Protein AF-A0A5N4CGJ8-F1 (afdb_monomer_lite)

Organism: Camelus dromedarius (NCBI:txid9838)

Structure (mmCIF, N/CA/C/O backbone):
data_AF-A0A5N4CGJ8-F1
#
_entry.id   AF-A0A5N4CGJ8-F1
#
loop_
_atom_site.group_PDB
_atom_site.id
_atom_site.type_symbol
_atom_site.label_atom_id
_atom_site.label_alt_id
_atom_site.label_comp_id
_atom_site.label_asym_id
_atom_site.label_entity_id
_atom_site.label_seq_id
_atom_site.pdbx_PDB_ins_code
_atom_site.Cartn_x
_atom_site.Cartn_y
_atom_site.Cartn_z
_atom_site.occupancy
_atom_site.B_iso_or_equiv
_atom_site.auth_seq_id
_atom_site.auth_comp_id
_atom_site.auth_asym_id
_atom_site.auth_atom_id
_atom_site.pdbx_PDB_model_num
ATOM 1 N N . GLY A 1 1 ? -23.697 -18.398 22.869 1.00 79.50 1 GLY A N 1
ATOM 2 C CA . GLY A 1 1 ? -23.195 -17.061 22.545 1.00 79.50 1 GLY A CA 1
ATOM 3 C C . GLY A 1 1 ? -23.123 -16.194 23.772 1.00 79.50 1 GLY A C 1
ATOM 4 O O . GLY A 1 1 ? -23.309 -16.716 24.866 1.00 79.50 1 GLY A O 1
ATOM 5 N N . SER A 1 2 ? -22.899 -14.899 23.574 1.00 91.94 2 SER A N 1
ATOM 6 C CA . SER A 1 2 ? -23.001 -13.872 24.618 1.00 91.94 2 SER A CA 1
ATOM 7 C C . SER A 1 2 ? -24.195 -12.969 24.323 1.00 91.94 2 SER A C 1
ATOM 9 O O . SER A 1 2 ? -24.300 -12.438 23.218 1.00 91.94 2 SER A O 1
ATOM 11 N N . THR A 1 3 ? -25.088 -12.790 25.295 1.00 95.88 3 THR A N 1
ATOM 12 C CA . THR A 1 3 ? -26.294 -11.969 25.129 1.00 95.88 3 THR A CA 1
ATOM 13 C C . THR A 1 3 ? -26.118 -10.629 25.839 1.00 95.88 3 THR A C 1
ATOM 15 O O . THR A 1 3 ? -25.930 -10.597 27.053 1.00 95.88 3 THR A O 1
ATOM 18 N N . PHE A 1 4 ? -26.199 -9.528 25.093 1.00 95.56 4 PHE A N 1
ATOM 19 C CA . PHE A 1 4 ? -26.248 -8.173 25.643 1.00 95.56 4 PHE A CA 1
ATOM 20 C C . PHE A 1 4 ? -27.707 -7.710 25.722 1.00 95.56 4 PHE A C 1
ATOM 22 O O . PHE A 1 4 ? -28.476 -7.887 24.774 1.00 95.56 4 PHE A O 1
ATOM 29 N N . VAL A 1 5 ? -28.092 -7.144 26.868 1.00 95.31 5 VAL A N 1
ATOM 30 C CA . VAL A 1 5 ? -29.480 -6.788 27.194 1.00 95.31 5 VAL A CA 1
ATOM 31 C C . VAL A 1 5 ? -29.531 -5.358 27.723 1.00 95.31 5 VAL A C 1
ATOM 33 O O . VAL A 1 5 ? -28.741 -5.013 28.597 1.00 95.31 5 VAL A O 1
ATOM 36 N N . GLY A 1 6 ? -30.464 -4.540 27.230 1.00 93.62 6 GLY A N 1
ATOM 37 C CA . GLY A 1 6 ? -30.752 -3.220 27.805 1.00 93.62 6 GLY A CA 1
ATOM 38 C C . GLY A 1 6 ? -29.734 -2.120 27.480 1.00 93.62 6 GLY A C 1
ATOM 39 O O . GLY A 1 6 ? -29.712 -1.098 28.163 1.00 93.62 6 GLY A O 1
ATOM 40 N N . PHE A 1 7 ? -28.885 -2.298 26.462 1.00 93.88 7 PHE A N 1
ATOM 41 C CA . PHE A 1 7 ? -27.906 -1.287 26.053 1.00 93.88 7 PHE A CA 1
ATOM 42 C C . PHE A 1 7 ? -28.579 -0.203 25.204 1.00 93.88 7 PHE A C 1
ATOM 44 O O . PHE A 1 7 ? -28.758 -0.345 23.994 1.00 93.88 7 PHE A O 1
ATOM 51 N N . LYS A 1 8 ? -28.996 0.875 25.870 1.00 91.88 8 LYS A N 1
ATOM 52 C CA . LYS A 1 8 ? -29.721 2.014 25.292 1.00 91.88 8 LYS A CA 1
ATOM 53 C C . LYS A 1 8 ? -29.416 3.303 26.062 1.00 91.88 8 LYS A C 1
ATOM 55 O O . LYS A 1 8 ? -28.581 3.322 26.969 1.00 91.88 8 LYS A O 1
ATOM 60 N N . ASN A 1 9 ? -30.088 4.391 25.695 1.00 88.69 9 ASN A N 1
ATOM 61 C CA . ASN A 1 9 ? -30.149 5.600 26.512 1.00 88.69 9 ASN A CA 1
ATOM 62 C C . ASN A 1 9 ? -30.857 5.286 27.847 1.00 88.69 9 ASN A C 1
ATOM 64 O O . ASN A 1 9 ? -31.921 4.662 27.834 1.00 88.69 9 ASN A O 1
ATOM 68 N N . VAL A 1 10 ? -30.252 5.672 28.974 1.00 83.12 10 VAL A N 1
ATOM 69 C CA . VAL A 1 10 ? -30.749 5.369 30.333 1.00 83.12 10 VAL A CA 1
ATOM 70 C C . VAL A 1 10 ? -31.247 6.634 31.030 1.00 83.12 10 VAL A C 1
ATOM 72 O O . VAL A 1 10 ? -32.330 6.632 31.613 1.00 83.12 10 VAL A O 1
ATOM 75 N N . CYS A 1 11 ? -30.483 7.723 30.915 1.00 78.19 11 CYS A N 1
ATOM 76 C CA . CYS A 1 11 ? -30.804 9.043 31.455 1.00 78.19 11 CYS A CA 1
ATOM 77 C C . CYS A 1 11 ? -30.543 10.118 30.387 1.00 78.19 11 CYS A C 1
ATOM 79 O O . CYS A 1 11 ? -29.857 9.878 29.393 1.00 78.19 11 CYS A O 1
ATOM 81 N N . SER A 1 12 ? -31.030 11.342 30.609 1.00 78.06 12 SER A N 1
ATOM 82 C CA . SER A 1 12 ? -30.823 12.476 29.694 1.00 78.06 12 SER A CA 1
ATOM 83 C C . SER A 1 12 ? -29.335 12.836 29.529 1.00 78.06 12 SER A C 1
ATOM 85 O O . SER A 1 12 ? -28.798 13.638 30.288 1.00 78.06 12 SER A O 1
ATOM 87 N N . GLY A 1 13 ? -28.693 12.264 28.507 1.00 74.56 13 GLY A N 1
ATOM 88 C CA . GLY A 1 13 ? -27.261 12.400 28.209 1.00 74.56 13 GLY A CA 1
ATOM 89 C C . GLY A 1 13 ? -26.428 11.143 28.497 1.00 74.56 13 GLY A C 1
ATOM 90 O O . GLY A 1 13 ? -25.298 11.053 28.029 1.00 74.56 13 GLY A O 1
ATOM 91 N N . GLU A 1 14 ? -26.981 10.142 29.188 1.00 82.25 14 GLU A N 1
ATOM 92 C CA . GLU A 1 14 ? -26.281 8.903 29.546 1.00 82.25 14 GLU A CA 1
ATOM 93 C C . GLU A 1 14 ? -26.763 7.739 28.677 1.00 82.25 14 GLU A C 1
ATOM 95 O O . GLU A 1 14 ? -27.948 7.397 28.650 1.00 82.25 14 GLU A O 1
ATOM 100 N N . THR A 1 15 ? -25.834 7.106 27.963 1.00 87.38 15 THR A N 1
ATOM 101 C CA . THR A 1 15 ? -26.110 5.959 27.090 1.00 87.38 15 THR A CA 1
ATOM 102 C C . THR A 1 15 ? -25.188 4.809 27.464 1.00 87.38 15 THR A C 1
ATOM 104 O O . THR A 1 15 ? -23.969 4.962 27.445 1.00 87.38 15 THR A O 1
ATOM 107 N N . SER A 1 16 ? -25.757 3.651 27.804 1.00 91.62 16 SER A N 1
ATOM 108 C CA . SER A 1 16 ? -24.977 2.435 28.039 1.00 91.62 16 SER A CA 1
ATOM 109 C C . SER A 1 16 ? -24.528 1.861 26.699 1.00 91.62 16 SER A C 1
ATOM 111 O O . SER A 1 16 ? -25.359 1.622 25.820 1.00 91.62 16 SER A O 1
ATOM 113 N N . VAL A 1 17 ? -23.219 1.640 26.546 1.00 94.44 17 VAL A N 1
ATOM 114 C CA . VAL A 1 17 ? -22.590 1.183 25.297 1.00 94.44 17 VAL A CA 1
ATOM 115 C C . VAL A 1 17 ? -21.927 -0.180 25.495 1.00 94.44 17 VAL A C 1
ATOM 117 O O . VAL A 1 17 ? -21.267 -0.391 26.510 1.00 94.44 17 VAL A O 1
ATOM 120 N N . ILE A 1 18 ? -22.090 -1.099 24.536 1.00 95.75 18 ILE A N 1
ATOM 121 C CA . ILE A 1 18 ? -21.551 -2.470 24.622 1.00 95.75 18 ILE A CA 1
ATOM 122 C C . ILE A 1 18 ? -20.021 -2.479 24.505 1.00 95.75 18 ILE A C 1
ATOM 124 O O . ILE A 1 18 ? -19.341 -3.006 25.385 1.00 95.75 18 ILE A O 1
ATOM 128 N N . PHE A 1 19 ? -19.467 -1.885 23.443 1.00 96.56 19 PHE A N 1
ATOM 129 C CA . PHE A 1 19 ? -18.019 -1.753 23.257 1.00 96.56 19 PHE A CA 1
ATOM 130 C C . PHE A 1 19 ? -17.604 -0.284 23.249 1.00 96.56 19 PHE A C 1
ATOM 132 O O . PHE A 1 19 ? -17.763 0.422 22.254 1.00 96.56 19 PHE A O 1
ATOM 139 N N . ILE A 1 20 ? -17.046 0.171 24.366 1.00 95.06 20 ILE A N 1
ATOM 140 C CA . ILE A 1 20 ? -16.523 1.526 24.532 1.00 95.06 20 ILE A CA 1
ATOM 141 C C . ILE A 1 20 ? -15.001 1.493 24.697 1.00 95.06 20 ILE A C 1
ATOM 143 O O . ILE A 1 20 ? -14.467 0.677 25.450 1.00 95.06 20 ILE A O 1
ATOM 147 N N . THR A 1 21 ? -14.286 2.365 23.985 1.00 95.19 21 THR A N 1
ATOM 148 C CA . THR A 1 21 ? -12.825 2.456 24.121 1.00 95.19 21 THR A CA 1
ATOM 149 C C . THR A 1 21 ? -12.443 3.066 25.465 1.00 95.19 21 THR A C 1
ATOM 151 O O . THR A 1 21 ? -13.111 3.980 25.941 1.00 95.19 21 THR A O 1
ATOM 154 N N . ASN A 1 22 ? -11.357 2.607 26.092 1.00 92.56 22 ASN A N 1
ATOM 155 C CA . ASN A 1 22 ? -10.917 3.193 27.364 1.00 92.56 22 ASN A CA 1
ATOM 156 C C . ASN A 1 22 ? -10.404 4.635 27.124 1.00 92.56 22 ASN A C 1
ATOM 158 O O . ASN A 1 22 ? -9.438 4.789 26.366 1.00 92.56 22 ASN A O 1
ATOM 162 N N . PRO A 1 23 ? -10.992 5.679 27.747 1.00 90.50 23 PRO A N 1
ATOM 163 C CA . PRO A 1 23 ? -10.564 7.062 27.542 1.00 90.50 23 PRO A CA 1
ATOM 164 C C . PRO A 1 23 ? -9.152 7.337 28.071 1.00 90.50 23 PRO A C 1
ATOM 166 O O . PRO A 1 23 ? -8.466 8.176 27.502 1.00 90.50 23 PRO A O 1
ATOM 169 N N . LEU A 1 24 ? -8.684 6.608 29.091 1.00 90.25 24 LEU A N 1
ATOM 170 C CA . LEU A 1 24 ? -7.357 6.789 29.699 1.00 90.25 24 LEU A CA 1
ATOM 171 C C . LEU A 1 24 ? -6.226 6.058 28.951 1.00 90.25 24 LEU A C 1
ATOM 173 O O . LEU A 1 24 ? -5.057 6.231 29.287 1.00 90.25 24 LEU A O 1
ATOM 177 N N . ASN A 1 25 ? -6.553 5.214 27.967 1.00 90.19 25 ASN A N 1
ATOM 178 C CA . ASN A 1 25 ? -5.566 4.473 27.182 1.00 90.19 25 ASN A CA 1
ATOM 179 C C . ASN A 1 25 ? -5.293 5.194 25.853 1.00 90.19 25 ASN A C 1
ATOM 181 O O . ASN A 1 25 ? -6.215 5.418 25.064 1.00 90.19 25 ASN A O 1
ATOM 185 N N . GLU A 1 26 ? -4.028 5.541 25.619 1.00 91.12 26 GLU A N 1
ATOM 186 C CA . GLU A 1 26 ? -3.565 6.334 24.472 1.00 91.12 26 GLU A CA 1
ATOM 187 C C . GLU A 1 26 ? -2.704 5.554 23.469 1.00 91.12 26 GLU A C 1
ATOM 189 O O . GLU A 1 26 ? -2.626 5.940 22.304 1.00 91.12 26 GLU A O 1
ATOM 194 N N . ASP A 1 27 ? -2.112 4.429 23.874 1.00 88.88 27 ASP A N 1
ATOM 195 C CA . ASP A 1 27 ? -1.117 3.714 23.067 1.00 88.88 27 ASP A CA 1
ATOM 196 C C . ASP A 1 27 ? -1.744 2.711 22.094 1.00 88.88 27 ASP A C 1
ATOM 198 O O . ASP A 1 27 ? -1.551 2.798 20.881 1.00 88.88 27 ASP A O 1
ATOM 202 N N . LEU A 1 28 ? -2.508 1.752 22.625 1.00 89.75 28 LEU A N 1
ATOM 203 C CA . LEU A 1 28 ? -3.076 0.643 21.862 1.00 89.75 28 LEU A CA 1
ATOM 204 C C . LEU A 1 28 ? -4.341 0.095 22.520 1.00 89.75 28 LEU A C 1
ATOM 206 O O . LEU A 1 28 ? -4.378 -0.114 23.731 1.00 89.75 28 LEU A O 1
ATOM 210 N N . GLN A 1 29 ? -5.338 -0.254 21.708 1.00 89.94 29 GLN A N 1
ATOM 211 C CA . GLN A 1 29 ? -6.438 -1.130 22.117 1.00 89.94 29 GLN A CA 1
ATOM 212 C C . GLN A 1 29 ? -6.450 -2.331 21.165 1.00 89.94 29 GLN A C 1
ATOM 214 O O . GLN A 1 29 ? -6.569 -2.157 19.954 1.00 89.94 29 GLN A O 1
ATOM 219 N N . HIS A 1 30 ? -6.233 -3.536 21.703 1.00 90.06 30 HIS A N 1
ATOM 220 C CA . HIS A 1 30 ? -6.156 -4.766 20.907 1.00 90.06 30 HIS A CA 1
ATOM 221 C C . HIS A 1 30 ? -7.478 -5.049 20.169 1.00 90.06 30 HIS A C 1
ATOM 223 O O . HIS A 1 30 ? -8.543 -4.681 20.670 1.00 90.06 30 HIS A O 1
ATOM 229 N N . PRO A 1 31 ? -7.432 -5.711 18.997 1.00 93.44 31 PRO A N 1
ATOM 230 C CA . PRO A 1 31 ? -8.614 -5.904 18.168 1.00 93.44 31 PRO A CA 1
ATOM 231 C C . PRO A 1 31 ? -9.640 -6.821 18.847 1.00 93.44 31 PRO A C 1
ATOM 233 O O . PRO A 1 31 ? -9.319 -7.937 19.264 1.00 93.44 31 PRO A O 1
ATOM 236 N N . ILE A 1 32 ? -10.888 -6.357 18.929 1.00 93.94 32 ILE A N 1
ATOM 237 C CA . ILE A 1 32 ? -12.007 -7.091 19.533 1.00 93.94 32 ILE A CA 1
ATOM 238 C C . ILE A 1 32 ? -12.679 -7.934 18.449 1.00 93.94 32 ILE A C 1
ATOM 240 O O . ILE A 1 32 ? -13.207 -7.390 17.483 1.00 93.94 32 ILE A O 1
ATOM 244 N N . HIS A 1 33 ? -12.668 -9.260 18.589 1.00 92.88 33 HIS A N 1
ATOM 245 C CA . HIS A 1 33 ? -13.333 -10.174 17.653 1.00 92.88 33 HIS A CA 1
ATOM 246 C C . HIS A 1 33 ? -14.594 -10.746 18.315 1.00 92.88 33 HIS A C 1
ATOM 248 O O . HIS A 1 33 ? -14.498 -11.408 19.350 1.00 92.88 33 HIS A O 1
ATOM 254 N N . VAL A 1 34 ? -15.767 -10.515 17.722 1.00 94.38 34 VAL A N 1
ATOM 255 C CA . VAL A 1 34 ? -17.058 -11.027 18.209 1.00 94.38 34 VAL A CA 1
ATOM 256 C C . VAL A 1 34 ? -17.621 -12.108 17.287 1.00 94.38 34 VAL A C 1
ATOM 258 O O . VAL A 1 34 ? -17.345 -12.132 16.089 1.00 94.38 34 VAL A O 1
ATOM 261 N N . LYS A 1 35 ? -18.379 -13.035 17.880 1.00 94.81 35 LYS A N 1
ATOM 262 C CA . LYS A 1 35 ? -19.138 -14.099 17.210 1.00 94.81 35 LYS A CA 1
ATOM 263 C C . LYS A 1 35 ? -20.225 -14.621 18.146 1.00 94.81 35 LYS A C 1
ATOM 265 O O . LYS A 1 35 ? -20.031 -14.587 19.364 1.00 94.81 35 LYS A O 1
ATOM 270 N N . ASN A 1 36 ? -21.311 -15.163 17.602 1.00 96.25 36 ASN A N 1
ATOM 271 C CA . ASN A 1 36 ? -22.445 -15.715 18.347 1.00 96.25 36 ASN A CA 1
ATOM 272 C C . ASN A 1 36 ? -22.921 -14.735 19.442 1.00 96.25 36 ASN A C 1
ATOM 274 O O . ASN A 1 36 ? -22.989 -15.070 20.624 1.00 96.25 36 ASN A O 1
ATOM 278 N N . ILE A 1 37 ? -23.165 -13.487 19.052 1.00 96.94 37 ILE A N 1
ATOM 279 C CA . ILE A 1 37 ? -23.742 -12.448 19.901 1.00 96.94 37 ILE A CA 1
ATOM 280 C C . ILE A 1 37 ? -25.266 -12.458 19.751 1.00 96.94 37 ILE A C 1
ATOM 282 O O . ILE A 1 37 ? -25.806 -12.745 18.687 1.00 96.94 37 ILE A O 1
ATOM 286 N N . GLN A 1 38 ? -25.978 -12.141 20.825 1.00 96.44 38 GLN A N 1
ATOM 287 C CA . GLN A 1 38 ? -27.408 -11.864 20.782 1.00 96.44 38 GLN A CA 1
ATOM 288 C C . GLN A 1 38 ? -27.655 -10.489 21.397 1.00 96.44 38 GLN A C 1
ATOM 290 O O . GLN A 1 38 ? -27.130 -10.186 22.467 1.00 96.44 38 GLN A O 1
ATOM 295 N N . LEU A 1 39 ? -28.461 -9.664 20.733 1.00 96.12 39 LEU A N 1
ATOM 296 C CA . LEU A 1 39 ? -28.835 -8.338 21.215 1.00 96.12 39 LEU A CA 1
ATOM 297 C C . LEU A 1 39 ? -30.318 -8.319 21.575 1.00 96.12 39 LEU A C 1
ATOM 299 O O . LEU A 1 39 ? -31.161 -8.725 20.777 1.00 96.12 39 LEU A O 1
ATOM 303 N N . VAL A 1 40 ? -30.628 -7.848 22.780 1.00 95.69 40 VAL A N 1
ATOM 304 C CA . VAL A 1 40 ? -31.992 -7.720 23.306 1.00 95.69 40 VAL A CA 1
ATOM 305 C C . VAL A 1 40 ? -32.151 -6.314 23.875 1.00 95.69 40 VAL A C 1
ATOM 307 O O . VAL A 1 40 ? -31.256 -5.827 24.565 1.00 95.69 40 VAL A O 1
ATOM 310 N N . ASP A 1 41 ? -33.269 -5.644 23.582 1.00 93.56 41 ASP A N 1
ATOM 311 C CA . ASP A 1 41 ? -33.583 -4.304 24.115 1.00 93.56 41 ASP A CA 1
ATOM 312 C C . ASP A 1 41 ? -32.400 -3.310 23.994 1.00 93.56 41 ASP A C 1
ATOM 314 O O . ASP A 1 41 ? -32.007 -2.634 24.943 1.00 93.56 41 ASP A O 1
ATOM 318 N N . THR A 1 42 ? -31.760 -3.319 22.821 1.00 94.06 42 THR A N 1
ATOM 319 C CA . THR A 1 42 ? -30.493 -2.633 22.532 1.00 94.06 42 THR A CA 1
ATOM 320 C C . THR A 1 42 ? -30.644 -1.765 21.284 1.00 94.06 42 THR A C 1
ATOM 322 O O . THR A 1 42 ? -31.196 -2.231 20.287 1.00 94.06 42 THR A O 1
ATOM 325 N N . THR A 1 43 ? -30.154 -0.522 21.305 1.00 93.50 43 THR A N 1
ATOM 326 C CA . THR A 1 43 ? -30.196 0.375 20.132 1.00 93.50 43 THR A CA 1
ATOM 327 C C . THR A 1 43 ? -28.904 0.294 19.314 1.00 93.50 43 THR A C 1
ATOM 329 O O . THR A 1 43 ? -27.839 -0.015 19.847 1.00 93.50 43 THR A O 1
ATOM 332 N N . GLU A 1 44 ? -28.959 0.606 18.011 1.00 92.12 44 GLU A N 1
ATOM 333 C CA . GLU A 1 44 ? -27.745 0.652 17.173 1.00 92.12 44 GLU A CA 1
ATOM 334 C C . GLU A 1 44 ? -26.710 1.637 17.738 1.00 92.12 44 GLU A C 1
ATOM 336 O O . GLU A 1 44 ? -25.541 1.286 17.856 1.00 92.12 44 GLU A O 1
ATOM 341 N N . GLN A 1 45 ? -27.138 2.831 18.163 1.00 92.44 45 GLN A N 1
ATOM 342 C CA . GLN A 1 45 ? -26.279 3.871 18.756 1.00 92.44 45 GLN A CA 1
ATOM 343 C C . GLN A 1 45 ? -25.490 3.365 19.979 1.00 92.44 45 GLN A C 1
ATOM 345 O O . GLN A 1 45 ? -24.352 3.769 20.186 1.00 92.44 45 GLN A O 1
ATOM 350 N N . SER A 1 46 ? -26.056 2.423 20.736 1.00 94.00 46 SER A N 1
ATOM 351 C CA . SER A 1 46 ? -25.461 1.819 21.933 1.00 94.00 46 SER A CA 1
ATOM 352 C C . SER A 1 46 ? -24.525 0.633 21.673 1.00 94.00 46 SER A C 1
ATOM 354 O O . SER A 1 46 ? -24.029 0.019 22.620 1.00 94.00 46 SER A O 1
ATOM 356 N N . LYS A 1 47 ? -24.246 0.264 20.419 1.00 95.69 47 LYS A N 1
ATOM 357 C CA . LYS A 1 47 ? -23.332 -0.854 20.136 1.00 95.69 47 LYS A CA 1
ATOM 358 C C . LYS A 1 47 ? -21.870 -0.504 20.403 1.00 95.69 47 LYS A C 1
ATOM 360 O O . LYS A 1 47 ? -21.169 -1.285 21.045 1.00 95.69 47 LYS A O 1
ATOM 365 N N . ILE A 1 48 ? -21.395 0.629 19.889 1.00 96.94 48 ILE A N 1
ATOM 366 C CA . ILE A 1 48 ? -19.970 0.987 19.895 1.00 96.94 48 ILE A CA 1
ATOM 367 C C . ILE A 1 48 ? -19.803 2.477 20.191 1.00 96.94 48 ILE A C 1
ATOM 369 O O . ILE A 1 48 ? -20.554 3.294 19.672 1.00 96.94 48 ILE A O 1
ATOM 373 N N . PHE A 1 49 ? -18.780 2.838 20.966 1.00 96.31 49 PHE A N 1
ATOM 374 C CA . PHE A 1 49 ? -18.318 4.219 21.094 1.00 96.31 49 PHE A CA 1
ATOM 375 C C . PHE A 1 49 ? -16.791 4.274 21.101 1.00 96.31 49 PHE A C 1
ATOM 377 O O . PHE A 1 49 ? -16.138 3.822 22.046 1.00 96.31 49 PHE A O 1
ATOM 384 N N . ILE A 1 50 ? -16.212 4.852 20.048 1.00 97.12 50 ILE A N 1
ATOM 385 C CA . ILE A 1 50 ? -14.783 5.154 20.003 1.00 97.12 50 ILE A CA 1
ATOM 386 C C . ILE A 1 50 ? -14.591 6.621 20.397 1.00 97.12 50 ILE A C 1
ATOM 388 O O . ILE A 1 50 ? -15.006 7.524 19.678 1.00 97.12 50 ILE A O 1
ATOM 392 N N . HIS A 1 51 ? -13.959 6.871 21.545 1.00 96.62 51 HIS A N 1
ATOM 393 C CA . HIS A 1 51 ? -13.542 8.214 21.965 1.00 96.62 51 HIS A CA 1
ATOM 394 C C . HIS A 1 51 ? -12.670 8.907 20.905 1.00 96.62 51 HIS A C 1
ATOM 396 O O . HIS A 1 51 ? -11.942 8.250 20.160 1.00 96.62 51 HIS A O 1
ATOM 402 N N . ARG A 1 52 ? -12.663 10.246 20.889 1.00 95.88 52 ARG A N 1
ATOM 403 C CA . ARG A 1 52 ? -11.641 11.000 20.146 1.00 95.88 52 ARG A CA 1
ATOM 404 C C . ARG A 1 52 ? -10.283 10.923 20.866 1.00 95.88 52 ARG A C 1
ATOM 406 O O . ARG A 1 52 ? -10.260 10.689 22.076 1.00 95.88 52 ARG A O 1
ATOM 413 N N . PRO A 1 53 ? -9.155 11.086 20.151 1.00 94.44 53 PRO A N 1
ATOM 414 C CA . PRO A 1 53 ? -7.838 11.170 20.781 1.00 94.44 53 PRO A CA 1
ATOM 415 C C . PRO A 1 53 ? -7.742 12.410 21.676 1.00 94.44 53 PRO A C 1
ATOM 417 O O . PRO A 1 53 ? -8.273 13.460 21.310 1.00 94.44 53 PRO A O 1
ATOM 420 N N . ASP A 1 54 ? -7.054 12.309 22.815 1.00 94.12 54 ASP A N 1
ATOM 421 C CA . ASP A 1 54 ? -6.858 13.464 23.692 1.00 94.12 54 ASP A CA 1
ATOM 422 C C . ASP A 1 54 ? -5.762 14.397 23.145 1.00 94.12 54 ASP A C 1
ATOM 424 O O . ASP A 1 54 ? -4.631 13.988 22.873 1.00 94.12 54 ASP A O 1
ATOM 428 N N . VAL A 1 55 ? -6.102 15.678 23.006 1.00 94.44 55 VAL A N 1
ATOM 429 C CA . VAL A 1 55 ? -5.185 16.737 22.572 1.00 94.44 55 VAL A CA 1
ATOM 430 C C . VAL A 1 55 ? -4.209 17.126 23.688 1.00 94.44 55 VAL A C 1
ATOM 432 O O . VAL A 1 55 ? -3.094 17.552 23.389 1.00 94.44 55 VAL A O 1
ATOM 435 N N . SER A 1 56 ? -4.557 16.923 24.969 1.00 93.12 56 SER A N 1
ATOM 436 C CA . SER A 1 56 ? -3.653 17.201 26.102 1.00 93.12 56 SER A CA 1
ATOM 437 C C . SER A 1 56 ? -2.340 16.410 25.997 1.00 93.12 56 SER A C 1
ATOM 439 O O . SER A 1 56 ? -1.267 16.891 26.371 1.00 93.12 56 SER A O 1
ATOM 441 N N . LYS A 1 57 ? -2.420 15.227 25.377 1.00 92.06 57 LYS A N 1
ATOM 442 C CA . LYS A 1 57 ? -1.322 14.299 25.107 1.00 92.06 57 LYS A CA 1
ATOM 443 C C . LYS A 1 57 ? -0.427 14.696 23.929 1.00 92.06 57 LYS A C 1
ATOM 445 O O . LYS A 1 57 ? 0.609 14.067 23.705 1.00 92.06 57 LYS A O 1
ATOM 450 N N . VAL A 1 58 ? -0.746 15.768 23.203 1.00 92.69 58 VAL A N 1
ATOM 451 C CA . VAL A 1 58 ? 0.127 16.331 22.160 1.00 92.69 58 VAL A CA 1
ATOM 452 C C . VAL A 1 58 ? 1.153 17.275 22.788 1.00 92.69 58 VAL A C 1
ATOM 454 O O . VAL A 1 58 ? 1.132 18.492 22.613 1.00 92.69 58 VAL A O 1
ATOM 457 N N . ASN A 1 59 ? 2.053 16.691 23.577 1.00 88.19 59 ASN A N 1
ATOM 458 C CA . ASN A 1 59 ? 3.118 17.401 24.276 1.00 88.19 59 ASN A CA 1
ATOM 459 C C . ASN A 1 59 ? 4.428 16.575 24.276 1.00 88.19 59 ASN A C 1
ATOM 461 O O . ASN A 1 59 ? 4.372 15.352 24.133 1.00 88.19 59 ASN A O 1
ATOM 465 N N . PRO A 1 60 ? 5.616 17.192 24.463 1.00 83.75 60 PRO A N 1
ATOM 466 C CA . PRO A 1 60 ? 6.914 16.504 24.377 1.00 83.75 60 PRO A CA 1
ATOM 467 C C . PRO A 1 60 ? 7.107 15.298 25.310 1.00 83.75 60 PRO A C 1
ATOM 469 O O . PRO A 1 60 ? 7.944 14.437 25.012 1.00 83.75 60 PRO A O 1
ATOM 472 N N . SER A 1 61 ? 6.365 15.241 26.419 1.00 81.31 61 SER A N 1
ATOM 473 C CA . SER A 1 61 ? 6.382 14.124 27.362 1.00 81.31 61 SER A CA 1
ATOM 474 C C . SER A 1 61 ? 5.581 12.940 26.829 1.00 81.31 61 SER A C 1
ATOM 476 O O . SER A 1 61 ? 6.122 11.849 26.759 1.00 81.31 61 SER A O 1
ATOM 478 N N . ASP A 1 62 ? 4.357 13.156 26.351 1.00 86.94 62 ASP A N 1
ATOM 479 C CA . ASP A 1 62 ? 3.465 12.084 25.898 1.00 86.94 62 ASP A CA 1
ATOM 480 C C . ASP A 1 62 ? 3.683 11.715 24.408 1.00 86.94 62 ASP A C 1
ATOM 482 O O . ASP A 1 62 ? 4.603 10.954 24.090 1.00 86.94 62 ASP A O 1
ATOM 486 N N . CYS A 1 63 ? 2.884 12.254 23.475 1.00 88.38 63 CYS A N 1
ATOM 487 C CA . CYS A 1 63 ? 2.885 11.910 22.037 1.00 88.38 63 CYS A CA 1
ATOM 488 C C . CYS A 1 63 ? 3.552 12.973 21.126 1.00 88.38 63 CYS A C 1
ATOM 490 O O . CYS A 1 63 ? 3.499 12.912 19.895 1.00 88.38 63 CYS A O 1
ATOM 492 N N . VAL A 1 64 ? 4.283 13.909 21.739 1.00 88.81 64 VAL A N 1
ATOM 493 C CA . VAL A 1 64 ? 5.120 14.968 21.146 1.00 88.81 64 VAL A CA 1
ATOM 494 C C . VAL A 1 64 ? 4.360 16.080 20.425 1.00 88.81 64 VAL A C 1
ATOM 496 O O . VAL A 1 64 ? 4.316 17.201 20.921 1.00 88.81 64 VAL A O 1
ATOM 499 N N . ASP A 1 65 ? 3.869 15.805 19.220 1.00 88.88 65 ASP A N 1
ATOM 500 C CA . ASP A 1 65 ? 3.419 16.812 18.243 1.00 88.88 65 ASP A CA 1
ATOM 501 C C . ASP A 1 65 ? 2.389 16.262 17.230 1.00 88.88 65 ASP A C 1
ATOM 503 O O . ASP A 1 65 ? 2.118 16.876 16.194 1.00 88.88 65 ASP A O 1
ATOM 507 N N . MET A 1 66 ? 1.830 15.093 17.539 1.00 93.69 66 MET A N 1
ATOM 508 C CA . MET A 1 66 ? 0.677 14.464 16.903 1.00 93.69 66 MET A CA 1
ATOM 509 C C . MET A 1 66 ? -0.067 13.665 17.984 1.00 93.69 66 MET A C 1
ATOM 511 O O . MET A 1 66 ? 0.547 13.247 18.967 1.00 93.69 66 MET A O 1
ATOM 515 N N . VAL A 1 67 ? -1.377 13.467 17.842 1.00 94.56 67 VAL A N 1
ATOM 516 C CA . VAL A 1 67 ? -2.150 12.646 18.793 1.00 94.56 67 VAL A CA 1
ATOM 517 C C . VAL A 1 67 ? -1.687 11.190 18.836 1.00 94.56 67 VAL A C 1
ATOM 519 O O . VAL A 1 67 ? -1.056 10.677 17.908 1.00 94.56 67 VAL A O 1
ATOM 522 N N . CYS A 1 68 ? -2.000 10.538 19.951 1.00 93.00 68 CYS A N 1
ATOM 523 C CA . CYS A 1 68 ? -1.723 9.131 20.198 1.00 93.00 68 CYS A CA 1
ATOM 524 C C . CYS A 1 68 ? -2.695 8.212 19.429 1.00 93.00 68 CYS A C 1
ATOM 526 O O . CYS A 1 68 ? -3.762 8.639 18.973 1.00 93.00 68 CYS A O 1
ATOM 528 N N . ASP A 1 69 ? -2.329 6.939 19.270 1.00 94.31 69 ASP A N 1
ATOM 529 C CA . ASP A 1 69 ? -2.968 6.056 18.291 1.00 94.31 69 ASP A CA 1
ATOM 530 C C . ASP A 1 69 ? -4.070 5.130 18.821 1.00 94.31 69 ASP A C 1
ATOM 532 O O . ASP A 1 69 ? -4.883 4.692 18.011 1.00 94.31 69 ASP A O 1
ATOM 536 N N . ALA A 1 70 ? -4.195 4.872 20.129 1.00 93.44 70 ALA A N 1
ATOM 537 C CA . ALA A 1 70 ? -5.184 3.926 20.678 1.00 93.44 70 ALA A CA 1
ATOM 538 C C . ALA A 1 70 ? -6.594 4.108 20.094 1.00 93.44 70 ALA A C 1
ATOM 540 O O . ALA A 1 70 ? -7.170 3.181 19.520 1.00 93.44 70 ALA A O 1
ATOM 541 N N . LYS A 1 71 ? -7.134 5.330 20.190 1.00 94.81 71 LYS A N 1
ATOM 542 C CA . LYS A 1 71 ? -8.454 5.689 19.650 1.00 94.81 71 LYS A CA 1
ATOM 543 C C . LYS A 1 71 ? -8.499 5.598 18.117 1.00 94.81 71 LYS A C 1
ATOM 545 O O . LYS A 1 71 ? -9.499 5.175 17.549 1.00 94.81 71 LYS A O 1
ATOM 550 N N . ARG A 1 72 ? -7.395 5.938 17.444 1.00 95.56 72 ARG A N 1
ATOM 551 C CA . ARG A 1 72 ? -7.250 5.959 15.974 1.00 95.56 72 ARG A CA 1
ATOM 552 C C . ARG A 1 72 ? -6.995 4.582 15.354 1.00 95.56 72 ARG A C 1
ATOM 554 O O . ARG A 1 72 ? -6.972 4.486 14.126 1.00 95.56 72 ARG A O 1
ATOM 561 N N . LYS A 1 73 ? -6.788 3.545 16.179 1.00 95.94 73 LYS A N 1
ATOM 562 C CA . LYS A 1 73 ? -6.467 2.157 15.789 1.00 95.94 73 LYS A CA 1
ATOM 563 C C . LYS A 1 73 ? -7.290 1.097 16.540 1.00 95.94 73 LYS A C 1
ATOM 565 O O . LYS A 1 73 ? -6.976 -0.086 16.463 1.00 95.94 73 LYS A O 1
ATOM 570 N N . SER A 1 74 ? -8.357 1.497 17.234 1.00 95.44 74 SER A N 1
ATOM 571 C CA . SER A 1 74 ? -9.299 0.577 17.889 1.00 95.44 74 SER A CA 1
ATOM 572 C C . SER A 1 74 ? -10.123 -0.193 16.846 1.00 95.44 74 SER A C 1
ATOM 574 O O . SER A 1 74 ? -11.040 0.369 16.255 1.00 95.44 74 SER A O 1
ATOM 576 N N . LEU A 1 75 ? -9.794 -1.465 16.603 1.00 96.75 75 LEU A N 1
ATOM 577 C CA . LEU A 1 75 ? -10.485 -2.333 15.636 1.00 96.75 75 LEU A CA 1
ATOM 578 C C . LEU A 1 75 ? -11.505 -3.244 16.335 1.00 96.75 75 LEU A C 1
ATOM 580 O O . LEU A 1 75 ? -11.154 -3.954 17.278 1.00 96.75 75 LEU A O 1
ATOM 584 N N . LEU A 1 76 ? -12.731 -3.307 15.812 1.00 96.81 76 LEU A N 1
ATOM 585 C CA . LEU A 1 76 ? -13.685 -4.378 16.115 1.00 96.81 76 LEU A CA 1
ATOM 586 C C . LEU A 1 76 ? -13.999 -5.173 14.841 1.00 96.81 76 LEU A C 1
ATOM 588 O O . LEU A 1 76 ? -14.188 -4.595 13.772 1.00 96.81 76 LEU A O 1
ATOM 592 N N . ARG A 1 77 ? -14.083 -6.499 14.955 1.00 95.19 77 ARG A N 1
ATOM 593 C CA . ARG A 1 77 ? -14.508 -7.421 13.894 1.00 95.19 77 ARG A CA 1
ATOM 594 C C . ARG A 1 77 ? -15.694 -8.249 14.360 1.00 95.19 77 ARG A C 1
ATOM 596 O O . ARG A 1 77 ? -15.634 -8.849 15.431 1.00 95.19 77 ARG A O 1
ATOM 603 N N . ASP A 1 78 ? -16.724 -8.329 13.533 1.00 95.12 78 ASP A N 1
ATOM 604 C CA . ASP A 1 78 ? -17.819 -9.282 13.682 1.00 95.12 78 ASP A CA 1
ATOM 605 C C . ASP A 1 78 ? -17.604 -10.421 12.689 1.00 95.12 78 ASP A C 1
ATOM 607 O O . ASP A 1 78 ? -17.630 -10.213 11.478 1.00 95.12 78 ASP A O 1
ATOM 611 N N . MET A 1 79 ? -17.315 -11.610 13.211 1.00 91.44 79 MET A N 1
ATOM 612 C CA . MET A 1 79 ? -16.852 -12.739 12.410 1.00 91.44 79 MET A CA 1
ATOM 613 C C . MET A 1 79 ? -18.003 -13.506 11.747 1.00 91.44 79 MET A C 1
ATOM 615 O O . MET A 1 79 ? -17.783 -14.130 10.711 1.00 91.44 79 MET A O 1
ATOM 619 N N . ASP A 1 80 ? -19.216 -13.454 12.306 1.00 93.56 80 ASP A N 1
ATOM 620 C CA . ASP A 1 80 ? -20.397 -14.175 11.801 1.00 93.56 80 ASP A CA 1
ATOM 621 C C . ASP A 1 80 ? -21.624 -13.281 11.537 1.00 93.56 80 ASP A C 1
ATOM 623 O O . ASP A 1 80 ? -22.632 -13.755 11.017 1.00 93.56 80 ASP A O 1
ATOM 627 N N . GLY A 1 81 ? -21.534 -11.981 11.824 1.00 95.06 81 GLY A N 1
ATOM 628 C CA . GLY A 1 81 ? -22.585 -10.992 11.575 1.00 95.06 81 GLY A CA 1
ATOM 629 C C . GLY A 1 81 ? -23.614 -10.855 12.692 1.00 95.06 81 GLY A C 1
ATOM 630 O O . GLY A 1 81 ? -24.561 -10.076 12.562 1.00 95.06 81 GLY A O 1
ATOM 631 N N . SER A 1 82 ? -23.433 -11.582 13.795 1.00 96.00 82 SER A N 1
ATOM 632 C CA . SER A 1 82 ? -24.372 -11.637 14.919 1.00 96.00 82 SER A CA 1
ATOM 633 C C . SER A 1 82 ? -24.482 -10.339 15.737 1.00 96.00 82 SER A C 1
ATOM 635 O O . SER A 1 82 ? -25.396 -10.198 16.549 1.00 96.00 82 SER A O 1
ATOM 637 N N . PHE A 1 83 ? -23.593 -9.365 15.518 1.00 96.94 83 PHE A N 1
ATOM 638 C CA . PHE A 1 83 ? -23.560 -8.086 16.230 1.00 96.94 83 PHE A CA 1
ATOM 639 C C . PHE A 1 83 ? -23.861 -6.880 15.320 1.00 96.94 83 PHE A C 1
ATOM 641 O O . PHE A 1 83 ? -24.655 -5.998 15.668 1.00 96.94 83 PHE A O 1
ATOM 648 N N . LEU A 1 84 ? -23.256 -6.838 14.132 1.00 95.81 84 LEU A N 1
ATOM 649 C CA . LEU A 1 84 ? -23.372 -5.750 13.155 1.00 95.81 84 LEU A CA 1
ATOM 650 C C . LEU A 1 84 ? -24.501 -5.965 12.132 1.00 95.81 84 LEU A C 1
ATOM 652 O O . LEU A 1 84 ? -24.839 -5.020 11.411 1.00 95.81 84 LEU A O 1
ATOM 656 N N . GLY A 1 85 ? -25.070 -7.174 12.074 1.00 93.06 85 GLY A N 1
ATOM 657 C CA . GLY A 1 85 ? -26.112 -7.610 11.136 1.00 93.06 85 GLY A CA 1
ATOM 658 C C . GLY A 1 85 ? -25.580 -8.308 9.877 1.00 93.06 85 GLY A C 1
ATOM 659 O O . GLY A 1 85 ? -26.350 -8.951 9.176 1.00 93.06 85 GLY A O 1
ATOM 660 N N . ASN A 1 86 ? -24.279 -8.187 9.597 1.00 93.94 86 ASN A N 1
ATOM 661 C CA . ASN A 1 86 ? -23.518 -8.925 8.583 1.00 93.94 86 ASN A CA 1
ATOM 662 C C . ASN A 1 86 ? -22.064 -9.042 9.067 1.00 93.94 86 ASN A C 1
ATOM 664 O O . ASN A 1 86 ? -21.608 -8.176 9.820 1.00 93.94 86 ASN A O 1
ATOM 668 N N . SER A 1 87 ? -21.342 -10.083 8.639 1.00 94.12 87 SER A N 1
ATOM 669 C CA . SER A 1 87 ? -19.905 -10.227 8.930 1.00 94.12 87 SER A CA 1
ATOM 670 C C . SER A 1 87 ? -19.131 -9.022 8.380 1.00 94.12 87 SER A C 1
ATOM 672 O O . SER A 1 87 ? -19.473 -8.495 7.318 1.00 94.12 87 SER A O 1
ATOM 674 N N . GLY A 1 88 ? -18.142 -8.530 9.126 1.00 94.75 88 GLY A N 1
ATOM 675 C CA . GLY A 1 88 ? -17.464 -7.276 8.804 1.00 94.75 88 GLY A CA 1
ATOM 676 C C . GLY A 1 88 ? -16.692 -6.670 9.972 1.00 94.75 88 GLY A C 1
ATOM 677 O O . GLY A 1 88 ? -16.228 -7.361 10.880 1.00 94.75 88 GLY A O 1
ATOM 678 N N . SER A 1 89 ? -16.522 -5.350 9.951 1.00 96.25 89 SER A N 1
ATOM 679 C CA . SER A 1 89 ? -15.646 -4.644 10.892 1.00 96.25 89 SER A CA 1
ATOM 680 C C . SER A 1 89 ? -16.088 -3.215 11.172 1.00 96.25 89 SER A C 1
ATOM 682 O O . SER A 1 89 ? -16.692 -2.566 10.315 1.00 96.25 89 SER A O 1
ATOM 684 N N . VAL A 1 90 ? -15.687 -2.695 12.329 1.00 97.81 90 VAL A N 1
ATOM 685 C CA . VAL A 1 90 ? -15.809 -1.281 12.683 1.00 97.81 90 VAL A CA 1
ATOM 686 C C . VAL A 1 90 ? -14.424 -0.696 12.927 1.00 97.81 90 VAL A C 1
ATOM 688 O O . VAL A 1 90 ? -13.623 -1.254 13.681 1.00 97.81 90 VAL A O 1
ATOM 691 N N . ILE A 1 91 ? -14.152 0.415 12.242 1.00 97.62 91 ILE A N 1
ATOM 692 C CA . ILE A 1 91 ? -12.858 1.104 12.211 1.00 97.62 91 ILE A CA 1
ATOM 693 C C . ILE A 1 91 ? -13.053 2.598 12.514 1.00 97.62 91 ILE A C 1
ATOM 695 O O . ILE A 1 91 ? -14.044 3.183 12.074 1.00 97.62 91 ILE A O 1
ATOM 699 N N . PRO A 1 92 ? -12.144 3.248 13.253 1.00 97.25 92 PRO A N 1
ATOM 700 C CA . PRO A 1 92 ? -12.308 4.639 13.656 1.00 97.25 92 PRO A CA 1
ATOM 701 C C . PRO A 1 92 ? -12.135 5.604 12.481 1.00 97.25 92 PRO A C 1
ATOM 703 O O . PRO A 1 92 ? -11.479 5.298 11.484 1.00 97.25 92 PRO A O 1
ATOM 706 N N . GLU A 1 93 ? -12.655 6.818 12.642 1.00 97.25 93 GLU A N 1
ATOM 707 C CA . GLU A 1 93 ? -12.279 7.969 11.815 1.00 97.25 93 GLU A CA 1
ATOM 708 C C . GLU A 1 93 ? -10.854 8.426 12.187 1.00 97.25 93 GLU A C 1
ATOM 710 O O . GLU A 1 93 ? -10.635 9.373 12.944 1.00 97.25 93 GLU A O 1
ATOM 715 N N . ALA A 1 94 ? -9.855 7.684 11.699 1.00 96.50 94 ALA A N 1
ATOM 716 C CA . ALA A 1 94 ? -8.436 7.934 11.957 1.00 96.50 94 ALA A CA 1
ATOM 717 C C . ALA A 1 94 ? -7.943 9.279 11.383 1.00 96.50 94 ALA A C 1
ATOM 719 O O . ALA A 1 94 ? -6.913 9.798 11.820 1.00 96.50 94 ALA A O 1
ATOM 720 N N . GLU A 1 95 ? -8.673 9.834 10.418 1.00 96.25 95 GLU A N 1
ATOM 721 C CA . GLU A 1 95 ? -8.470 11.137 9.785 1.00 96.25 95 GLU A CA 1
ATOM 722 C C . GLU A 1 95 ? -9.202 12.309 10.463 1.00 96.25 95 GLU A C 1
ATOM 724 O O . GLU A 1 95 ? -9.222 13.406 9.909 1.00 96.25 95 GLU A O 1
ATOM 729 N N . TYR A 1 96 ? -9.800 12.106 11.641 1.00 97.06 96 TYR A N 1
ATOM 730 C CA . TYR A 1 96 ? -10.418 13.193 12.403 1.00 97.06 96 TYR A CA 1
ATOM 731 C C . TYR A 1 96 ? -9.446 14.379 12.570 1.00 97.06 96 TYR A C 1
ATOM 733 O O . TYR A 1 96 ? -8.280 14.184 12.918 1.00 97.06 96 TYR A O 1
ATOM 741 N N . GLU A 1 97 ? -9.930 15.595 12.298 1.00 97.00 97 GLU A N 1
ATOM 742 C CA . GLU A 1 97 ? -9.157 16.854 12.304 1.00 97.00 97 GLU A CA 1
ATOM 743 C C . GLU A 1 97 ? -7.984 16.920 11.294 1.00 97.00 97 GLU A C 1
ATOM 745 O O . GLU A 1 97 ? -7.062 17.724 11.446 1.00 97.00 97 GLU A O 1
ATOM 750 N N . TRP A 1 98 ? -8.011 16.132 10.209 1.00 97.00 98 TRP A N 1
ATOM 751 C CA . TRP A 1 98 ? -7.014 16.221 9.130 1.00 97.00 98 TRP A CA 1
ATOM 752 C C . TRP A 1 98 ? -6.995 17.606 8.460 1.00 97.00 98 TRP A C 1
ATOM 754 O O . TRP A 1 98 ? -7.955 17.997 7.799 1.00 97.00 98 TRP A O 1
ATOM 764 N N . ASN A 1 99 ? -5.877 18.334 8.587 1.00 96.44 99 ASN A N 1
ATOM 765 C CA . ASN A 1 99 ? -5.746 19.761 8.226 1.00 96.44 99 ASN A CA 1
ATOM 766 C C . ASN A 1 99 ? -6.722 20.708 8.972 1.00 96.44 99 ASN A C 1
ATOM 768 O O . ASN A 1 99 ? -6.829 21.872 8.589 1.00 96.44 99 ASN A O 1
ATOM 772 N N . GLY A 1 100 ? -7.426 20.228 10.003 1.00 96.00 100 GLY A N 1
ATOM 773 C CA . GLY A 1 100 ? -8.349 21.004 10.833 1.00 96.00 100 GLY A CA 1
ATOM 774 C C . GLY A 1 100 ? -7.617 21.688 11.985 1.00 96.00 100 GLY A C 1
ATOM 775 O O . GLY A 1 100 ? -6.705 22.491 11.773 1.00 96.00 100 GLY A O 1
ATOM 776 N N . ASN A 1 101 ? -7.989 21.363 13.223 1.00 95.81 101 ASN A N 1
ATOM 777 C CA . ASN A 1 101 ? -7.267 21.817 14.404 1.00 95.81 101 ASN A CA 1
ATOM 778 C C . ASN A 1 101 ? -5.824 21.272 14.407 1.00 95.81 101 ASN A C 1
ATOM 780 O O . ASN A 1 101 ? -5.559 20.105 14.707 1.00 95.81 101 ASN A O 1
ATOM 784 N N . SER A 1 102 ? -4.866 22.163 14.142 1.00 92.81 102 SER A N 1
ATOM 785 C CA . SER A 1 102 ? -3.434 21.858 14.059 1.00 92.81 102 SER A CA 1
ATOM 786 C C . SER A 1 102 ? -2.838 21.262 15.340 1.00 92.81 102 SER A C 1
ATOM 788 O O . SER A 1 102 ? -1.799 20.601 15.259 1.00 92.81 102 SER A O 1
ATOM 790 N N . GLN A 1 103 ? -3.502 21.418 16.494 1.00 93.69 103 GLN A N 1
ATOM 791 C CA . GLN A 1 103 ? -3.122 20.765 17.749 1.00 93.69 103 GLN A CA 1
ATOM 792 C C . GLN A 1 103 ? -3.182 19.233 17.667 1.00 93.69 103 GLN A C 1
ATOM 794 O O . GLN A 1 103 ? -2.417 18.575 18.361 1.00 93.69 103 GLN A O 1
ATOM 799 N N . PHE A 1 104 ? -4.026 18.646 16.807 1.00 95.06 104 PHE A N 1
ATOM 800 C CA . PHE A 1 104 ? -4.052 17.190 16.611 1.00 95.06 104 PHE A CA 1
ATOM 801 C C . PHE A 1 104 ? -2.790 16.675 15.902 1.00 95.06 104 PHE A C 1
ATOM 803 O O . PHE A 1 104 ? -2.455 15.492 15.991 1.00 95.06 104 PHE A O 1
ATOM 810 N N . GLY A 1 105 ? -2.075 17.551 15.188 1.00 94.12 105 GLY A N 1
ATOM 811 C CA . GLY A 1 105 ? -0.870 17.199 14.445 1.00 94.12 105 GLY A CA 1
ATOM 812 C C . GLY A 1 105 ? -1.111 16.259 13.260 1.00 94.12 105 GLY A C 1
ATOM 813 O O . GLY A 1 105 ? -0.171 15.582 12.849 1.00 94.12 105 GLY A O 1
ATOM 814 N N . ILE A 1 106 ? -2.336 16.211 12.720 1.00 94.75 106 ILE A N 1
ATOM 815 C CA . ILE A 1 106 ? -2.743 15.381 11.575 1.00 94.75 106 ILE A CA 1
ATOM 816 C C . ILE A 1 106 ? -2.955 16.274 10.344 1.00 94.75 106 ILE A C 1
ATOM 818 O O . ILE A 1 106 ? -3.660 17.279 10.402 1.00 94.75 106 ILE A O 1
ATOM 822 N N . GLY A 1 107 ? -2.378 15.897 9.202 1.00 95.31 107 GLY A N 1
ATOM 823 C CA . GLY A 1 107 ? -2.624 16.603 7.948 1.00 95.31 107 GLY A CA 1
ATOM 824 C C . GLY A 1 107 ? -1.623 16.303 6.838 1.00 95.31 107 GLY A C 1
ATOM 825 O O . GLY A 1 107 ? -0.627 15.603 7.013 1.00 95.31 107 GLY A O 1
ATOM 826 N N . ASP A 1 108 ? -1.843 16.920 5.683 1.00 95.19 108 ASP A N 1
ATOM 827 C CA . ASP A 1 108 ? -1.014 16.769 4.484 1.00 95.19 108 ASP A CA 1
ATOM 828 C C . ASP A 1 108 ? 0.420 17.297 4.675 1.00 95.19 108 ASP A C 1
ATOM 830 O O . ASP A 1 108 ? 1.360 16.840 4.024 1.00 95.19 108 ASP A O 1
ATOM 834 N N . TYR A 1 109 ? 0.611 18.221 5.621 1.00 93.25 109 TYR A N 1
ATOM 835 C CA . TYR A 1 109 ? 1.918 18.736 6.043 1.00 93.25 109 TYR A CA 1
ATOM 836 C C . TYR A 1 109 ? 2.758 17.721 6.843 1.00 93.25 109 TYR A C 1
ATOM 838 O O . TYR A 1 109 ? 3.962 17.926 7.015 1.00 93.25 109 TYR A O 1
ATOM 846 N N . ARG A 1 110 ? 2.137 16.631 7.318 1.00 93.44 110 ARG A N 1
ATOM 847 C CA . ARG A 1 110 ? 2.766 15.543 8.086 1.00 93.44 110 ARG A CA 1
ATOM 848 C C . ARG A 1 110 ? 3.110 14.317 7.249 1.00 93.44 110 ARG A C 1
ATOM 850 O O . ARG A 1 110 ? 3.873 13.478 7.724 1.00 93.44 110 ARG A O 1
ATOM 857 N N . ILE A 1 111 ? 2.602 14.223 6.020 1.00 93.25 111 ILE A N 1
ATOM 858 C CA . ILE A 1 111 ? 2.933 13.129 5.105 1.00 93.25 111 ILE A CA 1
ATOM 859 C C . ILE A 1 111 ? 4.465 13.086 4.881 1.00 93.25 111 ILE A C 1
ATOM 861 O O . ILE A 1 111 ? 5.060 14.118 4.545 1.00 93.25 111 ILE A O 1
ATOM 865 N N . PRO A 1 112 ? 5.131 11.920 5.034 1.00 90.56 112 PRO A N 1
ATOM 866 C CA . PRO A 1 112 ? 6.559 11.774 4.777 1.00 90.56 112 PRO A CA 1
ATOM 867 C C . PRO A 1 112 ? 6.934 12.254 3.375 1.00 90.56 112 PRO A C 1
ATOM 869 O O . PRO A 1 112 ? 6.396 11.788 2.375 1.00 90.56 112 PRO A O 1
ATOM 872 N N . LYS A 1 113 ? 7.908 13.166 3.273 1.00 86.50 113 LYS A N 1
ATOM 873 C CA . LYS A 1 113 ? 8.273 13.797 1.988 1.00 86.50 113 LYS A CA 1
ATOM 874 C C . LYS A 1 113 ? 8.702 12.792 0.911 1.00 86.50 113 LYS A C 1
ATOM 876 O O . LYS A 1 113 ? 8.523 13.068 -0.270 1.00 86.50 113 LYS A O 1
ATOM 881 N N . VAL A 1 114 ? 9.218 11.634 1.327 1.00 82.31 114 VAL A N 1
ATOM 882 C CA . VAL A 1 114 ? 9.592 10.502 0.462 1.00 82.31 114 VAL A CA 1
ATOM 883 C C . VAL A 1 114 ? 8.399 9.871 -0.267 1.00 82.31 114 VAL A C 1
ATOM 885 O O . VAL A 1 114 ? 8.551 9.499 -1.421 1.00 82.31 114 VAL A O 1
ATOM 888 N N . MET A 1 115 ? 7.205 9.843 0.337 1.00 85.31 115 MET A N 1
ATOM 889 C CA . MET A 1 115 ? 5.961 9.405 -0.321 1.00 85.31 115 MET A CA 1
ATOM 890 C C . MET A 1 115 ? 5.545 10.357 -1.451 1.00 85.31 115 MET A C 1
ATOM 892 O O . MET A 1 115 ? 4.910 9.950 -2.417 1.00 85.31 115 MET A O 1
ATOM 896 N N . LEU A 1 116 ? 5.884 11.641 -1.312 1.00 87.12 116 LEU A N 1
ATOM 897 C CA . LEU A 1 116 ? 5.482 12.720 -2.214 1.00 87.12 116 LEU A CA 1
ATOM 898 C C . LEU A 1 116 ? 6.624 13.172 -3.133 1.00 87.12 116 LEU A C 1
ATOM 900 O O . LEU A 1 116 ? 6.625 14.319 -3.577 1.00 87.12 116 LEU A O 1
ATOM 904 N N . SER A 1 117 ? 7.605 12.307 -3.398 1.00 83.00 117 SER A N 1
ATOM 905 C CA . SER A 1 117 ? 8.741 12.603 -4.278 1.00 83.00 117 SER A CA 1
ATOM 906 C C . SER A 1 117 ? 8.941 11.489 -5.301 1.00 83.00 117 SER A C 1
ATOM 908 O O . SER A 1 117 ? 9.121 10.332 -4.933 1.00 83.00 117 SER A O 1
ATOM 910 N N . PHE A 1 118 ? 8.954 11.839 -6.585 1.00 74.25 118 PHE A N 1
ATOM 911 C CA . PHE A 1 118 ? 9.380 10.934 -7.649 1.00 74.25 118 PHE A CA 1
ATOM 912 C C . PHE A 1 118 ? 10.896 10.650 -7.544 1.00 74.25 118 PHE A C 1
ATOM 914 O O . PHE A 1 118 ? 11.639 11.484 -7.014 1.00 74.25 118 PHE A O 1
ATOM 921 N N . PRO A 1 119 ? 11.412 9.539 -8.114 1.00 71.75 119 PRO A N 1
ATOM 922 C CA . PRO A 1 119 ? 12.850 9.232 -8.116 1.00 71.75 119 PRO A CA 1
ATOM 923 C C . PRO A 1 119 ? 13.743 10.296 -8.780 1.00 71.75 119 PRO A C 1
ATOM 925 O O . PRO A 1 119 ? 14.929 10.385 -8.477 1.00 71.75 119 PRO A O 1
ATOM 928 N N . ASN A 1 120 ? 13.179 11.130 -9.661 1.00 76.31 120 ASN A N 1
ATOM 929 C CA . ASN A 1 120 ? 13.854 12.274 -10.288 1.00 76.31 120 ASN A CA 1
ATOM 930 C C . ASN A 1 120 ? 13.905 13.539 -9.392 1.00 76.31 120 ASN A C 1
ATOM 932 O O . ASN A 1 120 ? 14.442 14.563 -9.810 1.00 76.31 120 ASN A O 1
ATOM 936 N N . GLY A 1 121 ? 13.338 13.487 -8.181 1.00 73.94 121 GLY A N 1
ATOM 937 C CA . GLY A 1 121 ? 13.299 14.587 -7.217 1.00 73.94 121 GLY A CA 1
ATOM 938 C C . GLY A 1 121 ? 12.140 15.581 -7.376 1.00 73.94 121 GLY A C 1
ATOM 939 O O . GLY A 1 121 ? 12.053 16.510 -6.571 1.00 73.94 121 GLY A O 1
ATOM 940 N N . SER A 1 122 ? 11.244 15.422 -8.358 1.00 83.19 122 SER A N 1
ATOM 941 C CA . SER A 1 122 ? 10.041 16.261 -8.455 1.00 83.19 122 SER A CA 1
ATOM 942 C C . SER A 1 122 ? 8.949 15.803 -7.475 1.00 83.19 122 SER A C 1
ATOM 944 O O . SER A 1 122 ? 8.924 14.657 -7.023 1.00 83.19 122 SER A O 1
ATOM 946 N N . ARG A 1 123 ? 8.055 16.721 -7.086 1.00 86.81 123 ARG A N 1
ATOM 947 C CA . ARG A 1 123 ? 7.030 16.468 -6.061 1.00 86.81 123 ARG A CA 1
ATOM 948 C C . ARG A 1 123 ? 5.780 15.830 -6.670 1.00 86.81 123 ARG A C 1
ATOM 950 O O . ARG A 1 123 ? 5.198 16.406 -7.584 1.00 86.81 123 ARG A O 1
ATOM 957 N N . ILE A 1 124 ? 5.320 14.720 -6.095 1.00 87.81 124 ILE A N 1
ATOM 958 C CA . ILE A 1 124 ? 4.040 14.088 -6.447 1.00 87.81 124 ILE A CA 1
ATOM 959 C C . ILE A 1 124 ? 2.886 14.881 -5.795 1.00 87.81 124 ILE A C 1
ATOM 961 O O . ILE A 1 124 ? 2.955 15.168 -4.590 1.00 87.81 124 ILE A O 1
ATOM 965 N N . PRO A 1 125 ? 1.823 15.247 -6.535 1.00 92.62 125 PRO A N 1
ATOM 966 C CA . PRO A 1 125 ? 0.605 15.811 -5.963 1.00 92.62 125 PRO A CA 1
ATOM 967 C C . PRO A 1 125 ? -0.057 14.859 -4.960 1.00 92.62 125 PRO A C 1
ATOM 969 O O . PRO A 1 125 ? -0.226 13.666 -5.205 1.00 92.62 125 PRO A O 1
ATOM 972 N N . ILE A 1 126 ? -0.500 15.397 -3.823 1.00 93.19 126 ILE A N 1
ATOM 973 C CA . ILE A 1 126 ? -1.154 14.594 -2.777 1.00 93.19 126 ILE A CA 1
ATOM 974 C C . ILE A 1 126 ? -2.501 14.052 -3.271 1.00 93.19 126 ILE A C 1
ATOM 976 O O . ILE A 1 126 ? -2.845 12.914 -2.981 1.00 93.19 126 ILE A O 1
ATOM 980 N N . THR A 1 127 ? -3.221 14.832 -4.076 1.00 93.38 127 THR A N 1
ATOM 981 C CA . THR A 1 127 ? -4.475 14.443 -4.742 1.00 93.38 127 THR A CA 1
ATOM 982 C C . THR A 1 127 ? -4.317 13.301 -5.749 1.00 93.38 127 THR A C 1
ATOM 984 O O . THR A 1 127 ? -5.314 12.698 -6.123 1.00 93.38 127 THR A O 1
ATOM 987 N N . GLU A 1 128 ? -3.092 13.013 -6.192 1.00 91.19 128 GLU A N 1
ATOM 988 C CA . GLU A 1 128 ? -2.768 11.921 -7.116 1.00 91.19 128 GLU A CA 1
ATOM 989 C C . GLU A 1 128 ? -2.325 10.671 -6.341 1.00 91.19 128 GLU A C 1
ATOM 991 O O . GLU A 1 128 ? -2.877 9.591 -6.533 1.00 91.19 128 GLU A O 1
ATOM 996 N N . LYS A 1 129 ? -1.377 10.821 -5.403 1.00 90.06 129 LYS A N 1
ATOM 997 C CA . LYS A 1 129 ? -0.816 9.699 -4.627 1.00 90.06 129 LYS A CA 1
ATOM 998 C C . LYS A 1 129 ? -1.741 9.189 -3.516 1.00 90.06 129 LYS A C 1
ATOM 1000 O O . LYS A 1 129 ? -1.739 7.995 -3.231 1.00 90.06 129 LYS A O 1
ATOM 1005 N N . ALA A 1 130 ? -2.488 10.082 -2.863 1.00 93.69 130 ALA A N 1
ATOM 1006 C CA . ALA A 1 130 ? -3.402 9.752 -1.769 1.00 93.69 130 ALA A CA 1
ATOM 1007 C C . ALA A 1 130 ? -4.547 10.786 -1.624 1.00 93.69 130 ALA A C 1
ATOM 1009 O O . ALA A 1 130 ? -4.535 11.613 -0.692 1.00 93.69 130 ALA A O 1
ATOM 1010 N N . PRO A 1 131 ? -5.530 10.776 -2.551 1.00 95.31 131 PRO A N 1
ATOM 1011 C CA . PRO A 1 131 ? -6.724 11.620 -2.468 1.00 95.31 131 PRO A CA 1
ATOM 1012 C C . PRO A 1 131 ? -7.542 11.403 -1.185 1.00 95.31 131 PRO A C 1
ATOM 1014 O O . PRO A 1 131 ? -8.081 12.368 -0.643 1.00 95.31 131 PRO A O 1
ATOM 1017 N N . TYR A 1 132 ? -7.609 10.172 -0.671 1.00 96.81 132 TYR A N 1
ATOM 1018 C CA . TYR A 1 132 ? -8.393 9.803 0.510 1.00 96.81 132 TYR A CA 1
ATOM 1019 C C . TYR A 1 132 ? -7.515 9.691 1.766 1.00 96.81 132 TYR A C 1
ATOM 1021 O O . TYR A 1 132 ? -6.306 9.473 1.680 1.00 96.81 132 TYR A O 1
ATOM 1029 N N . LYS A 1 133 ? -8.111 9.867 2.951 1.00 97.06 133 LYS A N 1
ATOM 1030 C CA . LYS A 1 133 ? -7.390 9.989 4.233 1.00 97.06 133 LYS A CA 1
ATOM 1031 C C . LYS A 1 133 ? -7.845 8.936 5.242 1.00 97.06 133 LYS A C 1
ATOM 1033 O O . LYS A 1 133 ? -8.997 8.499 5.212 1.00 97.06 133 LYS A O 1
ATOM 1038 N N . GLY A 1 134 ? -6.947 8.570 6.151 1.00 96.88 134 GLY 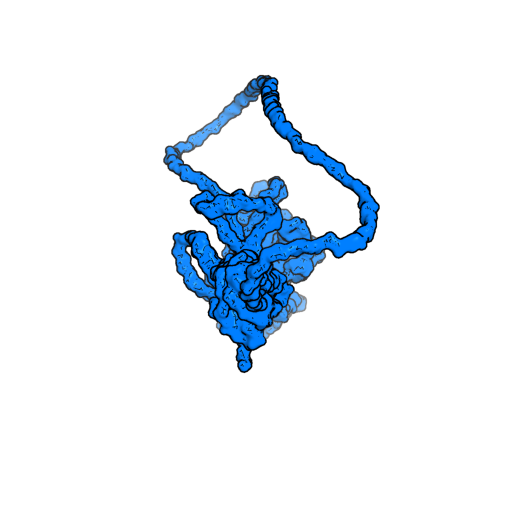A N 1
ATOM 1039 C CA . GLY A 1 134 ? -7.187 7.554 7.170 1.00 96.88 134 GLY A CA 1
ATOM 1040 C C . GLY A 1 134 ? -7.098 6.134 6.613 1.00 96.88 134 GLY A C 1
ATOM 1041 O O . GLY A 1 134 ? -6.456 5.883 5.595 1.00 96.88 134 GLY A O 1
ATOM 1042 N N . ILE A 1 135 ? -7.735 5.201 7.317 1.00 97.50 135 ILE A N 1
ATOM 1043 C CA . ILE A 1 135 ? -7.735 3.768 6.994 1.00 97.50 135 ILE A CA 1
ATOM 1044 C C . ILE A 1 135 ? -8.455 3.531 5.654 1.00 97.50 135 ILE A C 1
ATOM 1046 O O . ILE A 1 135 ? -9.408 4.243 5.329 1.00 97.50 135 ILE A O 1
ATOM 1050 N N . ILE A 1 136 ? -8.009 2.523 4.888 1.00 95.31 136 ILE A N 1
ATOM 1051 C CA . ILE A 1 136 ? -8.656 2.091 3.636 1.00 95.31 136 ILE A CA 1
ATOM 1052 C C . ILE A 1 136 ? -10.157 1.839 3.865 1.00 95.31 136 ILE A C 1
ATOM 1054 O O . ILE A 1 136 ? -10.547 1.217 4.851 1.00 95.31 136 ILE A O 1
ATOM 1058 N N . ARG A 1 137 ? -11.003 2.302 2.939 1.00 94.75 137 ARG A N 1
ATOM 1059 C CA . ARG A 1 137 ? -12.460 2.095 2.962 1.00 94.75 137 ARG A CA 1
ATOM 1060 C C . ARG A 1 137 ? -12.985 1.769 1.563 1.00 94.75 137 ARG A C 1
ATOM 1062 O O . ARG A 1 137 ? -12.343 2.078 0.563 1.00 94.75 137 ARG A O 1
ATOM 1069 N N . ASP A 1 138 ? -14.142 1.118 1.512 1.00 92.25 138 ASP A N 1
ATOM 1070 C CA . ASP A 1 138 ? -14.879 0.794 0.288 1.00 92.25 138 ASP A CA 1
ATOM 1071 C C . ASP A 1 138 ? -16.263 1.472 0.292 1.00 92.25 138 ASP A C 1
ATOM 1073 O O . ASP A 1 138 ? -16.598 2.237 1.198 1.00 92.25 138 ASP A O 1
ATOM 1077 N N . SER A 1 139 ? -17.097 1.183 -0.709 1.00 93.94 139 SER A N 1
ATOM 1078 C CA . SER A 1 139 ? -18.471 1.699 -0.796 1.00 93.94 139 SER A CA 1
ATOM 1079 C C . SER A 1 139 ? -19.459 1.067 0.201 1.00 93.94 139 SER A C 1
ATOM 1081 O O . SER A 1 139 ? -20.594 1.536 0.307 1.00 93.94 139 SER A O 1
ATOM 1083 N N . THR A 1 140 ? -19.061 0.029 0.946 1.00 95.12 140 THR A N 1
ATOM 1084 C CA . THR A 1 140 ? -19.870 -0.561 2.028 1.00 95.12 140 THR A CA 1
ATOM 1085 C C . THR A 1 140 ? -19.664 0.160 3.359 1.00 95.12 140 THR A C 1
ATOM 1087 O O . THR A 1 140 ? -20.582 0.187 4.180 1.00 95.12 140 THR A O 1
ATOM 1090 N N . CYS A 1 141 ? -18.487 0.763 3.562 1.00 96.31 141 CYS A N 1
ATOM 1091 C CA . CYS A 1 141 ? -18.129 1.519 4.756 1.00 96.31 141 CYS A CA 1
ATOM 1092 C C . CYS A 1 141 ? -19.032 2.746 4.953 1.00 96.31 141 CYS A C 1
ATOM 1094 O O . CYS A 1 141 ? -18.907 3.751 4.253 1.00 96.31 141 CYS A O 1
ATOM 1096 N N . LYS A 1 142 ? -19.906 2.703 5.962 1.00 96.81 142 LYS A N 1
ATOM 1097 C CA . LYS A 1 142 ? -20.773 3.827 6.352 1.00 96.81 142 LYS A CA 1
ATOM 1098 C C . LYS A 1 142 ? -20.342 4.397 7.696 1.00 96.81 142 LYS A C 1
ATOM 1100 O O . LYS A 1 142 ? -20.226 3.655 8.668 1.00 96.81 142 LYS A O 1
ATOM 1105 N N . TYR A 1 143 ? -20.123 5.709 7.740 1.00 97.25 143 TYR A N 1
ATOM 1106 C CA . TYR A 1 143 ? -19.865 6.434 8.983 1.00 97.25 143 TYR A CA 1
ATOM 1107 C C . TYR A 1 143 ? -21.121 6.455 9.862 1.00 97.25 143 TYR A C 1
ATOM 1109 O O . TYR A 1 143 ? -22.224 6.669 9.357 1.00 97.25 143 TYR A O 1
ATOM 1117 N N . ILE A 1 144 ? -20.947 6.236 11.164 1.00 97.19 144 ILE A N 1
ATOM 1118 C CA . ILE A 1 144 ? -21.996 6.313 12.182 1.00 97.19 144 ILE A CA 1
ATOM 1119 C C . ILE A 1 144 ? -21.527 7.351 13.215 1.00 97.19 144 ILE A C 1
ATOM 1121 O O . ILE A 1 144 ? -20.610 7.051 13.988 1.00 97.19 144 ILE A O 1
ATOM 1125 N N . PRO A 1 145 ? -22.096 8.576 13.216 1.00 95.81 145 PRO A N 1
ATOM 1126 C CA . PRO A 1 145 ? -21.650 9.670 14.081 1.00 95.81 145 PRO A CA 1
ATOM 1127 C C . PRO A 1 145 ? -21.618 9.307 15.564 1.00 95.81 145 PRO A C 1
ATOM 1129 O O . PRO A 1 145 ? -20.669 9.654 16.260 1.00 95.81 145 PRO A O 1
ATOM 1132 N N . GLU A 1 146 ? -22.612 8.556 16.032 1.00 94.56 146 GLU A N 1
ATOM 1133 C CA . GLU A 1 146 ? -22.754 8.137 17.425 1.00 94.56 146 GLU A CA 1
ATOM 1134 C C . GLU A 1 146 ? -21.671 7.141 17.854 1.00 94.56 146 GLU A C 1
ATOM 1136 O O . GLU A 1 146 ? -21.337 7.086 19.031 1.00 94.56 146 GLU A O 1
ATOM 1141 N N . TRP A 1 147 ? -21.077 6.395 16.916 1.00 96.62 147 TRP A N 1
ATOM 1142 C CA . TRP A 1 147 ? -19.941 5.503 17.186 1.00 96.62 147 TRP A CA 1
ATOM 1143 C C . TRP A 1 147 ? -18.584 6.172 16.912 1.00 96.62 147 TRP A C 1
ATOM 1145 O O . TRP A 1 147 ? -17.543 5.562 17.176 1.00 96.62 147 TRP A O 1
ATOM 1155 N N . GLN A 1 148 ? -18.585 7.375 16.320 1.00 97.06 148 GLN A N 1
ATOM 1156 C CA . GLN A 1 148 ? -17.416 8.101 15.795 1.00 97.06 148 GLN A CA 1
ATOM 1157 C C . GLN A 1 148 ? -16.522 7.251 14.865 1.00 97.06 148 GLN A C 1
ATOM 1159 O O . GLN A 1 148 ? -15.291 7.342 14.871 1.00 97.06 148 GLN A O 1
ATOM 1164 N N . SER A 1 149 ? -17.147 6.358 14.093 1.00 97.44 149 SER A N 1
ATOM 1165 C CA . SER A 1 149 ? -16.459 5.298 13.347 1.00 97.44 149 SER A CA 1
ATOM 1166 C C . SER A 1 149 ? -17.249 4.811 12.128 1.00 97.44 149 SER A C 1
ATOM 1168 O O . SER A 1 149 ? -18.427 5.119 11.949 1.00 97.44 149 SER A O 1
ATOM 1170 N N . TYR A 1 150 ? -16.577 4.059 11.256 1.00 97.75 150 TYR A N 1
ATOM 1171 C CA . TYR A 1 150 ? -17.138 3.457 10.051 1.00 97.75 150 TYR A CA 1
ATOM 1172 C C . TYR A 1 150 ? -17.481 1.986 10.285 1.00 97.75 150 TYR A C 1
ATOM 1174 O O . TYR A 1 150 ? -16.617 1.213 10.698 1.00 97.75 150 TYR A O 1
ATOM 1182 N N . ARG A 1 151 ? -18.705 1.576 9.937 1.00 97.12 151 ARG A N 1
ATOM 1183 C CA . ARG A 1 151 ? -19.105 0.166 9.807 1.00 97.12 151 ARG A CA 1
ATOM 1184 C C . ARG A 1 151 ? -18.929 -0.285 8.359 1.00 97.12 151 ARG A C 1
ATOM 1186 O O . ARG A 1 151 ? -19.590 0.260 7.478 1.00 97.12 151 ARG A O 1
ATOM 1193 N N . CYS A 1 152 ? -18.068 -1.273 8.134 1.00 96.69 152 CYS A N 1
ATOM 1194 C CA . CYS A 1 152 ? -17.711 -1.830 6.825 1.00 96.69 152 CYS A CA 1
ATOM 1195 C C . CYS A 1 152 ? -18.078 -3.320 6.739 1.00 96.69 152 CYS A C 1
ATOM 1197 O O . CYS A 1 152 ? -17.979 -4.032 7.740 1.00 96.69 152 CYS A O 1
ATOM 1199 N N . PHE A 1 153 ? -18.435 -3.795 5.541 1.00 95.62 153 PHE A N 1
ATOM 1200 C CA . PHE A 1 153 ? -18.844 -5.188 5.294 1.00 95.62 153 PHE A CA 1
ATOM 1201 C C . PHE A 1 153 ? -18.128 -5.852 4.099 1.00 95.62 153 PHE A C 1
ATOM 1203 O O . PHE A 1 153 ? -17.965 -7.065 4.091 1.00 95.62 153 PHE A O 1
ATOM 1210 N N . GLY A 1 154 ? -17.686 -5.085 3.096 1.00 86.56 154 GLY A N 1
ATOM 1211 C CA . GLY A 1 154 ? -17.048 -5.596 1.872 1.00 86.56 154 GLY A CA 1
ATOM 1212 C C . GLY A 1 154 ? -15.529 -5.784 1.948 1.00 86.56 154 GLY A C 1
ATOM 1213 O O . GLY A 1 154 ? -14.922 -6.260 0.989 1.00 86.56 154 GLY A O 1
ATOM 1214 N N . MET A 1 155 ? -14.903 -5.447 3.081 1.00 86.50 155 MET A N 1
ATOM 1215 C CA . MET A 1 155 ? -13.474 -5.658 3.318 1.00 86.50 155 MET A CA 1
ATOM 1216 C C . MET A 1 155 ? -13.210 -6.219 4.709 1.00 86.50 155 MET A C 1
ATOM 1218 O O . MET A 1 155 ? -13.685 -5.692 5.717 1.00 86.50 155 MET A O 1
ATOM 1222 N N . GLU A 1 156 ? -12.378 -7.255 4.751 1.00 88.81 156 GLU A N 1
ATOM 1223 C CA . GLU A 1 156 ? -11.872 -7.825 5.987 1.00 88.81 156 GLU A CA 1
ATOM 1224 C C . GLU A 1 156 ? -10.676 -7.006 6.490 1.00 88.81 156 GLU A C 1
ATOM 1226 O O . GLU A 1 156 ? -9.607 -7.006 5.880 1.00 88.81 156 GLU A O 1
ATOM 1231 N N . HIS A 1 157 ? -10.851 -6.308 7.613 1.00 93.56 157 HIS A N 1
ATOM 1232 C CA . HIS A 1 157 ? -9.777 -5.554 8.257 1.00 93.56 157 HIS A CA 1
ATOM 1233 C C . HIS A 1 157 ? -9.004 -6.407 9.271 1.00 93.56 157 HIS A C 1
ATOM 1235 O O . HIS A 1 157 ? -9.573 -7.260 9.950 1.00 93.56 157 HIS A O 1
ATOM 1241 N N . ALA A 1 158 ? -7.709 -6.147 9.415 1.00 92.44 158 ALA A N 1
ATOM 1242 C CA . ALA A 1 158 ? -6.811 -6.759 10.387 1.00 92.44 158 ALA A CA 1
ATOM 1243 C C . ALA A 1 158 ? -5.900 -5.689 11.007 1.00 92.44 158 ALA A C 1
ATOM 1245 O O . ALA A 1 158 ? -5.630 -4.654 10.394 1.00 92.44 158 ALA A O 1
ATOM 1246 N N . MET A 1 159 ? -5.408 -5.935 12.223 1.00 93.56 159 MET A N 1
ATOM 1247 C CA . MET A 1 159 ? -4.409 -5.060 12.836 1.00 93.56 159 MET A CA 1
ATOM 1248 C C . MET A 1 159 ? -3.006 -5.498 12.411 1.00 93.56 159 MET A C 1
ATOM 1250 O O . MET A 1 159 ? -2.626 -6.646 12.642 1.00 93.56 159 MET A O 1
ATOM 1254 N N . MET A 1 160 ? -2.235 -4.582 11.823 1.00 92.06 160 MET A N 1
ATOM 1255 C CA . MET A 1 160 ? -0.839 -4.807 11.450 1.00 92.06 160 MET A CA 1
ATOM 1256 C C . MET A 1 160 ? 0.104 -4.083 12.412 1.00 92.06 160 MET A C 1
ATOM 1258 O O . MET A 1 160 ? -0.055 -2.890 12.666 1.00 92.06 160 MET A O 1
ATOM 1262 N N . VAL A 1 161 ? 1.104 -4.799 12.917 1.00 92.06 161 VAL A N 1
ATOM 1263 C CA . VAL A 1 161 ? 2.213 -4.257 13.708 1.00 92.06 161 VAL A CA 1
ATOM 1264 C C . VAL A 1 161 ? 3.402 -4.013 12.786 1.00 92.06 161 VAL A C 1
ATOM 1266 O O . VAL A 1 161 ? 3.775 -4.899 12.018 1.00 92.06 161 VAL A O 1
ATOM 1269 N N . ILE A 1 162 ? 4.009 -2.833 12.891 1.00 91.38 162 ILE A N 1
ATOM 1270 C CA . ILE A 1 162 ? 5.262 -2.455 12.229 1.00 91.38 162 ILE A CA 1
ATOM 1271 C C . ILE A 1 162 ? 6.278 -2.120 13.317 1.00 91.38 162 ILE A C 1
ATOM 1273 O O . ILE A 1 162 ? 6.047 -1.217 14.117 1.00 91.38 162 ILE A O 1
ATOM 1277 N N . GLU A 1 163 ? 7.411 -2.810 13.339 1.00 90.62 163 GLU A N 1
ATOM 1278 C CA . GLU A 1 163 ? 8.383 -2.720 14.428 1.00 90.62 163 GLU A CA 1
ATOM 1279 C C . GLU A 1 163 ? 9.815 -2.564 13.907 1.00 90.62 163 GLU A C 1
ATOM 1281 O O . GLU A 1 163 ? 10.261 -3.325 13.045 1.00 90.62 163 GLU A O 1
ATOM 1286 N N . SER A 1 164 ? 10.559 -1.601 14.453 1.00 88.81 164 SER A N 1
ATOM 1287 C CA . SER A 1 164 ? 12.008 -1.507 14.247 1.00 88.81 164 SER A CA 1
ATOM 1288 C C . SER A 1 164 ? 12.736 -2.442 15.213 1.00 88.81 164 SER A C 1
ATOM 1290 O O . SER A 1 164 ? 12.602 -2.300 16.428 1.00 88.81 164 SER A O 1
ATOM 1292 N N . LEU A 1 165 ? 13.549 -3.356 14.683 1.00 86.94 165 LEU A N 1
ATOM 1293 C CA . LEU A 1 165 ? 14.439 -4.234 15.455 1.00 86.94 165 LEU A CA 1
ATOM 1294 C C . LEU A 1 165 ? 15.896 -3.732 15.482 1.00 86.94 165 LEU A C 1
ATOM 1296 O O . LEU A 1 165 ? 16.806 -4.462 15.868 1.00 86.94 165 LEU A O 1
ATOM 1300 N N . ASP A 1 166 ? 16.136 -2.492 15.054 1.00 86.62 166 ASP A N 1
ATOM 1301 C CA . ASP A 1 166 ? 17.457 -1.867 15.136 1.00 86.62 166 ASP A CA 1
ATOM 1302 C C . ASP A 1 166 ? 17.831 -1.490 16.579 1.00 86.62 166 ASP A C 1
ATOM 1304 O O . ASP A 1 166 ? 16.975 -1.219 17.422 1.00 86.62 166 ASP A O 1
ATOM 1308 N N . SER A 1 167 ? 19.133 -1.383 16.854 1.00 87.50 167 SER A N 1
ATOM 1309 C CA . SER A 1 167 ? 19.675 -1.077 18.189 1.00 87.50 167 SER A CA 1
ATOM 1310 C C . SER A 1 167 ? 19.306 0.305 18.752 1.00 87.50 167 SER A C 1
ATOM 1312 O O . SER A 1 167 ? 19.522 0.556 19.935 1.00 87.50 167 SER A O 1
ATOM 1314 N N . ASP A 1 168 ? 18.743 1.196 17.935 1.00 85.19 168 ASP A N 1
ATOM 1315 C CA . ASP A 1 168 ? 18.234 2.520 18.307 1.00 85.19 168 ASP A CA 1
ATOM 1316 C C . ASP A 1 168 ? 16.691 2.605 18.284 1.00 85.19 168 ASP A C 1
ATOM 1318 O O . ASP A 1 168 ? 16.138 3.704 18.265 1.00 85.19 168 ASP A O 1
ATOM 1322 N N . THR A 1 169 ? 15.985 1.463 18.315 1.00 84.12 169 THR A N 1
ATOM 1323 C CA . THR A 1 169 ? 14.509 1.369 18.247 1.00 84.12 169 THR A CA 1
ATOM 1324 C C . THR A 1 169 ? 13.756 2.242 19.263 1.00 84.12 169 THR A C 1
ATOM 1326 O O . THR A 1 169 ? 12.692 2.766 18.940 1.00 84.12 169 THR A O 1
ATOM 1329 N N . GLU A 1 170 ? 14.314 2.475 20.457 1.00 83.25 170 GLU A N 1
ATOM 1330 C CA . GLU A 1 170 ? 13.727 3.380 21.460 1.00 83.25 170 GLU A CA 1
ATOM 1331 C C . GLU A 1 170 ? 14.017 4.872 21.212 1.00 83.25 170 GLU A C 1
ATOM 1333 O O . GLU A 1 170 ? 13.291 5.726 21.719 1.00 83.25 170 GLU A O 1
ATOM 1338 N N . THR A 1 171 ? 15.104 5.216 20.513 1.00 80.81 171 THR A N 1
ATOM 1339 C CA . THR A 1 171 ? 15.677 6.579 20.523 1.00 80.81 171 THR A CA 1
ATOM 1340 C C . THR A 1 171 ? 15.609 7.294 19.175 1.00 80.81 171 THR A C 1
ATOM 1342 O O . THR A 1 171 ? 15.571 8.528 19.133 1.00 80.81 171 THR A O 1
ATOM 1345 N N . ARG A 1 172 ? 15.541 6.560 18.059 1.00 83.38 172 ARG A N 1
ATOM 1346 C CA . ARG A 1 172 ? 15.292 7.127 16.728 1.00 83.38 172 ARG A CA 1
ATOM 1347 C C . ARG A 1 172 ? 13.794 7.281 16.497 1.00 83.38 172 ARG A C 1
ATOM 1349 O O . ARG A 1 172 ? 13.085 6.306 16.273 1.00 83.38 172 ARG A O 1
ATOM 1356 N N . ARG A 1 173 ? 13.312 8.526 16.438 1.00 83.75 173 ARG A N 1
ATOM 1357 C CA . ARG A 1 173 ? 11.929 8.779 16.016 1.00 83.75 173 ARG A CA 1
ATOM 1358 C C . ARG A 1 173 ? 11.740 8.463 14.530 1.00 83.75 173 ARG A C 1
ATOM 1360 O O . ARG A 1 173 ? 12.393 9.051 13.667 1.00 83.75 173 ARG A O 1
ATOM 1367 N N . LEU A 1 174 ? 10.793 7.570 14.260 1.00 87.25 174 LEU A N 1
ATOM 1368 C CA . LEU A 1 174 ? 10.358 7.164 12.922 1.00 87.25 174 LEU A CA 1
ATOM 1369 C C . LEU A 1 174 ? 9.031 7.794 12.476 1.00 87.25 174 LEU A C 1
ATOM 1371 O O . LEU A 1 174 ? 8.687 7.700 11.297 1.00 87.25 174 LEU A O 1
ATOM 1375 N N . SER A 1 175 ? 8.300 8.413 13.409 1.00 88.25 175 SER A N 1
ATOM 1376 C CA . SER A 1 175 ? 6.924 8.862 13.217 1.00 88.25 175 SER A CA 1
ATOM 1377 C C . SER A 1 175 ? 6.755 10.315 12.732 1.00 88.25 175 SER A C 1
ATOM 1379 O O . SER A 1 175 ? 7.621 11.163 12.980 1.00 88.25 175 SER A O 1
ATOM 1381 N N . PRO A 1 176 ? 5.633 10.642 12.057 1.00 92.50 176 PRO A N 1
ATOM 1382 C CA . PRO A 1 176 ? 4.575 9.728 11.616 1.00 92.50 176 PRO A CA 1
ATOM 1383 C C . PRO A 1 176 ? 5.037 8.698 10.576 1.00 92.50 176 PRO A C 1
ATOM 1385 O O . PRO A 1 176 ? 5.699 9.034 9.597 1.00 92.50 176 PRO A O 1
ATOM 1388 N N . VAL A 1 177 ? 4.658 7.440 10.784 1.00 93.75 177 VAL A N 1
ATOM 1389 C CA . VAL A 1 177 ? 4.710 6.406 9.747 1.00 93.75 177 VAL A CA 1
ATOM 1390 C C . VAL A 1 177 ? 3.468 6.589 8.885 1.00 93.75 177 VAL A C 1
ATOM 1392 O O . VAL A 1 177 ? 2.364 6.678 9.421 1.00 93.75 177 VAL A O 1
ATOM 1395 N N . ALA A 1 178 ? 3.643 6.684 7.571 1.00 94.88 178 ALA A N 1
ATOM 1396 C CA . ALA A 1 178 ? 2.537 6.723 6.625 1.00 94.88 178 ALA A CA 1
ATOM 1397 C C . ALA A 1 178 ? 2.362 5.362 5.962 1.00 94.88 178 ALA A C 1
ATOM 1399 O O . ALA A 1 178 ? 3.345 4.725 5.583 1.00 94.88 178 ALA A O 1
ATOM 1400 N N . ILE A 1 179 ? 1.109 4.952 5.799 1.00 94.69 179 ILE A N 1
ATOM 1401 C CA . ILE A 1 179 ? 0.729 3.742 5.074 1.00 94.69 179 ILE A CA 1
ATOM 1402 C C . ILE A 1 179 ? -0.237 4.151 3.974 1.00 94.69 179 ILE A C 1
ATOM 1404 O O . ILE A 1 179 ? -1.235 4.821 4.244 1.00 94.69 179 ILE A O 1
ATOM 1408 N N . VAL A 1 180 ? 0.081 3.770 2.740 1.00 92.94 180 VAL A N 1
ATOM 1409 C CA . VAL A 1 180 ? -0.642 4.182 1.532 1.00 92.94 180 VAL A CA 1
ATOM 1410 C C . VAL A 1 180 ? -1.174 2.956 0.815 1.00 92.94 180 VAL A C 1
ATOM 1412 O O . VAL A 1 180 ? -0.425 2.013 0.603 1.00 92.94 180 VAL A O 1
ATOM 1415 N N . GLY A 1 181 ? -2.441 2.964 0.413 1.00 90.12 181 GLY A N 1
ATOM 1416 C CA . GLY A 1 181 ? -3.038 1.884 -0.377 1.00 90.12 181 GLY A CA 1
ATOM 1417 C C . GLY A 1 181 ? -4.373 2.321 -0.969 1.00 90.12 181 GLY A C 1
ATOM 1418 O O . GLY A 1 181 ? -5.101 3.081 -0.337 1.00 90.12 181 GLY A O 1
ATOM 1419 N N . ASN A 1 182 ? -4.707 1.877 -2.185 1.00 90.25 182 ASN A N 1
ATOM 1420 C CA . ASN A 1 182 ? -5.934 2.253 -2.916 1.00 90.25 182 ASN A CA 1
ATOM 1421 C C . ASN A 1 182 ? -6.259 3.774 -2.898 1.00 90.25 182 ASN A C 1
ATOM 1423 O O . ASN A 1 182 ? -7.424 4.165 -2.859 1.00 90.25 182 ASN A O 1
ATOM 1427 N N . GLY A 1 183 ? -5.243 4.645 -2.889 1.00 93.25 183 GLY A N 1
ATOM 1428 C CA . GLY A 1 183 ? -5.416 6.103 -2.809 1.00 93.25 183 GLY A CA 1
ATOM 1429 C C . GLY A 1 183 ? -5.782 6.655 -1.422 1.00 93.25 183 GLY A C 1
ATOM 1430 O O . GLY A 1 183 ? -6.017 7.856 -1.304 1.00 93.25 183 GLY A O 1
ATOM 1431 N N . TYR A 1 184 ? -5.809 5.824 -0.377 1.00 97.19 184 TYR A N 1
ATOM 1432 C CA . TYR A 1 184 ? -5.875 6.244 1.025 1.00 97.19 184 TYR A CA 1
ATOM 1433 C C . TYR A 1 184 ? -4.471 6.449 1.603 1.00 97.19 184 TYR A C 1
ATOM 1435 O O . TYR A 1 184 ? -3.551 5.710 1.251 1.00 97.19 184 TYR A O 1
ATOM 1443 N N . VAL A 1 185 ? -4.320 7.406 2.525 1.00 97.25 185 VAL A N 1
ATOM 1444 C CA . VAL A 1 185 ? -3.149 7.524 3.411 1.00 97.25 185 VAL A CA 1
ATOM 1445 C C . VAL A 1 185 ? -3.553 7.599 4.882 1.00 97.25 185 VAL A C 1
ATOM 1447 O O . VAL A 1 185 ? -4.246 8.524 5.310 1.00 97.25 185 VAL A O 1
ATOM 1450 N N . ASP A 1 186 ? -3.050 6.651 5.669 1.00 97.38 186 ASP A N 1
ATOM 1451 C CA . ASP A 1 186 ? -3.114 6.656 7.130 1.00 97.38 186 ASP A CA 1
ATOM 1452 C C . ASP A 1 186 ? -1.777 7.141 7.711 1.00 97.38 186 ASP A C 1
ATOM 1454 O O . ASP A 1 186 ? -0.712 6.832 7.175 1.00 97.38 186 ASP A O 1
ATOM 1458 N N . LEU A 1 187 ? -1.826 7.900 8.808 1.00 96.62 187 LEU A N 1
ATOM 1459 C CA . LEU A 1 187 ? -0.649 8.398 9.532 1.00 96.62 187 LEU A CA 1
ATOM 1460 C C . LEU A 1 187 ? -0.664 7.854 10.958 1.00 96.62 187 LEU A C 1
ATOM 1462 O O . LEU A 1 187 ? -1.697 7.929 11.623 1.00 96.62 187 LEU A O 1
ATOM 1466 N N . ILE A 1 188 ? 0.475 7.359 11.438 1.00 95.94 188 ILE A N 1
ATOM 1467 C CA . ILE A 1 188 ? 0.611 6.620 12.702 1.00 95.94 188 ILE A CA 1
ATOM 1468 C C . ILE A 1 188 ? 1.781 7.211 13.497 1.00 95.94 188 ILE A C 1
ATOM 1470 O O . ILE A 1 188 ? 2.902 7.291 12.994 1.00 95.94 188 ILE A O 1
ATOM 1474 N N . ASN A 1 189 ? 1.530 7.662 14.723 1.00 93.06 189 ASN A N 1
ATOM 1475 C CA . ASN A 1 189 ? 2.514 8.319 15.583 1.00 93.06 189 ASN A CA 1
ATOM 1476 C C . ASN A 1 189 ? 3.324 7.331 16.447 1.00 93.06 189 ASN A C 1
ATOM 1478 O O . ASN A 1 189 ? 4.497 7.585 16.736 1.00 93.06 189 ASN A O 1
ATOM 1482 N N . GLY A 1 190 ? 2.722 6.198 16.815 1.00 88.00 190 GLY A N 1
ATOM 1483 C CA . GLY A 1 190 ? 3.267 5.249 17.790 1.00 88.00 190 GLY A CA 1
ATOM 1484 C C . GLY A 1 190 ? 2.888 5.591 19.242 1.00 88.00 190 GLY A C 1
ATOM 1485 O O . GLY A 1 190 ? 2.121 6.530 19.473 1.00 88.00 190 GLY A O 1
ATOM 1486 N N . PRO A 1 191 ? 3.396 4.819 20.220 1.00 85.00 191 PRO A N 1
ATOM 1487 C CA . PRO A 1 191 ? 3.076 4.986 21.638 1.00 85.00 191 PRO A CA 1
ATOM 1488 C C . PRO A 1 191 ? 3.682 6.259 22.252 1.00 85.00 191 PRO A C 1
ATOM 1490 O O . PRO A 1 191 ? 4.662 6.818 21.749 1.00 85.00 191 PRO A O 1
ATOM 1493 N N . GLN A 1 192 ? 3.120 6.683 23.384 1.00 84.44 192 GLN A N 1
ATOM 1494 C CA . GLN A 1 192 ? 3.662 7.726 24.252 1.00 84.44 192 GLN A CA 1
ATOM 1495 C C . GLN A 1 192 ? 4.955 7.262 24.954 1.00 84.44 192 GLN A C 1
ATOM 1497 O O . GLN A 1 192 ? 5.293 6.076 24.971 1.00 84.44 192 GLN A O 1
ATOM 1502 N N . ASP A 1 193 ? 5.708 8.199 25.532 1.00 78.44 193 ASP A N 1
ATOM 1503 C CA . ASP A 1 193 ? 6.875 7.873 26.363 1.00 78.44 193 ASP A CA 1
ATOM 1504 C C . ASP A 1 193 ? 6.447 7.696 27.824 1.00 78.44 193 ASP A C 1
ATOM 1506 O O . ASP A 1 193 ? 6.061 8.652 28.491 1.00 78.44 193 ASP A O 1
ATOM 1510 N N . HIS A 1 194 ? 6.529 6.461 28.319 1.00 79.69 194 HIS A N 1
ATOM 1511 C CA . HIS A 1 194 ? 6.262 6.113 29.722 1.00 79.69 194 HIS A CA 1
ATOM 1512 C C . HIS A 1 194 ? 7.517 6.201 30.612 1.00 79.69 194 HIS A C 1
ATOM 1514 O O . HIS A 1 194 ? 7.451 5.934 31.812 1.00 79.69 194 HIS A O 1
ATOM 1520 N N . GLY A 1 195 ? 8.684 6.521 30.046 1.00 66.94 195 GLY A N 1
ATOM 1521 C CA . GLY A 1 195 ? 9.960 6.498 30.750 1.00 66.94 195 GLY A CA 1
ATOM 1522 C C . GLY A 1 195 ? 10.248 7.787 31.520 1.00 66.94 195 GLY A C 1
ATOM 1523 O O . GLY A 1 195 ? 10.311 8.870 30.938 1.00 66.94 195 GLY A O 1
ATOM 1524 N N . TRP A 1 196 ? 10.544 7.666 32.817 1.00 61.41 196 TRP A N 1
ATOM 1525 C CA . TRP A 1 196 ? 11.041 8.772 33.642 1.00 61.41 196 TRP A CA 1
ATOM 1526 C C . TRP A 1 196 ? 12.544 8.630 33.924 1.00 61.41 196 TRP A C 1
ATOM 1528 O O . TRP A 1 196 ? 12.982 7.724 34.632 1.00 61.41 196 TRP A O 1
ATOM 1538 N N . CYS A 1 197 ? 13.347 9.543 33.378 1.00 63.53 197 CYS A N 1
ATOM 1539 C CA . CYS A 1 197 ? 14.805 9.549 33.447 1.00 63.53 197 CYS A CA 1
ATOM 1540 C C . CYS A 1 197 ? 15.301 10.812 34.166 1.00 63.53 197 CYS A C 1
ATOM 1542 O O . CYS A 1 197 ? 15.234 11.914 33.625 1.00 63.53 197 CYS A O 1
ATOM 1544 N N . ALA A 1 198 ? 15.847 10.648 35.377 1.00 55.53 198 ALA A N 1
ATOM 1545 C CA . ALA A 1 198 ? 16.541 11.704 36.129 1.00 55.53 198 ALA A CA 1
ATOM 1546 C C . ALA A 1 198 ? 15.766 13.041 36.273 1.00 55.53 198 ALA A C 1
ATOM 1548 O O . ALA A 1 198 ? 16.362 14.115 36.239 1.00 55.53 198 ALA A O 1
ATOM 1549 N N . GLY A 1 199 ? 14.438 12.977 36.438 1.00 49.75 199 GLY A N 1
ATOM 1550 C CA . GLY A 1 199 ? 13.571 14.155 36.607 1.00 49.75 199 GLY A CA 1
ATOM 1551 C C . GLY A 1 199 ? 12.907 14.675 35.326 1.00 49.75 199 GLY A C 1
ATOM 1552 O O . GLY A 1 199 ? 12.134 15.626 35.399 1.00 49.75 199 GLY A O 1
ATOM 1553 N N . TYR A 1 200 ? 13.168 14.048 34.177 1.00 51.25 200 TYR A N 1
ATOM 1554 C CA . TYR A 1 200 ? 12.585 14.384 32.876 1.00 51.25 200 TYR A CA 1
ATOM 1555 C C . TYR A 1 200 ? 12.059 13.123 32.175 1.00 51.25 200 TYR A C 1
ATOM 1557 O O . TYR A 1 200 ? 12.355 12.005 32.596 1.00 51.25 200 TYR A O 1
ATOM 1565 N N . THR A 1 201 ? 11.319 13.269 31.075 1.00 56.44 201 THR A N 1
ATOM 1566 C CA . THR A 1 201 ? 10.974 12.116 30.230 1.00 56.44 201 THR A CA 1
ATOM 1567 C C . THR A 1 201 ? 12.201 11.568 29.502 1.00 56.44 201 THR A C 1
ATOM 1569 O O . THR A 1 201 ? 13.064 12.320 29.039 1.00 56.44 201 THR A O 1
ATOM 1572 N N . CYS A 1 202 ? 12.294 10.241 29.406 1.00 60.88 202 CYS A N 1
ATOM 1573 C CA . CYS A 1 202 ? 13.442 9.535 28.832 1.00 60.88 202 CYS A CA 1
ATOM 1574 C C . CYS A 1 202 ? 13.648 9.799 27.333 1.00 60.88 202 CYS A C 1
ATOM 1576 O O . CYS A 1 202 ? 14.736 9.552 26.810 1.00 60.88 202 CYS A O 1
ATOM 1578 N N . ARG A 1 203 ? 12.602 10.261 26.642 1.00 63.97 203 ARG A N 1
ATOM 1579 C CA . ARG A 1 203 ? 12.453 10.321 25.183 1.00 63.97 203 ARG A CA 1
ATOM 1580 C C . ARG A 1 203 ? 12.671 8.959 24.522 1.00 63.97 203 ARG A C 1
ATOM 1582 O O . ARG A 1 203 ? 13.156 8.897 23.394 1.00 63.97 203 ARG A O 1
ATOM 1589 N N . ARG A 1 204 ? 12.291 7.888 25.229 1.00 70.81 204 ARG A N 1
ATOM 1590 C CA . ARG A 1 204 ? 12.409 6.492 24.796 1.00 70.81 204 ARG A CA 1
ATOM 1591 C C . ARG A 1 204 ? 11.033 5.961 24.416 1.00 70.81 204 ARG A C 1
ATOM 1593 O O . ARG A 1 204 ? 10.243 5.601 25.278 1.00 70.81 204 ARG A O 1
ATOM 1600 N N . ARG A 1 205 ? 10.742 5.920 23.118 1.00 75.69 205 ARG A N 1
ATOM 1601 C CA . ARG A 1 205 ? 9.487 5.375 22.581 1.00 75.69 205 ARG A CA 1
ATOM 1602 C C . ARG A 1 205 ? 9.834 4.174 21.722 1.00 75.69 205 ARG A C 1
ATOM 1604 O O . ARG A 1 205 ? 10.551 4.330 20.739 1.00 75.69 205 ARG A O 1
ATOM 1611 N N . LEU A 1 206 ? 9.339 2.995 22.097 1.00 83.25 206 LEU A N 1
ATOM 1612 C CA . LEU A 1 206 ? 9.468 1.791 21.276 1.00 83.25 206 LEU A CA 1
ATOM 1613 C C . LEU A 1 206 ? 8.939 2.095 19.871 1.00 83.25 206 LEU A C 1
ATOM 1615 O O . LEU A 1 206 ? 7.799 2.542 19.726 1.00 83.25 206 LEU A O 1
ATOM 1619 N N . SER A 1 207 ? 9.753 1.858 18.841 1.00 88.75 207 SER A N 1
ATOM 1620 C CA . SER A 1 207 ? 9.370 2.059 17.440 1.00 88.75 207 SER A CA 1
ATOM 1621 C C . SER A 1 207 ? 8.443 0.940 16.957 1.00 88.75 207 SER A C 1
ATOM 1623 O O . SER A 1 207 ? 8.814 0.132 16.105 1.00 88.75 207 SER A O 1
ATOM 1625 N N . LEU A 1 208 ? 7.249 0.903 17.549 1.00 90.44 208 LEU A N 1
ATOM 1626 C CA . LEU A 1 208 ? 6.211 -0.112 17.427 1.00 90.44 208 LEU A CA 1
ATOM 1627 C C . LEU A 1 208 ? 4.896 0.575 17.029 1.00 90.44 208 LEU A C 1
ATOM 1629 O O . LEU A 1 208 ? 4.238 1.220 17.845 1.00 90.44 208 LEU A O 1
ATOM 1633 N N . PHE A 1 209 ? 4.519 0.463 15.760 1.00 94.00 209 PHE A N 1
ATOM 1634 C CA . PHE A 1 209 ? 3.399 1.185 15.161 1.00 94.00 209 PHE A CA 1
ATOM 1635 C C . PHE A 1 209 ? 2.266 0.218 14.838 1.00 94.00 209 PHE A C 1
ATOM 1637 O O . PHE A 1 209 ? 2.487 -0.821 14.219 1.00 94.00 209 PHE A O 1
ATOM 1644 N N . HIS A 1 210 ? 1.049 0.575 15.239 1.00 94.50 210 HIS A N 1
ATOM 1645 C CA . HIS A 1 210 ? -0.143 -0.236 15.014 1.00 94.50 210 HIS A CA 1
ATOM 1646 C C . HIS A 1 210 ? -0.989 0.401 13.917 1.00 94.50 210 HIS A C 1
ATOM 1648 O O . HIS A 1 210 ? -1.343 1.573 13.998 1.00 94.50 210 HIS A O 1
ATOM 1654 N N . SER A 1 211 ? -1.301 -0.375 12.887 1.00 94.38 211 SER A N 1
ATOM 1655 C CA . SER A 1 211 ? -2.133 0.002 11.747 1.00 94.38 211 SER A CA 1
ATOM 1656 C C . SER A 1 211 ? -3.391 -0.857 11.700 1.00 94.38 211 SER A C 1
ATOM 1658 O O . SER A 1 211 ? -3.398 -1.980 12.204 1.00 94.38 211 SER A O 1
ATOM 1660 N N . ILE A 1 212 ? -4.438 -0.355 11.048 1.00 96.12 212 ILE A N 1
ATOM 1661 C CA . ILE A 1 212 ? -5.531 -1.187 10.548 1.00 96.12 212 ILE A CA 1
ATOM 1662 C C . ILE A 1 212 ? -5.377 -1.251 9.027 1.00 96.12 212 ILE A C 1
ATOM 1664 O O . ILE A 1 212 ? -5.425 -0.225 8.351 1.00 96.12 212 ILE A O 1
ATOM 1668 N N . VAL A 1 213 ? -5.200 -2.461 8.504 1.00 94.19 213 VAL A N 1
ATOM 1669 C CA . VAL A 1 213 ? -5.108 -2.764 7.069 1.00 94.19 213 VAL A CA 1
ATOM 1670 C C . VAL A 1 213 ? -6.296 -3.622 6.648 1.00 94.19 213 VAL A C 1
ATOM 1672 O O . VAL A 1 213 ? -6.874 -4.322 7.474 1.00 94.19 213 VAL A O 1
ATOM 1675 N N . ALA A 1 214 ? -6.664 -3.590 5.373 1.00 92.00 214 ALA A N 1
ATOM 1676 C CA . ALA A 1 214 ? -7.599 -4.529 4.770 1.00 92.00 214 ALA A CA 1
ATOM 1677 C C . ALA A 1 214 ? -6.823 -5.639 4.051 1.00 92.00 214 ALA A C 1
ATOM 1679 O O . ALA A 1 214 ? -5.808 -5.384 3.401 1.00 92.00 214 ALA A O 1
ATOM 1680 N N . LEU A 1 215 ? -7.310 -6.870 4.157 1.00 86.50 215 LEU A N 1
ATOM 1681 C CA . LEU A 1 215 ? -6.741 -8.018 3.459 1.00 86.50 215 LEU A CA 1
ATOM 1682 C C . LEU A 1 215 ? -7.088 -7.976 1.958 1.00 86.50 215 LEU A C 1
ATOM 1684 O O . LEU A 1 215 ? -8.076 -7.363 1.541 1.00 86.50 215 LEU A O 1
ATOM 1688 N N . GLY A 1 216 ? -6.268 -8.618 1.123 1.00 79.19 216 GLY A N 1
ATOM 1689 C CA . GLY A 1 216 ? -6.415 -8.580 -0.336 1.00 79.19 216 GLY A CA 1
ATOM 1690 C C . GLY A 1 216 ? -6.044 -7.221 -0.943 1.00 79.19 216 GLY A C 1
ATOM 1691 O O . GLY A 1 216 ? -6.744 -6.759 -1.852 1.00 79.19 216 GLY A O 1
ATOM 1692 N N . LYS A 1 217 ? -5.030 -6.532 -0.396 1.00 84.06 217 LYS A N 1
ATOM 1693 C CA . LYS A 1 217 ? -4.606 -5.171 -0.787 1.00 84.06 217 LYS A CA 1
ATOM 1694 C C . LYS A 1 217 ? -3.080 -5.028 -0.796 1.00 84.06 217 LYS A C 1
ATOM 1696 O O . LYS A 1 217 ? -2.367 -5.789 -0.143 1.00 84.06 217 LYS A O 1
ATOM 1701 N N . PHE A 1 218 ? -2.615 -4.014 -1.524 1.00 83.00 218 PHE A N 1
ATOM 1702 C CA . PHE A 1 218 ? -1.222 -3.568 -1.561 1.00 83.00 218 PHE A CA 1
ATOM 1703 C C . PHE A 1 218 ? -1.050 -2.306 -0.713 1.00 83.00 218 PHE A C 1
ATOM 1705 O O . PHE A 1 218 ? -1.909 -1.420 -0.743 1.00 83.00 218 PHE A O 1
ATOM 1712 N N . TYR A 1 219 ? 0.076 -2.217 -0.007 1.00 85.94 219 TYR A N 1
ATOM 1713 C CA . TYR A 1 219 ? 0.424 -1.100 0.861 1.00 85.94 219 TYR A CA 1
ATOM 1714 C C . TYR A 1 219 ? 1.868 -0.636 0.673 1.00 85.94 219 TYR A C 1
ATOM 1716 O O . TYR A 1 219 ? 2.786 -1.446 0.668 1.00 85.94 219 TYR A O 1
ATOM 1724 N N . GLU A 1 220 ? 2.088 0.673 0.607 1.00 87.06 220 GLU A N 1
ATOM 1725 C CA . GLU A 1 220 ? 3.416 1.283 0.716 1.00 87.06 220 GLU A CA 1
ATOM 1726 C C . GLU A 1 220 ? 3.594 1.856 2.126 1.00 87.06 220 GLU A C 1
ATOM 1728 O O . GLU A 1 220 ? 2.783 2.669 2.577 1.00 87.06 220 GLU A O 1
ATOM 1733 N N . VAL A 1 221 ? 4.662 1.459 2.821 1.00 88.44 221 VAL A N 1
ATOM 1734 C CA . VAL A 1 221 ? 5.028 1.995 4.141 1.00 88.44 221 VAL A CA 1
ATOM 1735 C C . VAL A 1 221 ? 6.170 3.002 3.996 1.00 88.44 221 VAL A C 1
ATOM 1737 O O . VAL A 1 221 ? 7.228 2.684 3.447 1.00 88.44 221 VAL A O 1
ATOM 1740 N N . TYR A 1 222 ? 5.972 4.203 4.542 1.00 88.69 222 TYR A N 1
ATOM 1741 C CA . TYR A 1 222 ? 6.942 5.298 4.542 1.00 88.69 222 TYR A CA 1
ATOM 1742 C C . TYR A 1 222 ? 7.199 5.832 5.954 1.00 88.69 222 TYR A C 1
ATOM 1744 O O . TYR A 1 222 ? 6.282 5.996 6.755 1.00 88.69 222 TYR A O 1
ATOM 1752 N N . PHE A 1 223 ? 8.447 6.203 6.233 1.00 87.06 223 PHE A N 1
ATOM 1753 C CA . PHE A 1 223 ? 8.890 6.752 7.519 1.00 87.06 223 PHE A CA 1
ATOM 1754 C C . PHE A 1 223 ? 9.349 8.213 7.350 1.00 87.06 223 PHE A C 1
ATOM 1756 O O . PHE A 1 223 ? 9.875 8.573 6.294 1.00 87.06 223 PHE A O 1
ATOM 1763 N N . THR A 1 224 ? 9.192 9.067 8.369 1.00 84.31 224 THR A N 1
ATOM 1764 C CA . THR A 1 224 ? 9.756 10.439 8.347 1.00 84.31 224 THR A CA 1
ATOM 1765 C C . THR A 1 224 ? 11.247 10.484 8.675 1.00 84.31 224 THR A C 1
ATOM 1767 O O . THR A 1 224 ? 11.955 11.371 8.190 1.00 84.31 224 THR A O 1
ATOM 1770 N N . GLY A 1 225 ? 11.716 9.566 9.522 1.00 76.44 225 GLY A N 1
ATOM 1771 C CA . GLY A 1 225 ? 13.121 9.414 9.894 1.00 76.44 225 GLY A CA 1
ATOM 1772 C C . GLY A 1 225 ? 13.911 8.542 8.913 1.00 76.44 225 GLY A C 1
ATOM 1773 O O . GLY A 1 225 ? 13.378 8.031 7.930 1.00 76.44 225 GLY A O 1
ATOM 1774 N N . THR A 1 226 ? 15.192 8.313 9.217 1.00 75.31 226 THR A N 1
ATOM 1775 C CA . THR A 1 226 ? 15.955 7.219 8.595 1.00 75.31 226 THR A CA 1
ATOM 1776 C C . THR A 1 226 ? 15.223 5.909 8.875 1.00 75.31 226 THR A C 1
ATOM 1778 O O . THR A 1 226 ? 15.069 5.546 10.038 1.00 75.31 226 THR A O 1
ATOM 1781 N N . SER A 1 227 ? 14.759 5.210 7.846 1.00 79.00 227 SER A N 1
ATOM 1782 C CA . SER A 1 227 ? 13.973 3.981 8.002 1.00 79.00 227 SER A CA 1
ATOM 1783 C C . SER A 1 227 ? 14.783 2.820 8.606 1.00 79.00 227 SER A C 1
ATOM 1785 O O . SER A 1 227 ? 16.015 2.829 8.502 1.00 79.00 227 SER A O 1
ATOM 1787 N N . PRO A 1 228 ? 14.126 1.817 9.223 1.00 81.06 228 PRO A N 1
ATOM 1788 C CA . PRO A 1 228 ? 14.813 0.675 9.823 1.00 81.06 228 PRO A CA 1
ATOM 1789 C C . PRO A 1 228 ? 15.700 -0.120 8.861 1.00 81.06 228 PRO A C 1
ATOM 1791 O O . PRO A 1 228 ? 15.484 -0.120 7.651 1.00 81.06 228 PRO A O 1
ATOM 1794 N N . GLN A 1 229 ? 16.720 -0.787 9.399 1.00 80.25 229 GLN A N 1
ATOM 1795 C CA . GLN A 1 229 ? 17.503 -1.810 8.696 1.00 80.25 229 GLN A CA 1
ATOM 1796 C C . GLN A 1 229 ? 16.912 -3.197 8.947 1.00 80.25 229 GLN A C 1
ATOM 1798 O O . GLN A 1 229 ? 16.798 -3.997 8.024 1.00 80.25 229 GLN A O 1
ATOM 1803 N N . ASN A 1 230 ? 16.487 -3.441 10.185 1.00 82.62 230 ASN A N 1
ATOM 1804 C CA . ASN A 1 230 ? 15.778 -4.632 10.616 1.00 82.62 230 ASN A CA 1
ATOM 1805 C C . ASN A 1 230 ? 14.329 -4.226 10.917 1.00 82.62 230 ASN A C 1
ATOM 1807 O O . ASN A 1 230 ? 14.072 -3.490 11.871 1.00 82.62 230 ASN A O 1
ATOM 1811 N N . LEU A 1 231 ? 13.386 -4.678 10.091 1.00 82.56 231 LEU A N 1
ATOM 1812 C CA . LEU A 1 231 ? 11.957 -4.401 10.242 1.00 82.56 231 LEU A CA 1
ATOM 1813 C C . LEU A 1 231 ? 11.208 -5.711 10.501 1.00 82.56 231 LEU A C 1
ATOM 1815 O O . LEU A 1 231 ? 11.423 -6.692 9.789 1.00 82.56 231 LEU A O 1
ATOM 1819 N N . ARG A 1 232 ? 10.307 -5.718 11.484 1.00 83.81 232 ARG A N 1
ATOM 1820 C CA . ARG A 1 232 ? 9.372 -6.818 11.735 1.00 83.81 232 ARG A CA 1
ATOM 1821 C C . ARG A 1 232 ? 7.949 -6.351 11.448 1.00 83.81 232 ARG A C 1
ATOM 1823 O O . ARG A 1 232 ? 7.538 -5.278 11.882 1.00 83.81 232 ARG A O 1
ATOM 1830 N N . LEU A 1 233 ? 7.222 -7.164 10.689 1.00 87.06 233 LEU A N 1
ATOM 1831 C CA . LEU A 1 233 ? 5.815 -6.972 10.349 1.00 87.06 233 LEU A CA 1
ATOM 1832 C C . LEU A 1 233 ? 5.020 -8.148 10.924 1.00 87.06 233 LEU A C 1
ATOM 1834 O O . LEU A 1 233 ? 5.466 -9.291 10.819 1.00 87.06 233 LEU A O 1
ATOM 1838 N N . MET A 1 234 ? 3.863 -7.887 11.530 1.00 86.12 234 MET A N 1
ATOM 1839 C CA . MET A 1 234 ? 2.947 -8.931 12.012 1.00 86.12 234 MET A CA 1
ATOM 1840 C C . MET A 1 234 ? 1.498 -8.564 11.701 1.00 86.12 234 MET A C 1
ATOM 1842 O O . MET A 1 234 ? 1.125 -7.404 11.845 1.00 86.12 234 MET A O 1
ATOM 1846 N N . LEU A 1 235 ? 0.663 -9.550 11.376 1.00 86.69 235 LEU A N 1
ATOM 1847 C CA . LEU A 1 235 ? -0.796 -9.414 11.403 1.00 86.69 235 LEU A CA 1
ATOM 1848 C C . LEU A 1 235 ? -1.320 -10.074 12.682 1.00 86.69 235 LEU A C 1
ATOM 1850 O O . LEU A 1 235 ? -1.033 -11.243 12.937 1.00 86.69 235 LEU A O 1
ATOM 1854 N N . LEU A 1 236 ? -2.054 -9.329 13.509 1.00 86.06 236 LEU A N 1
ATOM 1855 C CA . LEU A 1 236 ? -2.563 -9.830 14.787 1.00 86.06 236 LEU A CA 1
ATOM 1856 C C . LEU A 1 236 ? -3.884 -10.576 14.612 1.00 86.06 236 LEU A C 1
ATOM 1858 O O . LEU A 1 236 ? -4.798 -10.091 13.946 1.00 86.06 236 LEU A O 1
ATOM 1862 N N . ASN A 1 237 ? -4.002 -11.713 15.300 1.00 77.19 237 ASN A N 1
ATOM 1863 C CA . ASN A 1 237 ? -5.226 -12.509 15.434 1.00 77.19 237 ASN A CA 1
ATOM 1864 C C . ASN A 1 237 ? -5.860 -12.968 14.102 1.00 77.19 237 ASN A C 1
ATOM 1866 O O . ASN A 1 237 ? -7.050 -13.284 14.070 1.00 77.19 237 ASN A O 1
ATOM 1870 N N . VAL A 1 238 ? -5.074 -13.033 13.022 1.00 75.00 238 VAL A N 1
ATOM 1871 C CA . VAL A 1 238 ? -5.480 -13.646 11.749 1.00 75.00 238 VAL A CA 1
ATOM 1872 C C . VAL A 1 238 ? -5.047 -15.112 11.727 1.00 75.00 238 VAL A C 1
ATOM 1874 O O . VAL A 1 238 ? -3.967 -15.458 12.203 1.00 75.00 238 VAL A O 1
ATOM 1877 N N . ASP A 1 239 ? -5.894 -15.981 11.181 1.00 66.50 239 ASP A N 1
ATOM 1878 C CA . ASP A 1 239 ? -5.600 -17.403 11.017 1.00 66.50 239 ASP A CA 1
ATOM 1879 C C . ASP A 1 239 ? -4.498 -17.613 9.963 1.00 66.50 239 ASP A C 1
ATOM 1881 O O . ASP A 1 239 ? -4.629 -17.212 8.803 1.00 66.50 239 ASP A O 1
ATOM 1885 N N . HIS A 1 240 ? -3.414 -18.279 10.360 1.00 56.03 240 HIS A N 1
ATOM 1886 C CA . HIS A 1 240 ? -2.267 -18.551 9.492 1.00 56.03 240 HIS A CA 1
ATOM 1887 C C . HIS A 1 240 ? -2.607 -19.502 8.328 1.00 56.03 240 HIS A C 1
ATOM 1889 O O . HIS A 1 240 ? -1.894 -19.531 7.331 1.00 56.03 240 HIS A O 1
ATOM 1895 N N . ASN A 1 241 ? -3.725 -20.234 8.407 1.00 51.31 241 ASN A N 1
ATOM 1896 C CA . ASN A 1 241 ? -4.243 -21.034 7.292 1.00 51.31 241 ASN A CA 1
ATOM 1897 C C . ASN A 1 241 ? -4.984 -20.180 6.244 1.00 51.31 241 ASN A C 1
ATOM 1899 O O . ASN A 1 241 ? -5.121 -20.592 5.094 1.00 51.31 241 ASN A O 1
ATOM 1903 N N . GLN A 1 242 ? -5.462 -18.990 6.626 1.00 49.78 242 GLN A N 1
ATOM 1904 C CA . GLN A 1 242 ? -6.160 -18.050 5.738 1.00 49.78 242 GLN A CA 1
ATOM 1905 C C . GLN A 1 242 ? -5.159 -17.097 5.063 1.00 49.78 242 GLN A C 1
ATOM 1907 O O . GLN A 1 242 ? -5.296 -16.793 3.871 1.00 49.78 242 GLN A O 1
ATOM 1912 N N . ILE A 1 243 ? -4.098 -16.718 5.791 1.00 51.50 243 ILE A N 1
ATOM 1913 C CA . ILE A 1 243 ? -2.906 -16.044 5.256 1.00 51.50 243 ILE A CA 1
ATOM 1914 C C . ILE A 1 243 ? -1.633 -16.876 5.526 1.00 51.50 243 ILE A C 1
ATOM 1916 O O . ILE A 1 243 ? -0.880 -16.568 6.460 1.00 51.50 243 ILE A O 1
ATOM 1920 N N . PRO A 1 244 ? -1.365 -17.915 4.712 1.00 52.41 244 PRO A N 1
ATOM 1921 C CA . PRO A 1 244 ? -0.052 -18.546 4.664 1.00 52.41 244 PRO A CA 1
ATOM 1922 C C . PRO A 1 244 ? 1.014 -17.560 4.160 1.00 52.41 244 PRO A C 1
ATOM 1924 O O . PRO A 1 244 ? 0.721 -16.567 3.489 1.00 52.41 244 PRO A O 1
ATOM 1927 N N . SER A 1 245 ? 2.273 -17.818 4.515 1.00 51.12 245 SER A N 1
ATOM 1928 C CA . SER A 1 245 ? 3.383 -16.860 4.385 1.00 51.12 245 SER A CA 1
ATOM 1929 C C . SER A 1 245 ? 3.686 -16.393 2.955 1.00 51.12 245 SER A C 1
ATOM 1931 O O . SER A 1 245 ? 4.288 -15.341 2.780 1.00 51.12 245 SER A O 1
ATOM 1933 N N . ASP A 1 246 ? 3.275 -17.142 1.931 1.00 50.62 246 ASP A N 1
ATOM 1934 C CA . ASP A 1 246 ? 3.445 -16.802 0.514 1.00 50.62 246 ASP A CA 1
ATOM 1935 C C . ASP A 1 246 ? 2.456 -15.734 0.007 1.00 50.62 246 ASP A C 1
ATOM 1937 O O . ASP A 1 246 ? 2.694 -15.139 -1.053 1.00 50.62 246 ASP A O 1
ATOM 1941 N N . LYS A 1 247 ? 1.393 -15.466 0.782 1.00 43.78 247 LYS A N 1
ATOM 1942 C CA . LYS A 1 247 ? 0.444 -14.360 0.576 1.00 43.78 247 LYS A CA 1
ATOM 1943 C C . LYS A 1 247 ? 0.946 -13.009 1.082 1.00 43.78 247 LYS A C 1
ATOM 1945 O O . LYS A 1 247 ? 0.380 -11.988 0.705 1.00 43.78 247 LYS A O 1
ATOM 1950 N N . ILE A 1 248 ? 1.963 -12.989 1.951 1.00 51.53 248 ILE A N 1
ATOM 1951 C CA . ILE A 1 248 ? 2.556 -11.760 2.500 1.00 51.53 248 ILE A CA 1
ATOM 1952 C C . ILE A 1 248 ? 3.883 -11.513 1.789 1.00 51.53 248 ILE A C 1
ATOM 1954 O O . ILE A 1 248 ? 4.887 -12.158 2.089 1.00 51.53 248 ILE A O 1
ATOM 1958 N N . ARG A 1 249 ? 3.906 -10.577 0.838 1.00 53.56 249 ARG A N 1
ATOM 1959 C CA . ARG A 1 249 ? 5.086 -10.338 -0.007 1.00 53.56 249 ARG A CA 1
ATOM 1960 C C . ARG A 1 249 ? 5.573 -8.915 0.148 1.00 53.56 249 ARG A C 1
ATOM 1962 O O . ARG A 1 249 ? 4.832 -7.973 -0.107 1.00 53.56 249 ARG A O 1
ATOM 1969 N N . VAL A 1 250 ? 6.843 -8.759 0.509 1.00 53.78 250 VAL A N 1
ATOM 1970 C CA . VAL A 1 250 ? 7.525 -7.468 0.399 1.00 53.78 250 VAL A CA 1
ATOM 1971 C C . VAL A 1 250 ? 8.097 -7.371 -1.015 1.00 53.78 250 VAL A C 1
ATOM 1973 O O . VAL A 1 250 ? 9.156 -7.936 -1.283 1.00 53.78 250 VAL A O 1
ATOM 1976 N N . SER A 1 251 ? 7.376 -6.728 -1.938 1.00 39.91 251 SER A N 1
ATOM 1977 C CA . SER A 1 251 ? 7.761 -6.680 -3.361 1.00 39.91 251 SER A CA 1
ATOM 1978 C C . SER A 1 251 ? 8.970 -5.789 -3.618 1.00 39.91 251 SER A C 1
ATOM 1980 O O . SER A 1 251 ? 9.740 -6.057 -4.540 1.00 39.91 251 SER A O 1
ATOM 1982 N N . LYS A 1 252 ? 9.155 -4.737 -2.811 1.00 42.91 252 LYS A N 1
ATOM 1983 C CA . LYS A 1 252 ? 10.231 -3.767 -3.014 1.00 42.91 252 LYS A CA 1
ATOM 1984 C C . LYS A 1 252 ? 10.718 -3.142 -1.715 1.00 42.91 252 LYS A C 1
ATOM 1986 O O . LYS A 1 252 ? 9.924 -2.752 -0.862 1.00 42.91 252 LYS A O 1
ATOM 1991 N N . ILE A 1 253 ? 12.042 -3.026 -1.606 1.00 46.19 253 ILE A N 1
ATOM 1992 C CA . ILE A 1 253 ? 12.766 -2.397 -0.495 1.00 46.19 253 ILE A CA 1
ATOM 1993 C C . ILE A 1 253 ? 13.705 -1.342 -1.100 1.00 46.19 253 ILE A C 1
ATOM 1995 O O . ILE A 1 253 ? 14.900 -1.572 -1.287 1.00 46.19 253 ILE A O 1
ATOM 1999 N N . ILE A 1 254 ? 13.159 -0.182 -1.482 1.00 41.38 254 ILE A N 1
ATOM 2000 C CA . ILE A 1 254 ? 13.944 0.854 -2.176 1.00 41.38 254 ILE A CA 1
ATOM 2001 C C . ILE A 1 254 ? 14.843 1.574 -1.172 1.00 41.38 254 ILE A C 1
ATOM 2003 O O . ILE A 1 254 ? 14.356 2.367 -0.368 1.00 41.38 254 ILE A O 1
ATOM 2007 N N . ARG A 1 255 ? 16.160 1.366 -1.258 1.00 43.19 255 ARG A N 1
ATOM 2008 C CA . ARG A 1 255 ? 17.170 2.150 -0.533 1.00 43.19 255 ARG A CA 1
ATOM 2009 C C . ARG A 1 255 ? 17.832 3.141 -1.492 1.00 43.19 255 ARG A C 1
ATOM 2011 O O . ARG A 1 255 ? 18.577 2.733 -2.372 1.00 43.19 255 ARG A O 1
ATOM 2018 N N . GLY A 1 256 ? 17.579 4.440 -1.321 1.00 41.56 256 GLY A N 1
ATOM 2019 C CA . GLY A 1 256 ? 18.144 5.473 -2.200 1.00 41.56 256 GLY A CA 1
ATOM 2020 C C . GLY A 1 256 ? 19.676 5.537 -2.136 1.00 41.56 256 GLY A C 1
ATOM 2021 O O . GLY A 1 256 ? 20.240 5.825 -1.078 1.00 41.56 256 GLY A O 1
ATOM 2022 N N . GLU A 1 257 ? 20.352 5.289 -3.260 1.00 34.53 257 GLU A N 1
ATOM 2023 C CA . GLU A 1 257 ? 21.815 5.255 -3.316 1.00 34.53 257 GLU A CA 1
ATOM 2024 C C . GLU A 1 257 ? 22.480 6.646 -3.337 1.00 34.53 257 GLU A C 1
ATOM 2026 O O . GLU A 1 257 ? 22.091 7.556 -4.065 1.00 34.53 257 GLU A O 1
ATOM 2031 N N . ASN A 1 258 ? 23.566 6.763 -2.568 1.00 43.06 258 ASN A N 1
ATOM 2032 C CA . ASN A 1 258 ? 24.752 7.578 -2.862 1.00 43.06 258 ASN A CA 1
ATOM 2033 C C . ASN A 1 258 ? 24.568 9.042 -3.326 1.00 43.06 258 ASN A C 1
ATOM 2035 O O . ASN A 1 258 ? 25.197 9.486 -4.287 1.00 43.06 258 ASN A O 1
ATOM 2039 N N . LEU A 1 259 ? 23.870 9.859 -2.526 1.00 39.31 259 LEU A N 1
ATOM 2040 C CA . LEU A 1 259 ? 24.094 11.315 -2.485 1.00 39.31 259 LEU A CA 1
ATOM 2041 C C . LEU A 1 259 ? 24.666 11.771 -1.128 1.00 39.31 259 LEU A C 1
ATOM 2043 O O . LEU A 1 259 ? 24.457 11.151 -0.085 1.00 39.31 259 LEU A O 1
ATOM 2047 N N . ARG A 1 260 ? 25.466 12.850 -1.145 1.00 41.41 260 ARG A N 1
ATOM 2048 C CA . ARG A 1 260 ? 26.364 13.261 -0.042 1.00 41.41 260 ARG A CA 1
ATOM 2049 C C . ARG A 1 260 ? 25.647 13.560 1.290 1.00 41.41 260 ARG A C 1
ATOM 2051 O O . ARG A 1 260 ? 25.210 14.683 1.519 1.00 41.41 260 ARG A O 1
ATOM 2058 N N . ARG A 1 261 ? 25.646 12.577 2.202 1.00 48.66 261 ARG A N 1
ATOM 2059 C CA . ARG A 1 261 ? 25.551 12.640 3.686 1.00 48.66 261 ARG A CA 1
ATOM 2060 C C . ARG A 1 261 ? 24.920 13.903 4.328 1.00 48.66 261 ARG A C 1
ATOM 2062 O O . ARG A 1 261 ? 25.482 14.459 5.271 1.00 48.66 261 ARG A O 1
ATOM 2069 N N . LYS A 1 262 ? 23.716 14.308 3.908 1.00 40.22 262 LYS A N 1
ATOM 2070 C CA . LYS A 1 262 ? 22.817 15.191 4.680 1.00 40.22 262 LYS A CA 1
ATOM 2071 C C . LYS A 1 262 ? 21.369 14.709 4.547 1.00 40.22 262 LYS A C 1
ATOM 2073 O O . LYS A 1 262 ? 20.687 15.073 3.598 1.00 40.22 262 LYS A O 1
ATOM 2078 N N . ARG A 1 263 ? 20.913 13.976 5.577 1.00 42.28 263 ARG A N 1
ATOM 2079 C CA . ARG A 1 263 ? 19.648 13.209 5.665 1.00 42.28 263 ARG A CA 1
ATOM 2080 C C . ARG A 1 263 ? 19.663 11.972 4.755 1.00 42.28 263 ARG A C 1
ATOM 2082 O O . ARG A 1 263 ? 19.989 12.070 3.579 1.00 42.28 263 ARG A O 1
ATOM 2089 N N . ALA A 1 264 ? 19.357 10.806 5.322 1.00 38.94 264 ALA A N 1
ATOM 2090 C CA . ALA A 1 264 ? 19.178 9.581 4.549 1.00 38.94 264 ALA A CA 1
ATOM 2091 C C . ALA A 1 264 ? 17.803 9.612 3.870 1.00 38.94 264 ALA A C 1
ATOM 2093 O O . ALA A 1 264 ? 16.828 10.048 4.484 1.00 38.94 264 ALA A O 1
ATOM 2094 N N . LEU A 1 265 ? 17.730 9.168 2.616 1.00 42.66 265 LEU A N 1
ATOM 2095 C CA . LEU A 1 265 ? 16.458 8.976 1.924 1.00 42.66 265 LEU A CA 1
ATOM 2096 C C . LEU A 1 265 ? 15.826 7.660 2.396 1.00 42.66 265 LEU A C 1
ATOM 2098 O O . LEU A 1 265 ? 16.531 6.679 2.639 1.00 42.66 265 LEU A O 1
ATOM 2102 N N . GLY A 1 266 ? 14.511 7.691 2.602 1.00 44.38 266 GLY A N 1
ATOM 2103 C CA . GLY A 1 266 ? 13.769 6.629 3.276 1.00 44.38 266 GLY A CA 1
ATOM 2104 C C . GLY A 1 266 ? 13.698 5.327 2.483 1.00 44.38 266 GLY A C 1
ATOM 2105 O O . GLY A 1 266 ? 13.718 5.328 1.253 1.00 44.38 266 GLY A O 1
ATOM 2106 N N . LEU A 1 267 ? 13.572 4.229 3.223 1.00 43.88 267 LEU A N 1
ATOM 2107 C CA . LEU A 1 267 ? 13.212 2.920 2.702 1.00 43.88 267 LEU A CA 1
ATOM 2108 C C . LEU A 1 267 ? 11.731 2.956 2.311 1.00 43.88 267 LEU A C 1
ATOM 2110 O O . LEU A 1 267 ? 10.889 3.245 3.163 1.00 43.88 267 LEU A O 1
ATOM 2114 N N . THR A 1 268 ? 11.418 2.676 1.048 1.00 40.53 268 THR A N 1
ATOM 2115 C CA . THR A 1 268 ? 10.037 2.349 0.650 1.00 40.53 268 THR A CA 1
ATOM 2116 C C . THR A 1 268 ? 9.865 0.848 0.793 1.00 40.53 268 THR A C 1
ATOM 2118 O O . THR A 1 268 ? 10.668 0.108 0.224 1.00 40.53 268 THR A O 1
ATOM 2121 N N . VAL A 1 269 ? 8.860 0.419 1.557 1.00 47.75 269 VAL A N 1
ATOM 2122 C CA . VAL A 1 269 ? 8.479 -0.992 1.696 1.00 47.75 269 VAL A CA 1
ATOM 2123 C C . VAL A 1 269 ? 7.112 -1.166 1.049 1.00 47.75 269 VAL A C 1
ATOM 2125 O O . VAL A 1 269 ? 6.112 -0.705 1.595 1.00 47.75 269 VAL A O 1
ATOM 2128 N N . GLU A 1 270 ? 7.081 -1.797 -0.120 1.00 44.25 270 GLU A N 1
ATOM 2129 C CA . GLU A 1 270 ? 5.841 -2.253 -0.754 1.00 44.25 270 GLU A CA 1
ATOM 2130 C C . GLU A 1 270 ? 5.461 -3.625 -0.175 1.00 44.25 270 GLU A C 1
ATOM 2132 O O . GLU A 1 270 ? 6.301 -4.524 -0.131 1.00 44.25 270 GLU A O 1
ATOM 2137 N N . LEU A 1 271 ? 4.214 -3.782 0.271 1.00 44.41 271 LEU A N 1
ATOM 2138 C CA . LEU A 1 271 ? 3.678 -4.971 0.931 1.00 44.41 271 LEU A CA 1
ATOM 2139 C C . LEU A 1 271 ? 2.367 -5.413 0.266 1.00 44.41 271 LEU A C 1
ATOM 2141 O O . LEU A 1 271 ? 1.365 -4.702 0.317 1.00 44.41 271 LEU A O 1
ATOM 2145 N N . GLU A 1 272 ? 2.357 -6.609 -0.307 1.00 44.69 272 GLU A N 1
ATOM 2146 C CA . GLU A 1 272 ? 1.158 -7.319 -0.757 1.00 44.69 272 GLU A CA 1
ATOM 2147 C C . GLU A 1 272 ? 0.646 -8.234 0.362 1.00 44.69 272 GLU A C 1
ATOM 2149 O O . GLU A 1 272 ? 1.436 -8.922 1.016 1.00 44.69 272 GLU A O 1
ATOM 2154 N N . ILE A 1 273 ? -0.674 -8.260 0.564 1.00 44.12 273 ILE A N 1
ATOM 2155 C CA . ILE A 1 273 ? -1.366 -9.260 1.385 1.00 44.12 273 ILE A CA 1
ATOM 2156 C C . ILE A 1 273 ? -2.510 -9.830 0.537 1.00 44.12 273 ILE A C 1
ATOM 2158 O O . ILE A 1 273 ? -3.590 -9.239 0.502 1.00 44.12 273 ILE A O 1
ATOM 2162 N N . GLY A 1 274 ? -2.298 -10.942 -0.173 1.00 42.16 274 GLY A N 1
ATOM 2163 C CA . GLY A 1 274 ? -3.273 -11.484 -1.134 1.00 42.16 274 GLY A CA 1
ATOM 2164 C C . GLY A 1 274 ? -2.945 -12.889 -1.645 1.00 42.16 274 GLY A C 1
ATOM 2165 O O . GLY A 1 274 ? -1.870 -13.413 -1.380 1.00 42.16 274 GLY A O 1
ATOM 2166 N N . ASP A 1 275 ? -3.881 -13.528 -2.355 1.00 39.31 275 ASP A N 1
ATOM 2167 C CA . ASP A 1 275 ? -3.636 -14.847 -2.956 1.00 39.31 275 ASP A CA 1
ATOM 2168 C C . ASP A 1 275 ? -2.524 -14.766 -4.018 1.00 39.31 275 ASP A C 1
ATOM 2170 O O . ASP A 1 275 ? -2.545 -13.853 -4.849 1.00 39.31 275 ASP A O 1
ATOM 2174 N N . PRO A 1 276 ? -1.563 -15.708 -4.042 1.00 36.62 276 PRO A N 1
ATOM 2175 C CA . PRO A 1 276 ? -0.469 -15.663 -5.000 1.00 36.62 276 PRO A CA 1
ATOM 2176 C C . PRO A 1 276 ? -0.983 -15.858 -6.440 1.00 36.62 276 PRO A C 1
ATOM 2178 O O . PRO A 1 276 ? -1.950 -16.597 -6.659 1.00 36.62 276 PRO A O 1
ATOM 2181 N N . PRO A 1 277 ? -0.295 -15.308 -7.462 1.00 37.34 277 PRO A N 1
ATOM 2182 C CA . PRO A 1 277 ? -0.448 -15.808 -8.824 1.00 37.34 277 PRO A CA 1
ATOM 2183 C C . PRO A 1 277 ? -0.162 -17.324 -8.847 1.00 37.34 277 PRO A C 1
ATOM 2185 O O . PRO A 1 277 ? 0.683 -17.774 -8.063 1.00 37.34 277 PRO A O 1
ATOM 2188 N N . PRO A 1 278 ? -0.830 -18.112 -9.717 1.00 35.19 278 PRO A N 1
ATOM 2189 C CA . PRO A 1 278 ? -0.742 -19.572 -9.709 1.00 35.19 278 PRO A CA 1
ATOM 2190 C C . PRO A 1 278 ? 0.703 -20.068 -9.624 1.00 35.19 278 PRO A C 1
ATOM 2192 O O . PRO A 1 278 ? 1.523 -19.766 -10.493 1.00 35.19 278 PRO A O 1
ATOM 2195 N N . GLN A 1 279 ? 1.022 -20.802 -8.554 1.00 35.56 279 GLN A N 1
ATOM 2196 C CA . GLN A 1 279 ? 2.385 -21.262 -8.314 1.00 35.56 279 GLN A CA 1
ATOM 2197 C C . GLN A 1 279 ? 2.766 -22.338 -9.339 1.00 35.56 279 GLN A C 1
ATOM 2199 O O . GLN A 1 279 ? 2.456 -23.519 -9.174 1.00 35.56 279 GLN A O 1
ATOM 2204 N N . PHE A 1 280 ? 3.496 -21.941 -10.381 1.00 35.84 280 PHE A N 1
ATOM 2205 C CA . PHE A 1 280 ? 4.356 -22.869 -11.106 1.00 35.84 280 PHE A CA 1
ATOM 2206 C C . PHE A 1 280 ? 5.357 -23.461 -10.104 1.00 35.84 280 PHE A C 1
ATOM 2208 O O . PHE A 1 280 ? 6.009 -22.722 -9.365 1.00 35.84 280 PHE A O 1
ATOM 2215 N N . VAL A 1 281 ? 5.453 -24.792 -10.044 1.00 29.66 281 VAL A N 1
ATOM 2216 C CA . VAL A 1 281 ? 6.240 -25.496 -9.019 1.00 29.66 281 VAL A CA 1
ATOM 2217 C C . VAL A 1 281 ? 7.737 -25.315 -9.282 1.00 29.66 281 VAL A C 1
ATOM 2219 O O . VAL A 1 281 ? 8.349 -26.074 -10.032 1.00 29.66 281 VAL A O 1
ATOM 2222 N N . ILE A 1 282 ? 8.336 -24.309 -8.642 1.00 35.88 282 ILE A N 1
ATOM 2223 C CA . ILE A 1 282 ? 9.784 -24.086 -8.640 1.00 35.88 282 ILE A CA 1
ATOM 2224 C C . ILE A 1 282 ? 10.365 -24.686 -7.356 1.00 35.88 282 ILE A C 1
ATOM 2226 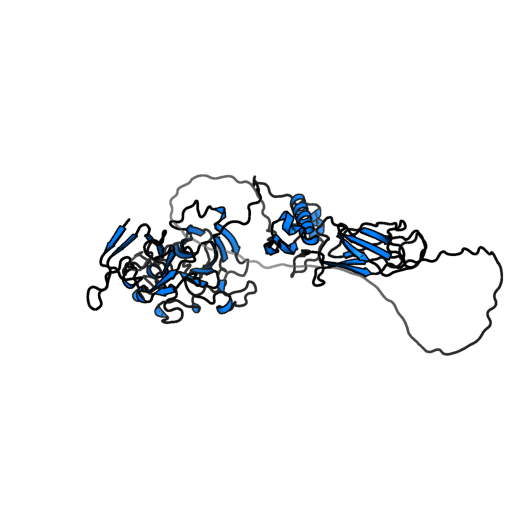O O . ILE A 1 282 ? 10.379 -24.057 -6.297 1.00 35.88 282 ILE A O 1
ATOM 2230 N N . ASN A 1 283 ? 10.875 -25.915 -7.461 1.00 32.94 283 ASN A N 1
ATOM 2231 C CA . ASN A 1 283 ? 11.634 -26.565 -6.393 1.00 32.94 283 ASN A CA 1
ATOM 2232 C C . ASN A 1 283 ? 13.009 -25.889 -6.235 1.00 32.94 283 ASN A C 1
ATOM 2234 O O . ASN A 1 283 ? 14.006 -26.349 -6.788 1.00 32.94 283 ASN A O 1
ATOM 2238 N N . ASN A 1 284 ? 13.060 -24.790 -5.478 1.00 35.06 284 ASN A N 1
ATOM 2239 C CA . ASN A 1 284 ? 14.283 -24.029 -5.207 1.00 35.06 284 ASN A CA 1
ATOM 2240 C C . ASN A 1 284 ? 15.247 -24.772 -4.259 1.00 35.06 284 ASN A C 1
ATOM 2242 O O . ASN A 1 284 ? 15.424 -24.401 -3.098 1.00 35.06 284 ASN A O 1
ATOM 2246 N N . THR A 1 285 ? 15.946 -25.787 -4.769 1.00 38.25 285 THR A N 1
ATOM 2247 C CA . THR A 1 285 ? 17.289 -26.111 -4.266 1.00 38.25 285 THR A CA 1
ATOM 2248 C C . THR A 1 285 ? 18.258 -24.993 -4.642 1.00 38.25 285 THR A C 1
ATOM 2250 O O . THR A 1 285 ? 18.219 -24.485 -5.760 1.00 38.25 285 THR A O 1
ATOM 2253 N N . THR A 1 286 ? 19.140 -24.613 -3.719 1.00 46.47 286 THR A N 1
ATOM 2254 C CA . THR A 1 286 ? 20.056 -23.471 -3.859 1.00 46.47 286 THR A CA 1
ATOM 2255 C C . THR A 1 286 ? 21.029 -23.618 -5.032 1.00 46.47 286 THR A C 1
ATOM 2257 O O . THR A 1 286 ? 22.073 -24.258 -4.904 1.00 46.47 286 THR A O 1
ATOM 2260 N N . GLY A 1 287 ? 20.720 -22.959 -6.147 1.00 43.12 287 GLY A N 1
ATOM 2261 C CA . GLY A 1 287 ? 21.607 -22.781 -7.292 1.00 43.12 287 GLY A CA 1
ATOM 2262 C C . GLY A 1 287 ? 21.318 -21.451 -7.984 1.00 43.12 287 GLY A C 1
ATOM 2263 O O . GLY A 1 287 ? 20.161 -21.084 -8.175 1.00 43.12 287 GLY A O 1
ATOM 2264 N N . GLN A 1 288 ? 22.364 -20.707 -8.346 1.00 52.78 288 GLN A N 1
ATOM 2265 C CA . GLN A 1 288 ? 22.215 -19.570 -9.254 1.00 52.78 288 GLN A CA 1
ATOM 2266 C C . GLN A 1 288 ? 21.988 -20.127 -10.665 1.00 52.78 288 GLN A C 1
ATOM 2268 O O . GLN A 1 288 ? 22.825 -20.894 -11.143 1.00 52.78 288 GLN A O 1
ATOM 2273 N N . MET A 1 289 ? 20.882 -19.752 -11.317 1.00 57.22 289 MET A N 1
ATOM 2274 C CA . MET A 1 289 ? 20.638 -20.128 -12.716 1.00 57.22 289 MET A CA 1
ATOM 2275 C C . MET A 1 289 ? 21.790 -19.646 -13.599 1.00 57.22 289 MET A C 1
ATOM 2277 O O . MET A 1 289 ? 22.249 -18.507 -13.483 1.00 57.22 289 MET A O 1
ATOM 2281 N N . GLN A 1 290 ? 22.258 -20.518 -14.486 1.00 68.25 290 GLN A N 1
ATOM 2282 C CA . GLN A 1 290 ? 23.358 -20.216 -15.389 1.00 68.25 290 GLN A CA 1
ATOM 2283 C C . GLN A 1 290 ? 22.909 -19.248 -16.489 1.00 68.25 290 GLN A C 1
ATOM 2285 O O . GLN A 1 290 ? 21.740 -19.202 -16.876 1.00 68.25 290 GLN A O 1
ATOM 2290 N N . LEU A 1 291 ? 23.863 -18.506 -17.061 1.00 71.12 291 LEU A N 1
ATOM 2291 C CA . LEU A 1 291 ? 23.606 -17.558 -18.153 1.00 71.12 291 LEU A CA 1
ATOM 2292 C C . LEU A 1 291 ? 22.856 -18.209 -19.333 1.00 71.12 291 LEU A C 1
ATOM 2294 O O . LEU A 1 291 ? 21.955 -17.605 -19.910 1.00 71.12 291 LEU A O 1
ATOM 2298 N N . SER A 1 292 ? 23.184 -19.466 -19.637 1.00 76.06 292 SER A N 1
ATOM 2299 C CA . SER A 1 292 ? 22.558 -20.283 -20.683 1.00 76.06 292 SER A CA 1
ATOM 2300 C C . SER A 1 292 ? 21.124 -20.727 -20.359 1.00 76.06 292 SER A C 1
ATOM 2302 O O . SER A 1 292 ? 20.349 -21.004 -21.272 1.00 76.06 292 SER A O 1
ATOM 2304 N N . GLU A 1 293 ? 20.744 -20.791 -19.082 1.00 76.44 293 GLU A N 1
ATOM 2305 C CA . GLU A 1 293 ? 19.375 -21.085 -18.640 1.00 76.44 293 GLU A CA 1
ATOM 2306 C C . GLU A 1 293 ? 18.517 -19.821 -18.727 1.00 76.44 293 GLU A C 1
ATOM 2308 O O . GLU A 1 293 ? 17.436 -19.851 -19.312 1.00 76.44 293 GLU A O 1
ATOM 2313 N N . LEU A 1 294 ? 19.051 -18.684 -18.267 1.00 74.06 294 LEU A N 1
ATOM 2314 C CA . LEU A 1 294 ? 18.422 -17.369 -18.420 1.00 74.06 294 LEU A CA 1
ATOM 2315 C C . LEU A 1 294 ? 18.179 -17.018 -19.899 1.00 74.06 294 LEU A C 1
ATOM 2317 O O . LEU A 1 294 ? 17.108 -16.522 -20.242 1.00 74.06 294 LEU A O 1
ATOM 2321 N N . GLN A 1 295 ? 19.126 -17.339 -20.787 1.00 79.25 295 GLN A N 1
ATOM 2322 C CA . GLN A 1 295 ? 18.966 -17.180 -22.238 1.00 79.25 295 GLN A CA 1
ATOM 2323 C C . GLN A 1 295 ? 17.851 -18.067 -22.816 1.00 79.25 295 GLN A C 1
ATOM 2325 O O . GLN A 1 295 ? 17.044 -17.582 -23.604 1.00 79.25 295 GLN A O 1
ATOM 2330 N N . LYS A 1 296 ? 17.746 -19.339 -22.400 1.00 82.81 296 LYS A N 1
ATOM 2331 C CA . LYS A 1 296 ? 16.649 -20.235 -22.829 1.00 82.81 296 LYS A CA 1
ATOM 2332 C C . LYS A 1 296 ? 15.277 -19.761 -22.349 1.00 82.81 296 LYS A C 1
ATOM 2334 O O . LYS A 1 296 ? 14.296 -19.911 -23.075 1.00 82.81 296 LYS A O 1
ATOM 2339 N N . ILE A 1 297 ? 15.203 -19.202 -21.139 1.00 81.31 297 ILE A N 1
ATOM 2340 C CA . ILE A 1 297 ? 13.975 -18.613 -20.586 1.00 81.31 297 ILE A CA 1
ATOM 2341 C C . ILE A 1 297 ? 13.575 -17.368 -21.389 1.00 81.31 297 ILE A C 1
ATOM 2343 O O . ILE A 1 297 ? 12.416 -17.254 -21.781 1.00 81.31 297 ILE A O 1
ATOM 2347 N N . ALA A 1 298 ? 14.526 -16.473 -21.683 1.00 83.50 298 ALA A N 1
ATOM 2348 C CA . ALA A 1 298 ? 14.291 -15.281 -22.498 1.00 83.50 298 ALA A CA 1
ATOM 2349 C C . ALA A 1 298 ? 13.833 -15.625 -23.928 1.00 83.50 298 ALA A C 1
ATOM 2351 O O . ALA A 1 298 ? 12.866 -15.032 -24.401 1.00 83.50 298 ALA A O 1
ATOM 2352 N N . ASP A 1 299 ? 14.454 -16.622 -24.571 1.00 85.75 299 ASP A N 1
ATOM 2353 C CA . ASP A 1 299 ? 14.054 -17.122 -25.893 1.00 85.75 299 ASP A CA 1
ATOM 2354 C C . ASP A 1 299 ? 12.624 -17.690 -25.858 1.00 85.75 299 ASP A C 1
ATOM 2356 O O . ASP A 1 299 ? 11.731 -17.190 -26.540 1.00 85.75 299 ASP A O 1
ATOM 2360 N N . SER A 1 300 ? 12.365 -18.666 -24.981 1.00 86.31 300 SER A N 1
ATOM 2361 C CA . SER A 1 300 ? 11.060 -19.345 -24.883 1.00 86.31 300 SER A CA 1
ATOM 2362 C C . SER A 1 300 ? 9.907 -18.376 -24.590 1.00 86.31 300 SER A C 1
ATOM 2364 O O . SER A 1 300 ? 8.826 -18.484 -25.171 1.00 86.31 300 SER A O 1
ATOM 2366 N N . LEU A 1 301 ? 10.133 -17.410 -23.694 1.00 84.69 301 LEU A N 1
ATOM 2367 C CA . LEU A 1 301 ? 9.139 -16.404 -23.321 1.00 84.69 301 LEU A CA 1
ATOM 2368 C C . LEU A 1 301 ? 8.986 -15.319 -24.400 1.00 84.69 301 LEU A C 1
ATOM 2370 O O . LEU A 1 301 ? 7.862 -14.920 -24.707 1.00 84.69 301 LEU A O 1
ATOM 2374 N N . GLY A 1 302 ? 10.085 -14.897 -25.030 1.00 88.12 302 GLY A N 1
ATOM 2375 C CA . GLY A 1 302 ? 10.066 -13.986 -26.173 1.00 88.12 302 GLY A CA 1
ATOM 2376 C C . GLY A 1 302 ? 9.276 -14.558 -27.351 1.00 88.12 302 GLY A C 1
ATOM 2377 O O . GLY A 1 302 ? 8.422 -13.866 -27.905 1.00 88.12 302 GLY A O 1
ATOM 2378 N N . GLN A 1 303 ? 9.476 -15.842 -27.669 1.00 90.12 303 GLN A N 1
ATOM 2379 C CA . GLN A 1 303 ? 8.696 -16.564 -28.678 1.00 90.12 303 GLN A CA 1
ATOM 2380 C C . GLN A 1 303 ? 7.210 -16.600 -28.324 1.00 90.12 303 GLN A C 1
ATOM 2382 O O . GLN A 1 303 ? 6.371 -16.291 -29.169 1.00 90.12 303 GLN A O 1
ATOM 2387 N N . ALA A 1 304 ? 6.865 -16.928 -27.074 1.00 86.75 304 ALA A N 1
ATOM 2388 C CA . ALA A 1 304 ? 5.471 -16.974 -26.642 1.00 86.75 304 ALA A CA 1
ATOM 2389 C C . ALA A 1 304 ? 4.759 -15.622 -26.842 1.00 86.75 304 ALA A C 1
ATOM 2391 O O . ALA A 1 304 ? 3.628 -15.601 -27.330 1.00 86.75 304 ALA A O 1
ATOM 2392 N N . VAL A 1 305 ? 5.426 -14.502 -26.527 1.00 88.81 305 VAL A N 1
ATOM 2393 C CA . VAL A 1 305 ? 4.903 -13.138 -26.742 1.00 88.81 305 VAL A CA 1
ATOM 2394 C C . VAL A 1 305 ? 4.809 -12.795 -28.231 1.00 88.81 305 VAL A C 1
ATOM 2396 O O . VAL A 1 305 ? 3.733 -12.415 -28.692 1.00 88.81 305 VAL A O 1
ATOM 2399 N N . ILE A 1 306 ? 5.894 -12.965 -28.995 1.00 91.50 306 ILE A N 1
ATOM 2400 C CA . ILE A 1 306 ? 5.965 -12.627 -30.430 1.00 91.50 306 ILE A CA 1
ATOM 2401 C C . ILE A 1 306 ? 4.883 -13.346 -31.241 1.00 91.50 306 ILE A C 1
ATOM 2403 O O . ILE A 1 306 ? 4.286 -12.750 -32.137 1.00 91.50 306 ILE A O 1
ATOM 2407 N N . LEU A 1 307 ? 4.606 -14.603 -30.889 1.00 88.94 307 LEU A N 1
ATOM 2408 C CA . LEU A 1 307 ? 3.700 -15.501 -31.604 1.00 88.94 307 LEU A CA 1
ATOM 2409 C C . LEU A 1 307 ? 2.274 -15.520 -31.027 1.00 88.94 307 LEU A C 1
ATOM 2411 O O . LEU A 1 307 ? 1.441 -16.296 -31.489 1.00 88.94 307 LEU A O 1
ATOM 2415 N N . GLY A 1 308 ? 1.984 -14.719 -29.993 1.00 85.69 308 GLY A N 1
ATOM 2416 C CA . GLY A 1 308 ? 0.658 -14.643 -29.362 1.00 85.69 308 GLY A CA 1
ATOM 2417 C C . GLY A 1 308 ? 0.274 -15.870 -28.521 1.00 85.69 308 GLY A C 1
ATOM 2418 O O . GLY A 1 308 ? -0.834 -15.945 -27.998 1.00 85.69 308 GLY A O 1
ATOM 2419 N N . LYS A 1 309 ? 1.195 -16.818 -28.322 1.00 84.06 309 LYS A N 1
ATOM 2420 C CA . LYS A 1 309 ? 0.995 -18.098 -27.615 1.00 84.06 309 LYS A CA 1
ATOM 2421 C C . LYS A 1 309 ? 1.026 -17.948 -26.078 1.00 84.06 309 LYS A C 1
ATOM 2423 O O . LYS A 1 309 ? 1.212 -18.926 -25.363 1.00 84.06 309 LYS A O 1
ATOM 2428 N N . THR A 1 310 ? 0.857 -16.733 -25.543 1.00 75.50 310 THR A N 1
ATOM 2429 C CA . THR A 1 310 ? 0.963 -16.462 -24.092 1.00 75.50 310 THR A CA 1
ATOM 2430 C C . THR A 1 310 ? -0.220 -16.990 -23.289 1.00 75.50 310 THR A C 1
ATOM 2432 O O . THR A 1 310 ? 0.005 -17.611 -22.253 1.00 75.50 310 THR A O 1
ATOM 2435 N N . CYS A 1 311 ? -1.461 -16.847 -23.770 1.00 69.62 311 CYS A N 1
ATOM 2436 C CA . CYS A 1 311 ? -2.637 -17.315 -23.027 1.00 69.62 311 CYS A CA 1
ATOM 2437 C C . CYS A 1 311 ? -2.597 -18.829 -22.741 1.00 69.62 311 CYS A C 1
ATOM 2439 O O . CYS A 1 311 ? -2.913 -19.252 -21.632 1.00 69.62 311 CYS A O 1
ATOM 2441 N N . SER A 1 312 ? -2.140 -19.645 -23.698 1.00 67.25 312 SER A N 1
ATOM 2442 C CA . SER A 1 312 ? -2.043 -21.107 -23.554 1.00 67.25 312 SER A CA 1
ATOM 2443 C C . SER A 1 312 ? -0.859 -21.589 -22.705 1.00 67.25 312 SER A C 1
ATOM 2445 O O . SER A 1 312 ? -0.865 -22.740 -22.277 1.00 67.25 312 SER A O 1
ATOM 2447 N N . ILE A 1 313 ? 0.139 -20.736 -22.449 1.00 64.25 313 ILE A N 1
ATOM 2448 C CA . ILE A 1 313 ? 1.340 -21.069 -21.658 1.00 64.25 313 ILE A CA 1
ATOM 2449 C C . ILE A 1 313 ? 1.267 -20.471 -20.241 1.00 64.25 313 ILE A C 1
ATOM 2451 O O . ILE A 1 313 ? 1.753 -21.078 -19.290 1.00 64.25 313 ILE A O 1
ATOM 2455 N N . LEU A 1 314 ? 0.656 -19.290 -20.088 1.00 67.19 314 LEU A N 1
ATOM 2456 C CA . LEU A 1 314 ? 0.672 -18.484 -18.859 1.00 67.19 314 LEU A CA 1
ATOM 2457 C C . LEU A 1 314 ? -0.725 -18.191 -18.275 1.00 67.19 314 LEU A C 1
ATOM 2459 O O . LEU A 1 314 ? -0.819 -17.709 -17.149 1.00 67.19 314 LEU A O 1
ATOM 2463 N N . GLY A 1 315 ? -1.813 -18.449 -19.010 1.00 62.81 315 GLY A N 1
ATOM 2464 C CA . GLY A 1 315 ? -3.190 -18.162 -18.570 1.00 62.81 315 GLY A CA 1
ATOM 2465 C C . GLY A 1 315 ? -3.611 -16.685 -18.653 1.00 62.81 315 GLY A C 1
ATOM 2466 O O . GLY A 1 315 ? -4.685 -16.312 -18.175 1.00 62.81 315 GLY A O 1
ATOM 2467 N N . PHE A 1 316 ? -2.780 -15.826 -19.244 1.00 65.56 316 PHE A N 1
ATOM 2468 C CA . PHE A 1 316 ? -3.068 -14.412 -19.485 1.00 65.56 316 PHE A CA 1
ATOM 2469 C C . PHE A 1 316 ? -2.416 -13.934 -20.786 1.00 65.56 316 PHE A C 1
ATOM 2471 O O . PHE A 1 316 ? -1.402 -14.480 -21.221 1.00 65.56 316 PHE A O 1
ATOM 2478 N N . ASN A 1 317 ? -2.986 -12.891 -21.388 1.00 73.25 317 ASN A N 1
ATOM 2479 C CA . ASN A 1 317 ? -2.412 -12.235 -22.556 1.00 73.25 317 ASN A CA 1
ATOM 2480 C C . ASN A 1 317 ? -1.399 -11.170 -22.121 1.00 73.25 317 ASN A C 1
ATOM 2482 O O . ASN A 1 317 ? -1.683 -10.334 -21.257 1.00 73.25 317 ASN A O 1
ATOM 2486 N N . ILE A 1 318 ? -0.229 -11.183 -22.758 1.00 76.00 318 ILE A N 1
ATOM 2487 C CA . ILE A 1 318 ? 0.783 -10.124 -22.665 1.00 76.00 318 ILE A CA 1
ATOM 2488 C C . ILE A 1 318 ? 0.624 -9.215 -23.885 1.00 76.00 318 ILE A C 1
ATOM 2490 O O . ILE A 1 318 ? 0.712 -9.693 -25.013 1.00 76.00 318 ILE A O 1
ATOM 2494 N N . SER A 1 319 ? 0.408 -7.912 -23.681 1.00 77.81 319 SER A N 1
ATOM 2495 C CA . SER A 1 319 ? 0.348 -6.956 -24.801 1.00 77.81 319 SER A CA 1
ATOM 2496 C C . SER A 1 319 ? 1.742 -6.564 -25.287 1.00 77.81 319 SER A C 1
ATOM 2498 O O . SER A 1 319 ? 1.987 -6.475 -26.488 1.00 77.81 319 SER A O 1
ATOM 2500 N N . SER A 1 320 ? 2.653 -6.338 -24.342 1.00 81.88 320 SER A N 1
ATOM 2501 C CA . SER A 1 320 ? 4.066 -6.064 -24.585 1.00 81.88 320 SER A CA 1
ATOM 2502 C C . SER A 1 320 ? 4.895 -6.308 -23.321 1.00 81.88 320 SER A C 1
ATOM 2504 O O . SER A 1 320 ? 4.378 -6.403 -22.201 1.00 81.88 320 SER A O 1
ATOM 2506 N N . MET A 1 321 ? 6.197 -6.455 -23.528 1.00 81.75 321 MET A N 1
ATOM 2507 C CA . MET A 1 321 ? 7.179 -6.904 -22.556 1.00 81.75 321 MET A CA 1
ATOM 2508 C C . MET A 1 321 ? 8.534 -6.257 -22.857 1.00 81.75 321 MET A C 1
ATOM 2510 O O . MET A 1 321 ? 8.912 -6.085 -24.015 1.00 81.75 321 MET A O 1
ATOM 2514 N N . SER A 1 322 ? 9.277 -5.926 -21.808 1.00 81.44 322 SER A N 1
ATOM 2515 C CA . SER A 1 322 ? 10.623 -5.359 -21.893 1.00 81.44 322 SER A CA 1
ATOM 2516 C C . SER A 1 322 ? 11.638 -6.379 -21.390 1.00 81.44 322 SER A C 1
ATOM 2518 O O . SER A 1 322 ? 11.616 -6.711 -20.205 1.00 81.44 322 SER A O 1
ATOM 2520 N N . ILE A 1 323 ? 12.529 -6.863 -22.260 1.00 78.69 323 ILE A N 1
ATOM 2521 C CA . ILE A 1 323 ? 13.594 -7.812 -21.895 1.00 78.69 323 ILE A CA 1
ATOM 2522 C C . ILE A 1 323 ? 14.960 -7.123 -21.940 1.00 78.69 323 ILE A C 1
ATOM 2524 O O . ILE A 1 323 ? 15.337 -6.512 -22.936 1.00 78.69 323 ILE A O 1
ATOM 2528 N N . THR A 1 324 ? 15.719 -7.239 -20.855 1.00 75.25 324 THR A N 1
ATOM 2529 C CA . THR A 1 324 ? 17.142 -6.894 -20.793 1.00 75.25 324 THR A CA 1
ATOM 2530 C C . THR A 1 324 ? 17.971 -8.170 -20.903 1.00 75.25 324 THR A C 1
ATOM 2532 O O . THR A 1 324 ? 17.641 -9.186 -20.290 1.00 75.25 324 THR A O 1
ATOM 2535 N N . ASN A 1 325 ? 19.053 -8.139 -21.684 1.00 68.88 325 ASN A N 1
ATOM 2536 C CA . ASN A 1 325 ? 19.939 -9.299 -21.787 1.00 68.88 325 ASN A CA 1
ATOM 2537 C C . ASN A 1 325 ? 20.679 -9.518 -20.453 1.00 68.88 325 ASN A C 1
ATOM 2539 O O . ASN A 1 325 ? 21.222 -8.553 -19.904 1.00 68.88 325 ASN A O 1
ATOM 2543 N N . PRO A 1 326 ? 20.739 -10.759 -19.928 1.00 66.62 326 PRO A N 1
ATOM 2544 C CA . PRO A 1 326 ? 21.487 -11.053 -18.713 1.00 66.62 326 PRO A CA 1
ATOM 2545 C C . PRO A 1 326 ? 22.976 -10.781 -18.946 1.00 66.62 326 PRO A C 1
ATOM 2547 O O . PRO A 1 326 ? 23.555 -11.216 -19.944 1.00 66.62 326 PRO A O 1
ATOM 2550 N N . ILE A 1 327 ? 23.593 -10.033 -18.033 1.00 64.88 327 ILE A N 1
ATOM 2551 C CA . ILE A 1 327 ? 24.974 -9.575 -18.196 1.00 64.88 327 ILE A CA 1
ATOM 2552 C C . ILE A 1 327 ? 25.925 -10.706 -17.757 1.00 64.88 327 ILE A C 1
ATOM 2554 O O . ILE A 1 327 ? 25.786 -11.198 -16.634 1.00 64.88 327 ILE A O 1
ATOM 2558 N N . PRO A 1 328 ? 26.873 -11.147 -18.611 1.00 67.62 328 PRO A N 1
ATOM 2559 C CA . PRO A 1 328 ? 27.810 -12.219 -18.281 1.00 67.62 328 PRO A CA 1
ATOM 2560 C C . PRO A 1 328 ? 28.712 -11.852 -17.097 1.00 67.62 328 PRO A C 1
ATOM 2562 O O . PRO A 1 328 ? 28.986 -10.678 -16.842 1.00 67.62 328 PRO A O 1
ATOM 2565 N N . SER A 1 329 ? 29.226 -12.859 -16.389 1.00 65.44 329 SER A N 1
ATOM 2566 C CA . SER A 1 329 ? 30.208 -12.637 -15.326 1.00 65.44 329 SER A CA 1
ATOM 2567 C C . SER A 1 329 ? 31.549 -12.146 -15.902 1.00 65.44 329 SER A C 1
ATOM 2569 O O . SER A 1 329 ? 31.907 -12.539 -17.013 1.00 65.44 329 SER A O 1
ATOM 2571 N N . PRO A 1 330 ? 32.365 -11.382 -15.145 1.00 64.50 330 PRO A N 1
ATOM 2572 C CA . PRO A 1 330 ? 33.696 -10.938 -15.592 1.00 64.50 330 PRO A CA 1
ATOM 2573 C C . PRO A 1 330 ? 34.698 -12.058 -15.933 1.00 64.50 330 PRO A C 1
ATOM 2575 O O . PRO A 1 330 ? 35.783 -11.784 -16.438 1.00 64.50 330 PRO A O 1
ATOM 2578 N N . SER A 1 331 ? 34.349 -13.310 -15.628 1.00 64.62 331 SER A N 1
ATOM 2579 C CA . SER A 1 331 ? 35.087 -14.533 -15.957 1.00 64.62 331 SER A CA 1
ATOM 2580 C C . SER A 1 331 ? 34.707 -15.167 -17.304 1.00 64.62 331 SER A C 1
ATOM 2582 O O . SER A 1 331 ? 35.398 -16.082 -17.746 1.00 64.62 331 SER A O 1
ATOM 2584 N N . ASP A 1 332 ? 33.622 -14.729 -17.950 1.00 68.88 332 ASP A N 1
ATOM 2585 C CA . ASP A 1 332 ? 33.165 -15.264 -19.235 1.00 68.88 332 ASP A CA 1
ATOM 2586 C C . ASP A 1 332 ? 33.826 -14.521 -20.409 1.00 68.88 332 ASP A C 1
ATOM 2588 O O . ASP A 1 332 ? 33.918 -13.294 -20.432 1.00 68.88 332 ASP A O 1
ATOM 2592 N N . SER A 1 333 ? 34.203 -15.272 -21.444 1.00 72.19 333 SER A N 1
ATOM 2593 C CA . SER A 1 333 ? 34.514 -14.778 -22.791 1.00 72.19 333 SER A CA 1
ATOM 2594 C C . SER A 1 333 ? 33.550 -13.698 -23.321 1.00 72.19 333 SER A C 1
ATOM 2596 O O . SER A 1 333 ? 33.979 -12.770 -24.011 1.00 72.19 333 SER A O 1
ATOM 2598 N N . GLY A 1 334 ? 32.259 -13.778 -22.976 1.00 64.88 334 GLY A N 1
ATOM 2599 C CA . GLY A 1 334 ? 31.235 -12.800 -23.343 1.00 64.88 334 GLY A CA 1
ATOM 2600 C C . GLY A 1 334 ? 31.463 -11.402 -22.756 1.00 64.88 334 GLY A C 1
ATOM 2601 O O . GLY A 1 334 ? 31.089 -10.414 -23.389 1.00 64.88 334 GLY A O 1
ATOM 2602 N N . TRP A 1 335 ? 32.138 -11.291 -21.607 1.00 69.44 335 TRP A N 1
ATOM 2603 C CA . TRP A 1 335 ? 32.435 -10.017 -20.941 1.00 69.44 335 TRP A CA 1
ATOM 2604 C C . TRP A 1 335 ? 33.230 -9.054 -21.833 1.00 69.44 335 TRP A C 1
ATOM 2606 O O . TRP A 1 335 ? 32.954 -7.856 -21.851 1.00 69.44 335 TRP A O 1
ATOM 2616 N N . ILE A 1 336 ? 34.138 -9.589 -22.660 1.00 65.75 336 ILE A N 1
ATOM 2617 C CA . ILE A 1 336 ? 34.964 -8.816 -23.602 1.00 65.75 336 ILE A CA 1
ATOM 2618 C C . ILE A 1 336 ? 34.091 -8.028 -24.595 1.00 65.75 336 ILE A C 1
ATOM 2620 O O . ILE A 1 336 ? 34.431 -6.904 -24.963 1.00 65.75 336 ILE A O 1
ATOM 2624 N N . LYS A 1 337 ? 32.934 -8.579 -24.994 1.00 65.19 337 LYS A N 1
ATOM 2625 C CA . LYS A 1 337 ? 31.975 -7.895 -25.877 1.00 65.19 337 LYS A CA 1
ATOM 2626 C C . LYS A 1 337 ? 31.215 -6.783 -25.152 1.00 65.19 337 LYS A C 1
ATOM 2628 O O . LYS A 1 337 ? 30.954 -5.753 -25.761 1.00 65.19 337 LYS A O 1
ATOM 2633 N N . VAL A 1 338 ? 30.899 -6.966 -23.867 1.00 65.88 338 VAL A N 1
ATOM 2634 C CA . VAL A 1 338 ? 30.214 -5.957 -23.038 1.00 65.88 338 VAL A CA 1
ATOM 2635 C C . VAL A 1 338 ? 31.132 -4.760 -22.784 1.00 65.88 338 VAL A C 1
ATOM 2637 O O . VAL A 1 338 ? 30.727 -3.620 -22.984 1.00 65.88 338 VAL A O 1
ATOM 2640 N N . THR A 1 339 ? 32.399 -4.999 -22.434 1.00 61.59 339 THR A N 1
ATOM 2641 C CA . THR A 1 339 ? 33.383 -3.926 -22.197 1.00 61.59 339 THR A CA 1
ATOM 2642 C C . THR A 1 339 ? 33.810 -3.176 -23.463 1.00 61.59 339 THR A C 1
ATOM 2644 O O . THR A 1 339 ? 34.418 -2.115 -23.360 1.00 61.59 339 THR A O 1
ATOM 2647 N N . ALA A 1 340 ? 33.513 -3.717 -24.650 1.00 64.38 340 ALA A N 1
ATOM 2648 C CA . ALA A 1 340 ? 33.789 -3.082 -25.938 1.00 64.38 340 ALA A CA 1
ATOM 2649 C C . ALA A 1 340 ? 32.637 -2.190 -26.451 1.00 64.38 340 ALA A C 1
ATOM 2651 O O . ALA A 1 340 ? 32.816 -1.495 -27.452 1.00 64.38 340 ALA A O 1
ATOM 2652 N N . GLN A 1 341 ? 31.465 -2.197 -25.805 1.00 61.59 341 GLN A N 1
ATOM 2653 C CA . GLN A 1 341 ? 30.344 -1.333 -26.188 1.00 61.59 341 GLN A CA 1
ATOM 2654 C C . GLN A 1 341 ? 30.512 0.094 -25.623 1.00 61.59 341 GLN A C 1
ATOM 2656 O O . GLN A 1 341 ? 30.973 0.261 -24.491 1.00 61.59 341 GLN A O 1
ATOM 2661 N N . PRO A 1 342 ? 30.138 1.145 -26.381 1.00 57.16 342 PRO A N 1
ATOM 2662 C CA . PRO A 1 342 ? 30.203 2.522 -25.900 1.00 57.16 342 PRO A CA 1
ATOM 2663 C C . PRO A 1 342 ? 29.191 2.756 -24.769 1.00 57.16 342 PRO A C 1
ATOM 2665 O O . PRO A 1 342 ? 28.005 2.463 -24.901 1.00 57.16 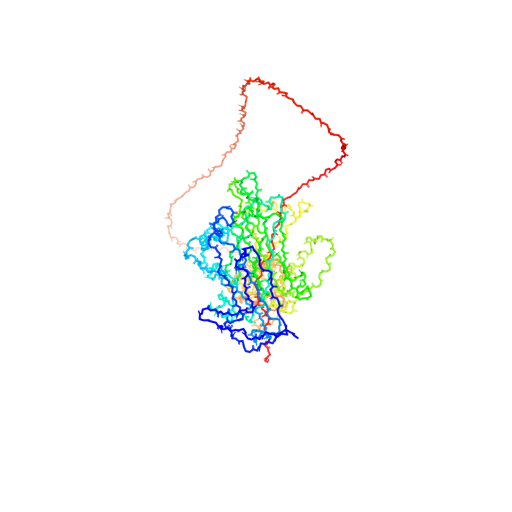342 PRO A O 1
ATOM 2668 N N . VAL A 1 343 ? 29.660 3.311 -23.648 1.00 53.41 343 VAL A N 1
ATOM 2669 C CA . VAL A 1 343 ? 28.840 3.518 -22.442 1.00 53.41 343 VAL A CA 1
ATOM 2670 C C . VAL A 1 343 ? 28.008 4.800 -22.561 1.00 53.41 343 VAL A C 1
ATOM 2672 O O . VAL A 1 343 ? 28.383 5.859 -22.048 1.00 53.41 343 VAL A O 1
ATOM 2675 N N . GLU A 1 344 ? 26.855 4.711 -23.225 1.00 53.66 344 GLU A N 1
ATOM 2676 C CA . GLU A 1 344 ? 25.858 5.785 -23.221 1.00 53.66 344 GLU A CA 1
ATOM 2677 C C . GLU A 1 344 ? 25.140 5.865 -21.865 1.00 53.66 344 GLU A C 1
ATOM 2679 O O . GLU A 1 344 ? 24.497 4.928 -21.397 1.00 53.66 344 GLU A O 1
ATOM 2684 N N . ARG A 1 345 ? 25.259 7.015 -21.194 1.00 44.31 345 ARG A N 1
ATOM 2685 C CA . ARG A 1 345 ? 24.942 7.166 -19.761 1.00 44.31 345 ARG A CA 1
ATOM 2686 C C . ARG A 1 345 ? 23.448 7.389 -19.452 1.00 44.31 345 ARG A C 1
ATOM 2688 O O . ARG A 1 345 ? 23.135 7.988 -18.426 1.00 44.31 345 ARG A O 1
ATOM 2695 N N . LEU A 1 346 ? 22.536 6.987 -20.341 1.00 38.84 346 LEU A N 1
ATOM 2696 C CA . LEU A 1 346 ? 21.105 7.334 -20.251 1.00 38.84 346 LEU A CA 1
ATOM 2697 C C . LEU A 1 346 ? 20.112 6.189 -20.512 1.00 38.84 346 LEU A C 1
ATOM 2699 O O . LEU A 1 346 ? 18.952 6.336 -20.137 1.00 38.84 346 LEU A O 1
ATOM 2703 N N . ALA A 1 347 ? 20.529 5.055 -21.082 1.00 46.97 347 ALA A N 1
ATOM 2704 C CA . ALA A 1 347 ? 19.669 3.879 -21.214 1.00 46.97 347 ALA A CA 1
ATOM 2705 C C . ALA A 1 347 ? 20.492 2.585 -21.238 1.00 46.97 347 ALA A C 1
ATOM 2707 O O . ALA A 1 347 ? 21.486 2.488 -21.952 1.00 46.97 347 ALA A O 1
ATOM 2708 N N . PHE A 1 348 ? 20.038 1.565 -20.507 1.00 51.28 348 PHE A N 1
ATOM 2709 C CA . PHE A 1 348 ? 20.409 0.186 -20.828 1.00 51.28 348 PHE A CA 1
ATOM 2710 C C . PHE A 1 348 ? 19.658 -0.240 -22.104 1.00 51.28 348 PHE A C 1
ATOM 2712 O O . PHE A 1 348 ? 18.525 0.208 -22.302 1.00 51.28 348 PHE A O 1
ATOM 2719 N N . PRO A 1 349 ? 20.228 -1.104 -22.964 1.00 61.53 349 PRO A N 1
ATOM 2720 C CA . PRO A 1 349 ? 19.518 -1.626 -24.128 1.00 61.53 349 PRO A CA 1
ATOM 2721 C C . PRO A 1 349 ? 18.376 -2.552 -23.681 1.00 61.53 349 PRO A C 1
ATOM 2723 O O . PRO A 1 349 ? 18.590 -3.707 -23.314 1.00 61.53 349 PRO A O 1
ATOM 2726 N N . VAL A 1 350 ? 17.153 -2.017 -23.691 1.00 72.62 350 VAL A N 1
ATOM 2727 C CA . VAL A 1 350 ? 15.915 -2.753 -23.408 1.00 72.62 350 VAL A CA 1
ATOM 2728 C C . VAL A 1 350 ? 15.285 -3.191 -24.727 1.00 72.62 350 VAL A C 1
ATOM 2730 O O . VAL A 1 350 ? 14.951 -2.363 -25.574 1.00 72.62 350 VAL A O 1
ATOM 2733 N N . HIS A 1 351 ? 15.082 -4.493 -24.891 1.00 83.31 351 HIS A N 1
ATOM 2734 C CA . HIS A 1 351 ? 14.389 -5.066 -26.036 1.00 83.31 351 HIS A CA 1
ATOM 2735 C C . HIS A 1 351 ? 12.874 -4.984 -25.831 1.00 83.31 351 HIS A C 1
ATOM 2737 O O . HIS A 1 351 ? 12.334 -5.588 -24.905 1.00 83.31 351 HIS A O 1
ATOM 2743 N N . HIS A 1 352 ? 12.187 -4.248 -26.707 1.00 88.38 352 HIS A N 1
ATOM 2744 C CA . HIS A 1 352 ? 10.724 -4.217 -26.755 1.00 88.38 352 HIS A CA 1
ATOM 2745 C C . HIS A 1 352 ? 10.196 -5.456 -27.485 1.00 88.38 352 HIS A C 1
ATOM 2747 O O . HIS A 1 352 ? 10.463 -5.636 -28.675 1.00 88.38 352 HIS A O 1
ATOM 2753 N N . VAL A 1 353 ? 9.444 -6.293 -26.777 1.00 89.94 353 VAL A N 1
ATOM 2754 C CA . VAL A 1 353 ? 8.881 -7.558 -27.255 1.00 89.94 353 VAL A CA 1
ATOM 2755 C C . VAL A 1 353 ? 7.359 -7.459 -27.197 1.00 89.94 353 VAL A C 1
ATOM 2757 O O . VAL A 1 353 ? 6.792 -7.132 -26.158 1.00 89.94 353 VAL A O 1
ATOM 2760 N N . ALA A 1 354 ? 6.682 -7.728 -28.305 1.00 91.06 354 ALA A N 1
ATOM 2761 C CA . ALA A 1 354 ? 5.226 -7.688 -28.411 1.00 91.06 354 ALA A CA 1
ATOM 2762 C C . ALA A 1 354 ? 4.774 -8.683 -29.485 1.00 91.06 354 ALA A C 1
ATOM 2764 O O . ALA A 1 354 ? 5.603 -9.177 -30.252 1.00 91.06 354 ALA A O 1
ATOM 2765 N N . PHE A 1 355 ? 3.472 -8.954 -29.563 1.00 91.81 355 PHE A N 1
ATOM 2766 C CA . PHE A 1 355 ? 2.908 -9.731 -30.666 1.00 91.81 355 PHE A CA 1
ATOM 2767 C C . PHE A 1 355 ? 3.226 -9.063 -32.014 1.00 91.81 355 PHE A C 1
ATOM 2769 O O . PHE A 1 355 ? 2.939 -7.877 -32.206 1.00 91.81 355 PHE A O 1
ATOM 2776 N N . VAL A 1 356 ? 3.818 -9.811 -32.950 1.00 94.19 356 VAL A N 1
ATOM 2777 C CA . VAL A 1 356 ? 4.151 -9.287 -34.283 1.00 94.19 356 VAL A CA 1
ATOM 2778 C C . VAL A 1 356 ? 2.891 -9.299 -35.144 1.00 94.19 356 VAL A C 1
ATOM 2780 O O . VAL A 1 356 ? 2.488 -10.334 -35.668 1.00 94.19 356 VAL A O 1
ATOM 2783 N N . SER A 1 357 ? 2.272 -8.127 -35.302 1.00 91.56 357 SER A N 1
ATOM 2784 C CA . SER A 1 357 ? 1.047 -7.963 -36.094 1.00 91.56 357 SER A CA 1
ATOM 2785 C C . SER A 1 357 ? 1.297 -8.173 -37.587 1.00 91.56 357 SER A C 1
ATOM 2787 O O . SER A 1 357 ? 0.416 -8.622 -38.318 1.00 91.56 357 SER A O 1
ATOM 2789 N N . SER A 1 358 ? 2.489 -7.791 -38.052 1.00 93.75 358 SER A N 1
ATOM 2790 C CA . SER A 1 358 ? 2.826 -7.744 -39.468 1.00 93.75 358 SER A CA 1
ATOM 2791 C C . SER A 1 358 ? 4.335 -7.662 -39.707 1.00 93.75 358 SER A C 1
ATOM 2793 O O . SER A 1 358 ? 5.131 -7.253 -38.856 1.00 93.75 358 SER A O 1
ATOM 2795 N N . LEU A 1 359 ? 4.718 -8.053 -40.921 1.00 96.31 359 LEU A N 1
ATOM 2796 C CA . LEU A 1 359 ? 6.056 -7.898 -41.476 1.00 96.31 359 LEU A CA 1
ATOM 2797 C C . LEU A 1 359 ? 6.007 -6.820 -42.568 1.00 96.31 359 LEU A C 1
ATOM 2799 O O . LEU A 1 359 ? 5.099 -6.803 -43.396 1.00 96.31 359 LEU A O 1
ATOM 2803 N N . SER A 1 360 ? 6.987 -5.919 -42.593 1.00 93.25 360 SER A N 1
ATOM 2804 C CA . SER A 1 360 ? 7.057 -4.816 -43.556 1.00 93.25 360 SER A CA 1
ATOM 2805 C C . SER A 1 360 ? 8.312 -4.929 -44.417 1.00 93.25 360 SER A C 1
ATOM 2807 O O . SER A 1 360 ? 9.428 -4.855 -43.904 1.00 93.25 360 SER A O 1
ATOM 2809 N N . VAL A 1 361 ? 8.150 -5.125 -45.729 1.00 96.06 361 VAL A N 1
ATOM 2810 C CA . VAL A 1 361 ? 9.267 -5.254 -46.684 1.00 96.06 361 VAL A CA 1
ATOM 2811 C C . VAL A 1 361 ? 9.742 -3.855 -47.096 1.00 96.06 361 VAL A C 1
ATOM 2813 O O . VAL A 1 361 ? 9.223 -3.255 -48.041 1.00 96.06 361 VAL A O 1
ATOM 2816 N N . ILE A 1 362 ? 10.710 -3.319 -46.353 1.00 94.44 362 ILE A N 1
ATOM 2817 C CA . ILE A 1 362 ? 11.217 -1.949 -46.512 1.00 94.44 362 ILE A CA 1
ATOM 2818 C C . ILE A 1 362 ? 12.146 -1.852 -47.725 1.00 94.44 362 ILE A C 1
ATOM 2820 O O . ILE A 1 362 ? 11.905 -1.054 -48.631 1.00 94.44 362 ILE A O 1
ATOM 2824 N N . THR A 1 363 ? 13.173 -2.702 -47.774 1.00 94.94 363 THR A N 1
ATOM 2825 C CA . THR A 1 363 ? 14.071 -2.809 -48.932 1.00 94.94 363 THR A CA 1
ATOM 2826 C C . THR A 1 363 ? 13.534 -3.905 -49.847 1.00 94.94 363 THR A C 1
ATOM 2828 O O . THR A 1 363 ? 13.238 -5.007 -49.387 1.00 94.94 363 THR A O 1
ATOM 2831 N N . GLN A 1 364 ? 13.365 -3.600 -51.133 1.00 95.19 364 GLN A N 1
ATOM 2832 C CA . GLN A 1 364 ? 12.729 -4.487 -52.112 1.00 95.19 364 GLN A CA 1
ATOM 2833 C C . GLN A 1 364 ? 13.788 -5.211 -52.965 1.00 95.19 364 GLN A C 1
ATOM 2835 O O . GLN A 1 364 ? 14.812 -4.601 -53.276 1.00 95.19 364 GLN A O 1
ATOM 2840 N N . PRO A 1 365 ? 13.566 -6.481 -53.358 1.00 94.12 365 PRO A N 1
ATOM 2841 C CA . PRO A 1 365 ? 14.536 -7.249 -54.132 1.00 94.12 365 PRO A CA 1
ATOM 2842 C C . PRO A 1 365 ? 14.632 -6.740 -55.580 1.00 94.12 365 PRO A C 1
ATOM 2844 O O . PRO A 1 365 ? 13.613 -6.573 -56.252 1.00 94.12 365 PRO A O 1
ATOM 2847 N N . ALA A 1 366 ? 15.854 -6.549 -56.084 1.00 91.06 366 ALA A N 1
ATOM 2848 C CA . ALA A 1 366 ? 16.111 -6.182 -57.482 1.00 91.06 366 ALA A CA 1
ATOM 2849 C C . ALA A 1 366 ? 16.962 -7.243 -58.199 1.00 91.06 366 ALA A C 1
ATOM 2851 O O . ALA A 1 366 ? 18.123 -7.463 -57.855 1.00 91.06 366 ALA A O 1
ATOM 2852 N N . ALA A 1 367 ? 16.390 -7.901 -59.211 1.00 85.56 367 ALA A N 1
ATOM 2853 C CA . ALA A 1 367 ? 17.063 -8.931 -60.005 1.00 85.56 367 ALA A CA 1
ATOM 2854 C C . ALA A 1 367 ? 17.687 -8.357 -61.285 1.00 85.56 367 ALA A C 1
ATOM 2856 O O . ALA A 1 367 ? 17.024 -7.636 -62.029 1.00 85.56 367 ALA A O 1
ATOM 2857 N N . THR A 1 368 ? 18.939 -8.725 -61.564 1.00 78.94 368 THR A N 1
ATOM 2858 C CA . THR A 1 368 ? 19.702 -8.270 -62.742 1.00 78.94 368 THR A CA 1
ATOM 2859 C C . THR A 1 368 ? 20.027 -9.409 -63.708 1.00 78.94 368 THR A C 1
ATOM 2861 O O . THR A 1 368 ? 19.760 -9.289 -64.902 1.00 78.94 368 THR A O 1
ATOM 2864 N N . GLN A 1 369 ? 20.573 -10.525 -63.213 1.00 81.88 369 GLN A N 1
ATOM 2865 C CA . GLN A 1 369 ? 20.935 -11.702 -64.012 1.00 81.88 369 GLN A CA 1
ATOM 2866 C C . GLN A 1 369 ? 20.640 -13.012 -63.258 1.00 81.88 369 GLN A C 1
ATOM 2868 O O . GLN A 1 369 ? 20.769 -13.041 -62.032 1.00 81.88 369 GLN A O 1
ATOM 2873 N N . PRO A 1 370 ? 20.272 -14.107 -63.955 1.00 85.38 370 PRO A N 1
ATOM 2874 C CA . PRO A 1 370 ? 20.088 -15.409 -63.318 1.00 85.38 370 PRO A CA 1
ATOM 2875 C C . PRO A 1 370 ? 21.387 -15.911 -62.676 1.00 85.38 370 PRO A C 1
ATOM 2877 O O . PRO A 1 370 ? 22.453 -15.820 -63.280 1.00 85.38 370 PRO A O 1
ATOM 2880 N N . GLY A 1 371 ? 21.299 -16.451 -61.461 1.00 82.31 371 GLY A N 1
ATOM 2881 C CA . GLY A 1 371 ? 22.454 -16.966 -60.715 1.00 82.31 371 GLY A CA 1
ATOM 2882 C C . GLY A 1 371 ? 23.319 -15.908 -60.023 1.00 82.31 371 GLY A C 1
ATOM 2883 O O . GLY A 1 371 ? 24.232 -16.280 -59.293 1.00 82.31 371 GLY A O 1
ATOM 2884 N N . GLN A 1 372 ? 23.032 -14.614 -60.198 1.00 86.81 372 GLN A N 1
ATOM 2885 C CA . GLN A 1 372 ? 23.672 -13.537 -59.436 1.00 86.81 372 GLN A CA 1
ATOM 2886 C C . GLN A 1 372 ? 22.821 -13.134 -58.220 1.00 86.81 372 GLN A C 1
ATOM 2888 O O . GLN A 1 372 ? 21.593 -13.299 -58.252 1.00 86.81 372 GLN A O 1
ATOM 2893 N N . PRO A 1 373 ? 23.436 -12.617 -57.136 1.00 89.69 373 PRO A N 1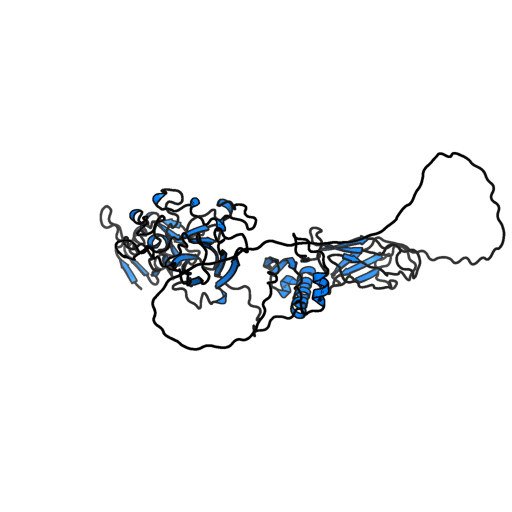
ATOM 2894 C CA . PRO A 1 373 ? 22.688 -12.036 -56.028 1.00 89.69 373 PRO A CA 1
ATOM 2895 C C . PRO A 1 373 ? 21.855 -10.843 -56.498 1.00 89.69 373 PRO A C 1
ATOM 2897 O O . PRO A 1 373 ? 22.240 -10.135 -57.432 1.00 89.69 373 PRO A O 1
ATOM 2900 N N . PHE A 1 374 ? 20.725 -10.584 -55.838 1.00 91.94 374 PHE A N 1
ATOM 2901 C CA . PHE A 1 374 ? 19.965 -9.360 -56.083 1.00 91.94 374 PHE A CA 1
ATOM 2902 C C . PHE A 1 374 ? 20.852 -8.125 -55.869 1.00 91.94 374 PHE A C 1
ATOM 2904 O O . PHE A 1 374 ? 21.505 -8.000 -54.831 1.00 91.94 374 PHE A O 1
ATOM 2911 N N . SER A 1 375 ? 20.844 -7.195 -56.830 1.00 92.00 375 SER A N 1
ATOM 2912 C CA . SER A 1 375 ? 21.623 -5.946 -56.771 1.00 92.00 375 SER A CA 1
ATOM 2913 C C . SER A 1 375 ? 21.135 -5.001 -55.672 1.00 92.00 375 SER A C 1
ATOM 2915 O O . SER A 1 375 ? 21.861 -4.115 -55.234 1.00 92.00 375 SER A O 1
ATOM 2917 N N . GLN A 1 376 ? 19.896 -5.206 -55.230 1.00 94.12 376 GLN A N 1
ATOM 2918 C CA . GLN A 1 376 ? 19.335 -4.679 -53.999 1.00 94.12 376 GLN A CA 1
ATOM 2919 C C . GLN A 1 376 ? 18.736 -5.871 -53.248 1.00 94.12 376 GLN A C 1
ATOM 2921 O O . GLN A 1 376 ? 17.797 -6.498 -53.740 1.00 94.12 376 GLN A O 1
ATOM 2926 N N . GLN A 1 377 ? 19.313 -6.220 -52.099 1.00 94.88 377 GLN A N 1
ATOM 2927 C CA . GLN A 1 377 ? 18.826 -7.310 -51.252 1.00 94.88 377 GLN A CA 1
ATOM 2928 C C . GLN A 1 377 ? 17.608 -6.860 -50.426 1.00 94.88 377 GLN A C 1
ATOM 2930 O O . GLN A 1 377 ? 17.514 -5.680 -50.076 1.00 94.88 377 GLN A O 1
ATOM 2935 N N . PRO A 1 378 ? 16.662 -7.762 -50.108 1.00 96.25 378 PRO A N 1
ATOM 2936 C CA . PRO A 1 378 ? 15.498 -7.405 -49.311 1.00 96.25 378 PRO A CA 1
ATOM 2937 C C . PRO A 1 378 ? 15.817 -7.239 -47.814 1.00 96.25 378 PRO A C 1
ATOM 2939 O O . PRO A 1 378 ? 16.606 -7.985 -47.233 1.00 96.25 378 PRO A O 1
ATOM 2942 N N . SER A 1 379 ? 15.114 -6.296 -47.184 1.00 96.12 379 SER A N 1
ATOM 2943 C CA . SER A 1 379 ? 15.129 -6.040 -45.737 1.00 96.12 379 SER A CA 1
ATOM 2944 C C . SER A 1 379 ? 13.698 -5.991 -45.232 1.00 96.12 379 SER A C 1
ATOM 2946 O O . SER A 1 379 ? 12.886 -5.210 -45.741 1.00 96.12 379 SER A O 1
ATOM 2948 N N . VAL A 1 380 ? 13.396 -6.789 -44.213 1.00 97.00 380 VAL A N 1
ATOM 2949 C CA . VAL A 1 380 ? 12.051 -6.922 -43.649 1.00 97.00 380 VAL A CA 1
ATOM 2950 C C . VAL A 1 380 ? 12.067 -6.522 -42.178 1.00 97.00 380 VAL A C 1
ATOM 2952 O O . VAL A 1 380 ? 12.942 -6.946 -41.426 1.00 97.00 380 VAL A O 1
ATOM 2955 N N . LYS A 1 381 ? 11.095 -5.706 -41.766 1.00 95.75 381 LYS A N 1
ATOM 2956 C CA . LYS A 1 381 ? 10.929 -5.225 -40.392 1.00 95.75 381 LYS A CA 1
ATOM 2957 C C . LYS A 1 381 ? 9.719 -5.892 -39.731 1.00 95.75 381 LYS A C 1
ATOM 2959 O O . LYS A 1 381 ? 8.626 -5.829 -40.290 1.00 95.75 381 LYS A O 1
ATOM 2964 N N . ALA A 1 382 ? 9.888 -6.474 -38.547 1.00 96.00 382 ALA A N 1
ATOM 2965 C CA . ALA A 1 382 ? 8.790 -6.948 -37.700 1.00 96.00 382 ALA A CA 1
ATOM 2966 C C . ALA A 1 382 ? 8.202 -5.797 -36.864 1.00 96.00 382 ALA A C 1
ATOM 2968 O O . ALA A 1 382 ? 8.957 -5.013 -36.272 1.00 96.00 382 ALA A O 1
ATOM 2969 N N . VAL A 1 383 ? 6.869 -5.683 -36.814 1.00 94.31 383 VAL A N 1
ATOM 2970 C CA . VAL A 1 383 ? 6.185 -4.618 -36.062 1.00 94.31 383 VAL A CA 1
ATOM 2971 C C . VAL A 1 383 ? 4.959 -5.090 -35.274 1.00 94.31 383 VAL A C 1
ATOM 2973 O O . VAL A 1 383 ? 4.312 -6.074 -35.633 1.00 94.31 383 VAL A O 1
ATOM 2976 N N . ASP A 1 384 ? 4.642 -4.368 -34.195 1.00 92.50 384 ASP A N 1
ATOM 2977 C CA . ASP A 1 384 ? 3.421 -4.559 -33.396 1.00 92.50 384 ASP A CA 1
ATOM 2978 C C . ASP A 1 384 ? 2.177 -3.970 -34.100 1.00 92.50 384 ASP A C 1
ATOM 2980 O O . ASP A 1 384 ? 2.245 -3.513 -35.244 1.00 92.50 384 ASP A O 1
ATOM 2984 N N . SER A 1 385 ? 1.010 -3.978 -33.448 1.00 88.44 385 SER A N 1
ATOM 2985 C CA . SER A 1 385 ? -0.235 -3.397 -33.993 1.00 88.44 385 SER A CA 1
ATOM 2986 C C . SER A 1 385 ? -0.183 -1.880 -34.223 1.00 88.44 385 SER A C 1
ATOM 2988 O O . SER A 1 385 ? -1.046 -1.335 -34.904 1.00 88.44 385 SER A O 1
ATOM 2990 N N . ASN A 1 386 ? 0.808 -1.199 -33.646 1.00 86.81 386 ASN A N 1
ATOM 2991 C CA . ASN A 1 386 ? 0.960 0.253 -33.644 1.00 86.81 386 ASN A CA 1
ATOM 2992 C C . ASN A 1 386 ? 2.107 0.711 -34.573 1.00 86.81 386 ASN A C 1
ATOM 2994 O O . ASN A 1 386 ? 2.366 1.907 -34.693 1.00 86.81 386 ASN A O 1
ATOM 2998 N N . GLY A 1 387 ? 2.811 -0.227 -35.223 1.00 86.56 387 GLY A N 1
ATOM 2999 C CA . GLY A 1 387 ? 3.966 0.030 -36.092 1.00 86.56 387 GLY A CA 1
ATOM 3000 C C . GLY A 1 387 ? 5.327 0.099 -35.374 1.00 86.56 387 GLY A C 1
ATOM 3001 O O . GLY A 1 387 ? 6.354 0.357 -36.021 1.00 86.56 387 GLY A O 1
ATOM 3002 N N . ASN A 1 388 ? 5.371 -0.152 -34.061 1.00 89.19 388 ASN A N 1
ATOM 3003 C CA . ASN A 1 388 ? 6.604 -0.138 -33.273 1.00 89.19 388 ASN A CA 1
ATOM 3004 C C . ASN A 1 388 ? 7.529 -1.293 -33.668 1.00 89.19 388 ASN A C 1
ATOM 3006 O O . ASN A 1 388 ? 7.086 -2.364 -34.065 1.00 89.19 388 ASN A O 1
ATOM 3010 N N . CYS A 1 389 ? 8.838 -1.088 -33.519 1.00 90.62 389 CYS A N 1
ATOM 3011 C CA . CYS A 1 389 ? 9.850 -2.133 -33.693 1.00 90.62 389 CYS A CA 1
ATOM 3012 C C . CYS A 1 389 ? 9.675 -3.231 -32.621 1.00 90.62 389 CYS A C 1
ATOM 3014 O O . CYS A 1 389 ? 9.654 -2.921 -31.428 1.00 90.62 389 CYS A O 1
ATOM 3016 N N . VAL A 1 390 ? 9.567 -4.497 -33.037 1.00 94.25 390 VAL A N 1
ATOM 3017 C CA . VAL A 1 390 ? 9.565 -5.661 -32.130 1.00 94.25 390 VAL A CA 1
ATOM 3018 C C . VAL A 1 390 ? 10.919 -6.359 -32.196 1.00 94.25 390 VAL A C 1
ATOM 3020 O O . VAL A 1 390 ? 11.310 -6.847 -33.251 1.00 94.25 390 VAL A O 1
ATOM 3023 N N . SER A 1 391 ? 11.648 -6.400 -31.083 1.00 92.19 391 SER A N 1
ATOM 3024 C CA . SER A 1 391 ? 12.951 -7.062 -30.987 1.00 92.19 391 SER A CA 1
ATOM 3025 C C . SER A 1 391 ? 12.788 -8.580 -31.054 1.00 92.19 391 SER A C 1
ATOM 3027 O O . SER A 1 391 ? 12.479 -9.211 -30.050 1.00 92.19 391 SER A O 1
ATOM 3029 N N . VAL A 1 392 ? 13.009 -9.159 -32.234 1.00 91.31 392 VAL A N 1
ATOM 3030 C CA . VAL A 1 392 ? 12.978 -10.614 -32.456 1.00 91.31 392 VAL A CA 1
ATOM 3031 C C . VAL A 1 392 ? 14.355 -11.248 -32.198 1.00 91.31 392 VAL A C 1
ATOM 3033 O O . VAL A 1 392 ? 14.415 -12.420 -31.851 1.00 91.31 392 VAL A O 1
ATOM 3036 N N . GLU A 1 393 ? 15.451 -10.473 -32.262 1.00 88.81 393 GLU A N 1
ATOM 3037 C CA . GLU A 1 393 ? 16.845 -10.924 -32.012 1.00 88.81 393 GLU A CA 1
ATOM 3038 C C . GLU A 1 393 ? 17.059 -11.661 -30.674 1.00 88.81 393 GLU A C 1
ATOM 3040 O O . GLU A 1 393 ? 17.925 -12.524 -30.574 1.00 88.81 393 GLU A O 1
ATOM 3045 N N . ILE A 1 394 ? 16.254 -11.363 -29.651 1.00 82.50 394 ILE A N 1
ATOM 3046 C CA . ILE A 1 394 ? 16.280 -12.065 -28.353 1.00 82.50 394 ILE A CA 1
ATOM 3047 C C . ILE A 1 394 ? 15.740 -13.508 -28.405 1.00 82.50 394 ILE A C 1
ATOM 3049 O O . ILE A 1 394 ? 15.719 -14.187 -27.381 1.00 82.50 394 ILE A O 1
ATOM 3053 N N . THR A 1 395 ? 15.273 -13.966 -29.569 1.00 89.31 395 THR A N 1
ATOM 3054 C CA . THR A 1 395 ? 14.726 -15.309 -29.787 1.00 89.31 395 THR A CA 1
ATOM 3055 C C . THR A 1 395 ? 15.461 -16.045 -30.901 1.00 89.31 395 THR A C 1
ATOM 3057 O O . THR A 1 395 ? 16.052 -15.434 -31.788 1.00 89.31 395 THR A O 1
ATOM 3060 N N . SER A 1 396 ? 15.351 -17.371 -30.915 1.00 90.06 396 SER A N 1
ATOM 3061 C CA . SER A 1 396 ? 15.838 -18.231 -31.999 1.00 90.06 396 SER A CA 1
ATOM 3062 C C . SER A 1 396 ? 14.946 -18.222 -33.259 1.00 90.06 396 SER A C 1
ATOM 3064 O O . SER A 1 396 ? 15.154 -19.022 -34.175 1.00 90.06 396 SER A O 1
ATOM 3066 N N . LEU A 1 397 ? 13.974 -17.301 -33.354 1.00 92.50 397 LEU A N 1
ATOM 3067 C CA . LEU A 1 397 ? 13.124 -17.139 -34.534 1.00 92.50 397 LEU A CA 1
ATOM 3068 C C . LEU A 1 397 ? 13.906 -16.591 -35.733 1.00 92.50 397 LEU A C 1
ATOM 3070 O O . LEU A 1 397 ? 14.755 -15.705 -35.630 1.00 92.50 397 LEU A O 1
ATOM 3074 N N . THR A 1 398 ? 13.558 -17.099 -36.912 1.00 94.50 398 THR A N 1
ATOM 3075 C CA . THR A 1 398 ? 14.171 -16.725 -38.188 1.00 94.50 398 THR A CA 1
ATOM 3076 C C . THR A 1 398 ? 13.100 -16.379 -39.216 1.00 94.50 398 THR A C 1
ATOM 3078 O O . THR A 1 398 ? 11.960 -16.838 -39.126 1.00 94.50 398 THR A O 1
ATOM 3081 N N . LEU A 1 399 ? 13.464 -15.552 -40.196 1.00 96.25 399 LEU A N 1
ATOM 3082 C CA . LEU A 1 399 ? 12.610 -15.204 -41.324 1.00 96.25 399 LEU A CA 1
ATOM 3083 C C . LEU A 1 399 ? 13.002 -16.022 -42.557 1.00 96.25 399 LEU A C 1
ATOM 3085 O O . LEU A 1 399 ? 14.163 -16.029 -42.977 1.00 96.25 399 LEU A O 1
ATOM 3089 N N . LYS A 1 400 ? 12.013 -16.679 -43.160 1.00 96.56 400 LYS A N 1
ATOM 3090 C CA . LYS A 1 400 ? 12.159 -17.587 -44.302 1.00 96.56 400 LYS A CA 1
ATOM 3091 C C . LYS A 1 400 ? 11.647 -16.929 -45.585 1.00 96.56 400 LYS A C 1
ATOM 3093 O O . LYS A 1 400 ? 10.498 -16.499 -45.634 1.00 96.56 400 LYS A O 1
ATOM 3098 N N . ALA A 1 401 ? 12.482 -16.875 -46.618 1.00 95.75 401 ALA A N 1
ATOM 3099 C CA . ALA A 1 401 ? 12.156 -16.355 -47.942 1.00 95.75 401 ALA A CA 1
ATOM 3100 C C . ALA A 1 401 ? 11.707 -17.485 -48.885 1.00 95.75 401 ALA A C 1
ATOM 3102 O O . ALA A 1 401 ? 12.390 -18.499 -49.035 1.00 95.75 401 ALA A O 1
ATOM 3103 N N . VAL A 1 402 ? 10.567 -17.294 -49.549 1.00 94.94 402 VAL A N 1
ATOM 3104 C CA . VAL A 1 402 ? 9.917 -18.270 -50.434 1.00 94.94 402 VAL A CA 1
ATOM 3105 C C . VAL A 1 402 ? 9.582 -17.599 -51.767 1.00 94.94 402 VAL A C 1
ATOM 3107 O O . VAL A 1 402 ? 8.969 -16.537 -51.794 1.00 94.94 402 VAL A O 1
ATOM 3110 N N . LEU A 1 403 ? 9.973 -18.203 -52.892 1.00 94.62 403 LEU A N 1
ATOM 3111 C CA . LEU A 1 403 ? 9.693 -17.649 -54.221 1.00 94.62 403 LEU A CA 1
ATOM 3112 C C . LEU A 1 403 ? 8.274 -18.029 -54.669 1.00 94.62 403 LEU A C 1
ATOM 3114 O O . LEU A 1 403 ? 7.916 -19.208 -54.626 1.00 94.62 403 LEU A O 1
ATOM 3118 N N . LYS A 1 404 ? 7.498 -17.049 -55.142 1.00 93.56 404 LYS A N 1
ATOM 3119 C CA . LYS A 1 404 ? 6.165 -17.246 -55.728 1.00 93.56 404 LYS A CA 1
ATOM 3120 C C . LYS A 1 404 ? 6.121 -16.869 -57.211 1.00 93.56 404 LYS A C 1
ATOM 3122 O O . LYS A 1 404 ? 6.781 -15.916 -57.636 1.00 93.56 404 LYS A O 1
ATOM 3127 N N . ASP A 1 405 ? 5.327 -17.613 -57.982 1.00 90.62 405 ASP A N 1
ATOM 3128 C CA . ASP A 1 405 ? 4.987 -17.292 -59.374 1.00 90.62 405 ASP A CA 1
ATOM 3129 C C . ASP A 1 405 ? 3.899 -16.198 -59.477 1.00 90.62 405 ASP A C 1
ATOM 3131 O O . ASP A 1 405 ? 3.380 -15.699 -58.474 1.00 90.62 405 ASP A O 1
ATOM 3135 N N . SER A 1 406 ? 3.517 -15.837 -60.707 1.00 88.88 406 SER A N 1
ATOM 3136 C CA . SER A 1 406 ? 2.461 -14.851 -60.983 1.00 88.88 406 SER A CA 1
ATOM 3137 C C . SER A 1 406 ? 1.055 -15.271 -60.528 1.00 88.88 406 SER A C 1
ATOM 3139 O O . SER A 1 406 ? 0.152 -14.438 -60.513 1.00 88.88 406 SER A O 1
ATOM 3141 N N . ASN A 1 407 ? 0.862 -16.545 -60.179 1.00 89.38 407 ASN A N 1
ATOM 3142 C CA . ASN A 1 407 ? -0.383 -17.124 -59.678 1.00 89.38 407 ASN A CA 1
ATOM 3143 C C . ASN A 1 407 ? -0.347 -17.301 -58.141 1.00 89.38 407 ASN A C 1
ATOM 3145 O O . ASN A 1 407 ? -1.285 -17.836 -57.556 1.00 89.38 407 ASN A O 1
ATOM 3149 N N . ASN A 1 408 ? 0.724 -16.827 -57.486 1.00 87.19 408 ASN A N 1
ATOM 3150 C CA . ASN A 1 408 ? 1.067 -17.003 -56.072 1.00 87.19 408 ASN A CA 1
ATOM 3151 C C . ASN A 1 408 ? 1.430 -18.445 -55.643 1.00 87.19 408 ASN A C 1
ATOM 3153 O O . ASN A 1 408 ? 1.529 -18.705 -54.442 1.00 87.19 408 ASN A O 1
ATOM 3157 N N . ASN A 1 409 ? 1.690 -19.366 -56.578 1.00 90.50 409 ASN A N 1
ATOM 3158 C CA . ASN A 1 409 ? 2.201 -20.703 -56.259 1.00 90.50 409 ASN A CA 1
ATOM 3159 C C . ASN A 1 409 ? 3.648 -20.619 -55.762 1.00 90.50 409 ASN A C 1
ATOM 3161 O O . ASN A 1 409 ? 4.470 -19.933 -56.372 1.00 90.50 409 ASN A O 1
ATOM 3165 N N . GLN A 1 410 ? 3.993 -21.384 -54.725 1.00 91.50 410 GLN A N 1
ATOM 3166 C CA . GLN A 1 410 ? 5.385 -21.571 -54.312 1.00 91.50 410 GLN A CA 1
ATOM 3167 C C . GLN A 1 410 ? 6.175 -22.333 -55.391 1.00 91.50 410 GLN A C 1
ATOM 3169 O O . GLN A 1 410 ? 5.769 -23.410 -55.825 1.00 91.50 410 GLN A O 1
ATOM 3174 N N . ILE A 1 411 ? 7.336 -21.803 -55.784 1.00 91.75 411 ILE A N 1
ATOM 3175 C CA . ILE A 1 411 ? 8.209 -22.380 -56.817 1.00 91.75 411 ILE A CA 1
ATOM 3176 C C . ILE A 1 411 ? 9.667 -22.502 -56.351 1.00 91.75 411 ILE A C 1
ATOM 3178 O O . ILE A 1 411 ? 10.146 -21.740 -55.514 1.00 91.75 411 ILE A O 1
ATOM 3182 N N . SER A 1 412 ? 10.409 -23.456 -56.922 1.00 87.75 412 SER A N 1
ATOM 3183 C CA . SER A 1 412 ? 11.864 -23.546 -56.727 1.00 87.75 412 SER A CA 1
ATOM 3184 C C . SER A 1 412 ? 12.585 -22.500 -57.581 1.00 87.75 412 SER A C 1
ATOM 3186 O O . SER A 1 412 ? 12.255 -22.333 -58.755 1.00 87.75 412 SER A O 1
ATOM 3188 N N . GLY A 1 413 ? 13.593 -21.816 -57.034 1.00 87.44 413 GLY A N 1
ATOM 3189 C CA . GLY A 1 413 ? 14.366 -20.828 -57.800 1.00 87.44 413 GLY A CA 1
ATOM 3190 C C . GLY A 1 413 ? 15.119 -19.774 -56.988 1.00 87.44 413 GLY A C 1
ATOM 3191 O O . GLY A 1 413 ? 15.969 -19.109 -57.569 1.00 87.44 413 GLY A O 1
ATOM 3192 N N . LEU A 1 414 ? 14.849 -19.626 -55.687 1.00 92.25 414 LEU A N 1
ATOM 3193 C CA . LEU A 1 414 ? 15.752 -18.916 -54.775 1.00 92.25 414 LEU A CA 1
ATOM 3194 C C . LEU A 1 414 ? 16.915 -19.824 -54.356 1.00 92.25 414 LEU A C 1
ATOM 3196 O O . LEU A 1 414 ? 16.726 -21.023 -54.145 1.00 92.25 414 LEU A O 1
ATOM 3200 N N . SER A 1 415 ? 18.088 -19.222 -54.193 1.00 90.19 415 SER A N 1
ATOM 3201 C CA . SER A 1 415 ? 19.265 -19.791 -53.528 1.00 90.19 415 SER A CA 1
ATOM 3202 C C . SER A 1 415 ? 20.008 -18.695 -52.745 1.00 90.19 415 SER A C 1
ATOM 3204 O O . SER A 1 415 ? 19.533 -17.558 -52.672 1.00 90.19 415 SER A O 1
ATOM 3206 N N . GLY A 1 416 ? 21.158 -19.022 -52.150 1.00 90.50 416 GLY A N 1
ATOM 3207 C CA . GLY A 1 416 ? 21.719 -18.251 -51.034 1.00 90.50 416 GLY A CA 1
ATOM 3208 C C . GLY A 1 416 ? 21.023 -18.631 -49.724 1.00 90.50 416 GLY A C 1
ATOM 3209 O O . GLY A 1 416 ? 20.272 -19.613 -49.687 1.00 90.50 416 GLY A O 1
ATOM 3210 N N . ASN A 1 417 ? 21.242 -17.881 -48.648 1.00 92.44 417 ASN A N 1
ATOM 3211 C CA . ASN A 1 417 ? 20.601 -18.162 -47.375 1.00 92.44 417 ASN A CA 1
ATOM 3212 C C . ASN A 1 417 ? 19.139 -17.687 -47.355 1.00 92.44 417 ASN A C 1
ATOM 3214 O O . ASN A 1 417 ? 18.824 -16.538 -47.045 1.00 92.44 417 ASN A O 1
ATOM 3218 N N . THR A 1 418 ? 18.217 -18.611 -47.625 1.00 92.81 418 T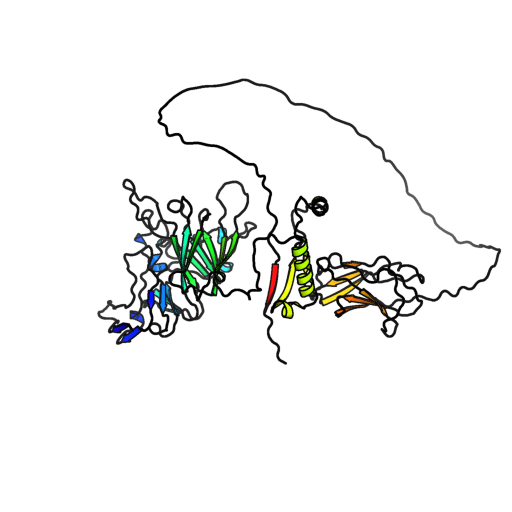HR A N 1
ATOM 3219 C CA . THR A 1 418 ? 16.773 -18.352 -47.573 1.00 92.81 418 THR A CA 1
ATOM 3220 C C . THR A 1 418 ? 16.215 -18.172 -46.160 1.00 92.81 418 THR A C 1
ATOM 3222 O O . THR A 1 418 ? 15.054 -17.789 -46.044 1.00 92.81 418 THR A O 1
ATOM 3225 N N . THR A 1 419 ? 16.990 -18.407 -45.095 1.00 94.69 419 THR A N 1
ATOM 3226 C CA . THR A 1 419 ? 16.515 -18.326 -43.703 1.00 94.69 419 THR A CA 1
ATOM 3227 C C . THR A 1 419 ? 17.484 -17.518 -42.836 1.00 94.69 419 THR A C 1
ATOM 3229 O O . THR A 1 419 ? 18.564 -17.992 -42.488 1.00 94.69 419 THR A O 1
ATOM 3232 N N . VAL A 1 420 ? 17.105 -16.293 -42.463 1.00 94.81 420 VAL A N 1
ATOM 3233 C CA . VAL A 1 420 ? 17.980 -15.363 -41.719 1.00 94.81 420 VAL A CA 1
ATOM 3234 C C . VAL A 1 420 ? 17.463 -15.089 -40.300 1.00 94.81 420 VAL A C 1
ATOM 3236 O O . VAL A 1 420 ? 16.248 -15.010 -40.104 1.00 94.81 420 VAL A O 1
ATOM 3239 N N . PRO A 1 421 ? 18.349 -14.926 -39.300 1.00 94.06 421 PRO A N 1
ATOM 3240 C CA . PRO A 1 421 ? 17.969 -14.404 -37.991 1.00 94.06 421 PRO A CA 1
ATOM 3241 C C . PRO A 1 421 ? 17.635 -12.908 -38.072 1.00 94.06 421 PRO A C 1
ATOM 3243 O O . PRO A 1 421 ? 17.983 -12.220 -39.036 1.00 94.06 421 PRO A O 1
ATOM 3246 N N . PHE A 1 422 ? 16.982 -12.397 -37.033 1.00 93.94 422 PHE A N 1
ATOM 3247 C CA . PHE A 1 422 ? 16.743 -10.966 -36.865 1.00 93.94 422 PHE A CA 1
ATOM 3248 C C . PHE A 1 422 ? 17.893 -10.292 -36.108 1.00 93.94 422 PHE A C 1
ATOM 3250 O O . PHE A 1 422 ? 18.483 -10.891 -35.213 1.00 93.94 422 PHE A O 1
ATOM 3257 N N . SER A 1 423 ? 18.145 -9.016 -36.410 1.00 90.75 423 SER A N 1
ATOM 3258 C CA . SER A 1 423 ? 18.831 -8.087 -35.508 1.00 90.75 423 SER A CA 1
ATOM 3259 C C . SER A 1 423 ? 17.912 -6.906 -35.182 1.00 90.75 423 SER A C 1
ATOM 3261 O O . SER A 1 423 ? 17.336 -6.276 -36.073 1.00 90.75 423 SER A O 1
ATOM 3263 N N . GLY A 1 424 ? 17.678 -6.649 -33.895 1.00 89.12 424 GLY A N 1
ATOM 3264 C CA . GLY A 1 424 ? 16.535 -5.881 -33.410 1.00 89.12 424 GLY A CA 1
ATOM 3265 C C . GLY A 1 424 ? 15.227 -6.421 -34.000 1.00 89.12 424 GLY A C 1
ATOM 3266 O O . GLY A 1 424 ? 14.875 -7.584 -33.800 1.00 89.12 424 GLY A O 1
ATOM 3267 N N . CYS A 1 425 ? 14.522 -5.572 -34.751 1.00 93.62 425 CYS A N 1
ATOM 3268 C CA . CYS A 1 425 ? 13.328 -5.929 -35.526 1.00 93.62 425 CYS A CA 1
ATOM 3269 C C . CYS A 1 425 ? 13.591 -6.202 -37.018 1.00 93.62 425 CYS A C 1
ATOM 3271 O O . CYS A 1 425 ? 12.632 -6.308 -37.779 1.00 93.62 425 CYS A O 1
ATOM 3273 N N . TRP A 1 426 ? 14.849 -6.292 -37.463 1.00 95.12 426 TRP A N 1
ATOM 3274 C CA . TRP A 1 426 ? 15.218 -6.375 -38.880 1.00 95.12 426 TRP A CA 1
ATOM 3275 C C . TRP A 1 426 ? 15.766 -7.744 -39.280 1.00 95.12 426 TRP A C 1
ATOM 3277 O O . TRP A 1 426 ? 16.781 -8.191 -38.756 1.00 95.12 426 TRP A O 1
ATOM 3287 N N . ALA A 1 427 ? 15.151 -8.358 -40.285 1.00 95.75 427 ALA A N 1
ATOM 3288 C CA . ALA A 1 427 ? 15.715 -9.471 -41.037 1.00 95.75 427 ALA A CA 1
ATOM 3289 C C . ALA A 1 427 ? 16.302 -8.924 -42.347 1.00 95.75 427 ALA A C 1
ATOM 3291 O O . ALA A 1 427 ? 15.571 -8.429 -43.210 1.00 95.75 427 ALA A O 1
ATOM 3292 N N . ASN A 1 428 ? 17.628 -8.980 -42.478 1.00 95.50 428 ASN A N 1
ATOM 3293 C CA . ASN A 1 428 ? 18.364 -8.484 -43.640 1.00 95.50 428 ASN A CA 1
ATOM 3294 C C . ASN A 1 428 ? 18.985 -9.658 -44.395 1.00 95.50 428 ASN A C 1
ATOM 3296 O O . ASN A 1 428 ? 19.802 -10.390 -43.838 1.00 95.50 428 ASN A O 1
ATOM 3300 N N . TYR A 1 429 ? 18.623 -9.808 -45.665 1.00 95.62 429 TYR A N 1
ATOM 3301 C CA . TYR A 1 429 ? 19.271 -10.762 -46.558 1.00 95.62 429 TYR A CA 1
ATOM 3302 C C . TYR A 1 429 ? 20.508 -10.127 -47.206 1.00 95.62 429 TYR A C 1
ATOM 3304 O O . TYR A 1 429 ? 20.592 -8.906 -47.348 1.00 95.62 429 TYR A O 1
ATOM 3312 N N . THR A 1 430 ? 21.484 -10.950 -47.586 1.00 93.44 430 THR A N 1
ATOM 3313 C CA . THR A 1 430 ? 22.766 -10.489 -48.152 1.00 93.44 430 THR A CA 1
ATOM 3314 C C . THR A 1 430 ? 23.154 -11.212 -49.440 1.00 93.44 430 THR A C 1
ATOM 3316 O O . THR A 1 430 ? 23.829 -10.624 -50.282 1.00 93.44 430 THR A O 1
ATOM 3319 N N . ASP A 1 431 ? 22.709 -12.456 -49.621 1.00 92.62 431 ASP A N 1
ATOM 3320 C CA . ASP A 1 431 ? 23.161 -13.369 -50.672 1.00 92.62 431 ASP A CA 1
ATOM 3321 C C . ASP A 1 431 ? 22.016 -14.022 -51.470 1.00 92.62 431 ASP A C 1
ATOM 3323 O O . ASP A 1 431 ? 22.271 -14.933 -52.263 1.00 92.62 431 ASP A O 1
ATOM 3327 N N . LEU A 1 432 ? 20.762 -13.567 -51.313 1.00 93.38 432 LEU A N 1
ATOM 3328 C CA . LEU A 1 432 ? 19.652 -14.147 -52.071 1.00 93.38 432 LEU A CA 1
ATOM 3329 C C . LEU A 1 432 ? 19.878 -13.964 -53.573 1.00 93.38 432 LEU A C 1
ATOM 3331 O O . LEU A 1 432 ? 20.118 -12.857 -54.065 1.00 93.38 432 LEU A O 1
ATOM 3335 N N . THR A 1 433 ? 19.777 -15.082 -54.281 1.00 91.38 433 THR A N 1
ATOM 3336 C CA . THR A 1 433 ? 20.055 -15.256 -55.710 1.00 91.38 433 THR A CA 1
ATOM 3337 C C . THR A 1 433 ? 18.818 -15.844 -56.387 1.00 91.38 433 THR A C 1
ATOM 3339 O O . THR A 1 433 ? 18.165 -16.730 -55.834 1.00 91.38 433 THR A O 1
ATOM 3342 N N . LEU A 1 434 ? 18.486 -15.376 -57.595 1.00 91.62 434 LEU A N 1
ATOM 3343 C CA . LEU A 1 434 ? 17.396 -15.937 -58.401 1.00 91.62 434 LEU A CA 1
ATOM 3344 C C . LEU A 1 434 ? 17.969 -16.781 -59.547 1.00 91.62 434 LEU A C 1
ATOM 3346 O O . LEU A 1 434 ? 18.604 -16.262 -60.460 1.00 91.62 434 LEU A O 1
ATOM 3350 N N . LEU A 1 435 ? 17.711 -18.088 -59.524 1.00 88.88 435 LEU A N 1
ATOM 3351 C CA . LEU A 1 435 ? 18.201 -19.062 -60.508 1.00 88.88 435 LEU A CA 1
ATOM 3352 C C . LEU A 1 435 ? 17.335 -19.176 -61.773 1.00 88.88 435 LEU A C 1
ATOM 3354 O O . LEU A 1 435 ? 17.732 -19.849 -62.723 1.00 88.88 435 LEU A O 1
ATOM 3358 N N . ARG A 1 436 ? 16.138 -18.573 -61.797 1.00 84.56 436 ARG A N 1
ATOM 3359 C CA . ARG A 1 436 ? 15.169 -18.721 -62.897 1.00 84.56 436 ARG A CA 1
ATOM 3360 C C . ARG A 1 436 ? 14.724 -17.385 -63.476 1.00 84.56 436 ARG A C 1
ATOM 3362 O O . ARG A 1 436 ? 14.506 -16.417 -62.759 1.00 84.56 436 ARG A O 1
ATOM 3369 N N . THR A 1 437 ? 14.517 -17.369 -64.785 1.00 86.50 437 THR A N 1
ATOM 3370 C CA . THR A 1 437 ? 13.839 -16.282 -65.496 1.00 86.50 437 THR A CA 1
ATOM 3371 C C . THR A 1 437 ? 12.324 -16.389 -65.307 1.00 86.50 437 THR A C 1
ATOM 3373 O O . THR A 1 437 ? 11.785 -17.478 -65.111 1.00 86.50 437 THR A O 1
ATOM 3376 N N . GLY A 1 438 ? 11.620 -15.259 -65.350 1.00 85.06 438 GLY A N 1
ATOM 3377 C CA . GLY A 1 438 ? 10.178 -15.207 -65.110 1.00 85.06 438 GLY A CA 1
ATOM 3378 C C . GLY A 1 438 ? 9.621 -13.787 -65.140 1.00 85.06 438 GLY A C 1
ATOM 3379 O O . GLY A 1 438 ? 10.375 -12.812 -65.150 1.00 85.06 438 GLY A O 1
ATOM 3380 N N . LYS A 1 439 ? 8.291 -13.666 -65.157 1.00 87.19 439 LYS A N 1
ATOM 3381 C CA . LYS A 1 439 ? 7.573 -12.387 -65.060 1.00 87.19 439 LYS A CA 1
ATOM 3382 C C . LYS A 1 439 ? 6.688 -12.375 -63.819 1.00 87.19 439 LYS A C 1
ATOM 3384 O O . LYS A 1 439 ? 6.101 -13.399 -63.487 1.00 87.19 439 LYS A O 1
ATOM 3389 N N . ASN A 1 440 ? 6.575 -11.211 -63.186 1.00 88.69 440 ASN A N 1
ATOM 3390 C CA . ASN A 1 440 ? 5.747 -10.964 -62.000 1.00 88.69 440 ASN A CA 1
ATOM 3391 C C . ASN A 1 440 ? 5.993 -11.955 -60.842 1.00 88.69 440 ASN A C 1
ATOM 3393 O O . ASN A 1 440 ? 5.057 -12.359 -60.156 1.00 88.69 440 ASN A O 1
ATOM 3397 N N . LEU A 1 441 ? 7.256 -12.334 -60.630 1.00 92.00 441 LEU A N 1
ATOM 3398 C CA . LEU A 1 441 ? 7.689 -13.129 -59.481 1.00 92.00 441 LEU A CA 1
ATOM 3399 C C . LEU A 1 441 ? 7.619 -12.288 -58.201 1.00 92.00 441 LEU A C 1
ATOM 3401 O O . LEU A 1 441 ? 7.814 -11.072 -58.246 1.00 92.00 441 LEU A O 1
ATOM 3405 N N . LYS A 1 442 ? 7.399 -12.937 -57.057 1.00 94.94 442 LYS A N 1
ATOM 3406 C CA . LYS A 1 442 ? 7.462 -12.316 -55.723 1.00 94.94 442 LYS A CA 1
ATOM 3407 C C . LYS A 1 442 ? 8.314 -13.156 -54.776 1.00 94.94 442 LYS A C 1
ATOM 3409 O O . LYS A 1 442 ? 8.456 -14.360 -54.978 1.00 94.94 442 LYS A O 1
ATOM 3414 N N . ILE A 1 443 ? 8.800 -12.542 -53.701 1.00 95.44 443 ILE A N 1
ATOM 3415 C CA . ILE A 1 443 ? 9.273 -13.258 -52.513 1.00 95.44 443 ILE A CA 1
ATOM 3416 C C . ILE A 1 443 ? 8.222 -13.091 -51.415 1.00 95.44 443 ILE A C 1
ATOM 3418 O O . ILE A 1 443 ? 7.890 -11.966 -51.050 1.00 95.44 443 ILE A O 1
ATOM 3422 N N . GLU A 1 444 ? 7.697 -14.196 -50.899 1.00 96.62 444 GLU A N 1
ATOM 3423 C CA . GLU A 1 444 ? 6.985 -14.235 -49.624 1.00 96.62 444 GLU A CA 1
ATOM 3424 C C . GLU A 1 444 ? 8.005 -14.421 -48.496 1.00 96.62 444 GLU A C 1
ATOM 3426 O O . GLU A 1 444 ? 8.894 -15.268 -48.579 1.00 96.62 444 GLU A O 1
ATOM 3431 N N . PHE A 1 445 ? 7.871 -13.631 -47.439 1.00 97.06 445 PHE A N 1
ATOM 3432 C CA . PHE A 1 445 ? 8.652 -13.721 -46.216 1.00 97.06 445 PHE A CA 1
ATOM 3433 C C . PHE A 1 445 ? 7.757 -14.241 -45.097 1.00 97.06 445 PHE A C 1
ATOM 3435 O O . PHE A 1 445 ? 6.660 -13.717 -44.897 1.00 97.06 445 PHE A O 1
ATOM 3442 N N . VAL A 1 446 ? 8.221 -15.269 -44.391 1.00 96.06 446 VAL A N 1
ATOM 3443 C CA . VAL A 1 446 ? 7.414 -16.062 -43.458 1.00 96.06 446 VAL A CA 1
ATOM 3444 C C . VAL A 1 446 ? 8.119 -16.191 -42.107 1.00 96.06 446 VAL A C 1
ATOM 3446 O O . VAL A 1 446 ? 9.290 -16.575 -42.057 1.00 96.06 446 VAL A O 1
ATOM 3449 N N . LEU A 1 447 ? 7.396 -15.897 -41.024 1.00 94.75 447 LEU A N 1
ATOM 3450 C CA . LEU A 1 447 ? 7.817 -16.034 -39.626 1.00 94.75 447 LEU A CA 1
ATOM 3451 C C . LEU A 1 447 ? 6.898 -17.049 -38.921 1.00 94.75 447 LEU A C 1
ATOM 3453 O O . LEU A 1 447 ? 5.681 -16.873 -38.939 1.00 94.75 447 LEU A O 1
ATOM 3457 N N . ASP A 1 448 ? 7.481 -18.107 -38.339 1.00 87.38 448 ASP A N 1
ATOM 3458 C CA . ASP A 1 448 ? 6.775 -19.216 -37.651 1.00 87.38 448 ASP A CA 1
ATOM 3459 C C . ASP A 1 448 ? 5.557 -19.762 -38.433 1.00 87.38 448 ASP A C 1
ATOM 3461 O O . ASP A 1 448 ? 4.485 -19.987 -37.878 1.00 87.38 448 ASP A O 1
ATOM 3465 N N . ASP A 1 449 ? 5.695 -19.853 -39.764 1.00 85.12 449 ASP A N 1
ATOM 3466 C CA . ASP A 1 449 ? 4.669 -20.200 -40.769 1.00 85.12 449 ASP A CA 1
ATOM 3467 C C . ASP A 1 449 ? 3.336 -19.399 -40.732 1.00 85.12 449 ASP A C 1
ATOM 3469 O O . ASP A 1 449 ? 2.487 -19.563 -41.620 1.00 85.12 449 ASP A O 1
ATOM 3473 N N . THR A 1 450 ? 3.195 -18.459 -39.792 1.00 83.56 450 THR A N 1
ATOM 3474 C CA . THR A 1 450 ? 1.975 -17.723 -39.429 1.00 83.56 450 THR A CA 1
ATOM 3475 C C . THR A 1 450 ? 1.976 -16.287 -39.950 1.00 83.56 450 THR A C 1
ATOM 3477 O O . THR A 1 450 ? 1.082 -15.922 -40.714 1.00 83.56 450 THR A O 1
ATOM 3480 N N . VAL A 1 451 ? 2.977 -15.471 -39.595 1.00 91.56 451 VAL A N 1
ATOM 3481 C CA . VAL A 1 451 ? 3.058 -14.068 -40.042 1.00 91.56 451 VAL A CA 1
ATOM 3482 C C . VAL A 1 451 ? 3.767 -13.992 -41.393 1.00 91.56 451 VAL A C 1
ATOM 3484 O O . VAL A 1 451 ? 4.834 -14.580 -41.586 1.00 91.56 451 VAL A O 1
ATOM 3487 N N . ARG A 1 452 ? 3.161 -13.276 -42.348 1.00 94.31 452 ARG A N 1
ATOM 3488 C CA . ARG A 1 452 ? 3.563 -13.265 -43.763 1.00 94.31 452 ARG A CA 1
ATOM 3489 C C . ARG A 1 452 ? 3.599 -11.852 -44.337 1.00 94.31 452 ARG A C 1
ATOM 3491 O O . ARG A 1 452 ? 2.767 -11.019 -43.989 1.00 94.31 452 ARG A O 1
ATOM 3498 N N . ALA A 1 453 ? 4.521 -11.606 -45.263 1.00 94.56 453 ALA A N 1
ATOM 3499 C CA . ALA A 1 453 ? 4.514 -10.430 -46.133 1.00 94.56 453 ALA A CA 1
ATOM 3500 C C . ALA A 1 453 ? 5.095 -10.760 -47.510 1.00 94.56 453 ALA A C 1
ATOM 3502 O O . ALA A 1 453 ? 5.913 -11.665 -47.637 1.00 94.56 453 ALA A O 1
ATOM 3503 N N . GLU A 1 454 ? 4.709 -10.012 -48.543 1.00 95.25 454 GLU A N 1
ATOM 3504 C CA . GLU A 1 454 ? 5.207 -10.214 -49.907 1.00 95.25 454 GLU A CA 1
ATOM 3505 C C . GLU A 1 454 ? 6.024 -9.015 -50.402 1.00 95.25 454 GLU A C 1
ATOM 3507 O O . GLU A 1 454 ? 5.736 -7.858 -50.087 1.00 95.25 454 GLU A O 1
ATOM 3512 N N . SER A 1 455 ? 7.042 -9.289 -51.218 1.00 95.81 455 SER A N 1
ATOM 3513 C CA . SER A 1 455 ? 7.715 -8.265 -52.010 1.00 95.81 455 SER A CA 1
ATOM 3514 C C . SER A 1 455 ? 6.783 -7.692 -53.081 1.00 95.81 455 SER A C 1
ATOM 3516 O O . SER A 1 455 ? 5.814 -8.320 -53.517 1.00 95.81 455 SER A O 1
ATOM 3518 N N . ARG A 1 456 ? 7.153 -6.525 -53.611 1.00 93.38 456 ARG A N 1
ATOM 3519 C CA . ARG A 1 456 ? 6.660 -6.071 -54.916 1.00 93.38 456 ARG A CA 1
ATOM 3520 C C . ARG A 1 456 ? 7.009 -7.115 -55.980 1.00 93.38 456 ARG A C 1
ATOM 3522 O O . ARG A 1 456 ? 8.002 -7.836 -55.852 1.00 93.38 456 ARG A O 1
ATOM 3529 N N . ALA A 1 457 ? 6.190 -7.185 -57.025 1.00 91.56 457 ALA A N 1
ATOM 3530 C CA . ALA A 1 457 ? 6.437 -8.079 -58.145 1.00 91.56 457 ALA A CA 1
ATOM 3531 C C . ALA A 1 457 ? 7.640 -7.595 -58.974 1.00 91.56 457 ALA A C 1
ATOM 3533 O O . ALA A 1 457 ? 7.751 -6.407 -59.279 1.00 91.56 457 ALA A O 1
ATOM 3534 N N . PHE A 1 458 ? 8.516 -8.518 -59.364 1.00 90.81 458 PHE A N 1
ATOM 3535 C CA . PHE A 1 458 ? 9.691 -8.262 -60.198 1.00 90.81 458 PHE A CA 1
ATOM 3536 C C . PHE A 1 458 ? 9.777 -9.278 -61.345 1.00 90.81 458 PHE A C 1
ATOM 3538 O O . PHE A 1 458 ? 9.066 -10.282 -61.375 1.00 90.81 458 PHE A O 1
ATOM 3545 N N . SER A 1 459 ? 10.597 -8.989 -62.355 1.00 87.38 459 SER A N 1
ATOM 3546 C CA . SER A 1 459 ? 10.718 -9.818 -63.561 1.00 87.38 459 SER A CA 1
ATOM 3547 C C . SER A 1 459 ? 12.175 -9.927 -63.992 1.00 87.38 459 SER A C 1
ATOM 3549 O O . SER A 1 459 ? 12.917 -8.954 -63.899 1.00 87.38 459 SER A O 1
ATOM 3551 N N . LEU A 1 460 ? 12.565 -11.093 -64.504 1.00 83.31 460 LEU A N 1
ATOM 3552 C CA . LEU A 1 460 ? 13.914 -11.378 -64.984 1.00 83.31 460 LEU A CA 1
ATOM 3553 C C . LEU A 1 460 ? 13.827 -12.040 -66.363 1.00 83.31 460 LEU A C 1
ATOM 3555 O O . LEU A 1 460 ? 13.364 -13.175 -66.495 1.00 83.31 460 LEU A O 1
ATOM 3559 N N . ALA A 1 461 ? 14.238 -11.310 -67.400 1.00 76.06 461 ALA A N 1
ATOM 3560 C CA . ALA A 1 461 ? 14.148 -11.763 -68.783 1.00 76.06 461 ALA A CA 1
ATOM 3561 C C . ALA A 1 461 ? 15.229 -12.802 -69.125 1.00 76.06 461 ALA A C 1
ATOM 3563 O O . ALA A 1 461 ? 16.383 -12.691 -68.704 1.00 76.06 461 ALA A O 1
ATOM 3564 N N . ALA A 1 462 ? 14.867 -13.790 -69.947 1.00 59.72 462 ALA A N 1
ATOM 3565 C CA . ALA A 1 462 ? 15.843 -14.684 -70.556 1.00 59.72 462 ALA A CA 1
ATOM 3566 C C . ALA A 1 462 ? 16.695 -13.912 -71.569 1.00 59.72 462 ALA A C 1
ATOM 3568 O O . ALA A 1 462 ? 16.166 -13.332 -72.516 1.00 59.72 462 ALA A O 1
ATOM 3569 N N . HIS A 1 463 ? 18.014 -13.914 -71.371 1.00 52.22 463 HIS A N 1
ATOM 3570 C CA . HIS A 1 463 ? 18.950 -13.367 -72.345 1.00 52.22 463 HIS A CA 1
ATOM 3571 C C . HIS A 1 463 ? 19.025 -14.309 -73.552 1.00 52.22 463 HIS A C 1
ATOM 3573 O O . HIS A 1 463 ? 19.610 -15.389 -73.477 1.00 52.22 463 HIS A O 1
ATOM 3579 N N . SER A 1 464 ? 18.445 -13.894 -74.676 1.00 37.03 464 SER A N 1
ATOM 3580 C CA . SER A 1 464 ? 18.646 -14.547 -75.968 1.00 37.03 464 SER A CA 1
ATOM 3581 C C . SER A 1 464 ? 20.079 -14.293 -76.444 1.00 37.03 464 SER A C 1
ATOM 3583 O O . SER A 1 464 ? 20.383 -13.217 -76.964 1.00 37.03 464 SER A O 1
ATOM 3585 N N . VAL A 1 465 ? 20.969 -15.272 -76.256 1.00 38.28 465 VAL A N 1
ATOM 3586 C CA . VAL A 1 465 ? 22.364 -15.195 -76.716 1.00 38.28 465 VAL A CA 1
ATOM 3587 C C . VAL A 1 465 ? 22.401 -15.321 -78.241 1.00 38.28 465 VAL A C 1
ATOM 3589 O O . VAL A 1 465 ? 22.543 -16.407 -78.796 1.00 38.28 465 VAL A O 1
ATOM 3592 N N . SER A 1 466 ? 22.265 -14.187 -78.928 1.00 34.50 466 SER A N 1
ATOM 3593 C CA . SER A 1 466 ? 22.494 -14.080 -80.370 1.00 34.50 466 SER A CA 1
ATOM 3594 C C . SER A 1 466 ? 23.996 -14.132 -80.656 1.00 34.50 466 SER A C 1
ATOM 3596 O O . SER A 1 466 ? 24.654 -13.099 -80.775 1.00 34.50 466 SER A O 1
ATOM 3598 N N . GLY A 1 467 ? 24.551 -15.342 -80.742 1.00 37.66 467 GLY A N 1
ATOM 3599 C CA . GLY A 1 467 ? 25.936 -15.554 -81.153 1.00 37.66 467 GLY A CA 1
ATOM 3600 C C . GLY A 1 467 ? 26.163 -15.079 -82.591 1.00 37.66 467 GLY A C 1
ATOM 3601 O O . GLY A 1 467 ? 25.635 -15.671 -83.527 1.00 37.66 467 GLY A O 1
ATOM 3602 N N . GLY A 1 468 ? 26.957 -14.022 -82.765 1.00 30.66 468 GLY A N 1
ATOM 3603 C CA . GLY A 1 468 ? 27.276 -13.445 -84.071 1.00 30.66 468 GLY A CA 1
ATOM 3604 C C . GLY A 1 468 ? 28.610 -12.710 -84.034 1.00 30.66 468 GLY A C 1
ATOM 3605 O O . GLY A 1 468 ? 28.675 -11.551 -83.633 1.00 30.66 468 GLY A O 1
ATOM 3606 N N . GLY A 1 469 ? 29.688 -13.392 -84.422 1.00 34.00 469 GLY A N 1
ATOM 3607 C CA . GLY A 1 469 ? 31.013 -12.781 -84.527 1.00 34.00 469 GLY A CA 1
ATOM 3608 C C . GLY A 1 469 ? 31.111 -11.880 -85.759 1.00 34.00 469 GLY A C 1
ATOM 3609 O O . GLY A 1 469 ? 30.809 -12.320 -86.865 1.00 34.00 469 GLY A O 1
ATOM 3610 N N . GLY A 1 470 ? 31.562 -10.637 -85.579 1.00 28.48 470 GLY A N 1
ATOM 3611 C CA . GLY A 1 470 ? 31.719 -9.667 -86.665 1.00 28.48 470 GLY A CA 1
ATOM 3612 C C . GLY A 1 470 ? 32.812 -8.646 -86.360 1.00 28.48 470 GLY A C 1
ATOM 3613 O O . GLY A 1 470 ? 32.611 -7.727 -85.572 1.00 28.48 470 GLY A O 1
ATOM 3614 N N . TYR A 1 471 ? 33.979 -8.810 -86.983 1.00 31.20 471 TYR A N 1
ATOM 3615 C CA . TYR A 1 471 ? 35.071 -7.837 -86.914 1.00 31.20 471 TYR A CA 1
ATOM 3616 C C . TYR A 1 471 ? 34.794 -6.618 -87.814 1.00 31.20 471 TYR A C 1
ATOM 3618 O O . TYR A 1 471 ? 34.270 -6.763 -88.914 1.00 31.20 471 TYR A O 1
ATOM 3626 N N . SER A 1 472 ? 35.322 -5.457 -87.407 1.00 30.94 472 SER A N 1
ATOM 3627 C CA . SER A 1 472 ? 35.583 -4.271 -88.250 1.00 30.94 472 SER A CA 1
ATOM 3628 C C . SER A 1 472 ? 34.388 -3.397 -88.685 1.00 30.94 472 SER A C 1
ATOM 3630 O O . SER A 1 472 ? 33.811 -3.619 -89.745 1.00 30.94 472 SER A O 1
ATOM 3632 N N . LYS A 1 473 ? 34.175 -2.260 -88.001 1.00 28.81 473 LYS A N 1
ATOM 3633 C CA . LYS A 1 473 ? 34.564 -0.899 -88.474 1.00 28.81 473 LYS A CA 1
ATOM 3634 C C . LYS A 1 473 ? 33.864 0.224 -87.688 1.00 28.81 473 LYS A C 1
ATOM 3636 O O . LYS A 1 473 ? 32.701 0.106 -87.326 1.00 28.81 473 LYS A O 1
ATOM 3641 N N . ALA A 1 474 ? 34.564 1.347 -87.511 1.00 27.45 474 ALA A N 1
ATOM 3642 C CA . ALA A 1 474 ? 33.936 2.643 -87.234 1.00 27.45 474 ALA A CA 1
ATOM 3643 C C . ALA A 1 474 ? 33.328 3.223 -88.533 1.00 27.45 474 ALA A C 1
ATOM 3645 O O . ALA A 1 474 ? 33.773 2.865 -89.628 1.00 27.45 474 ALA A O 1
ATOM 3646 N N . PRO A 1 475 ? 32.353 4.139 -88.429 1.00 29.23 475 PRO A N 1
ATOM 3647 C CA . PRO A 1 475 ? 32.753 5.551 -88.414 1.00 29.23 475 PRO A CA 1
ATOM 3648 C C . PRO A 1 475 ? 32.022 6.398 -87.358 1.00 29.23 475 PRO A C 1
ATOM 3650 O O . PRO A 1 475 ? 30.972 6.019 -86.848 1.00 29.23 475 PRO A O 1
ATOM 3653 N N . ALA A 1 476 ? 32.557 7.592 -87.086 1.00 28.91 476 ALA A N 1
ATOM 3654 C CA . ALA A 1 476 ? 31.892 8.630 -86.301 1.00 28.91 476 ALA A CA 1
ATOM 3655 C C . ALA A 1 476 ? 31.968 9.981 -87.034 1.00 28.91 476 ALA A C 1
ATOM 3657 O O . ALA A 1 476 ? 33.047 10.551 -87.175 1.00 28.91 476 ALA A O 1
ATOM 3658 N N . VAL A 1 477 ? 30.815 10.475 -87.495 1.00 28.69 477 VAL A N 1
ATOM 3659 C CA . VAL A 1 477 ? 30.577 11.824 -88.044 1.00 28.69 477 VAL A CA 1
ATOM 3660 C C . VAL A 1 477 ? 29.108 12.171 -87.734 1.00 28.69 477 VAL A C 1
ATOM 3662 O O . VAL A 1 477 ? 28.244 11.351 -88.019 1.00 28.69 477 VAL A O 1
ATOM 3665 N N . GLY A 1 478 ? 28.746 13.319 -87.153 1.00 26.45 478 GLY A N 1
ATOM 3666 C CA . GLY A 1 478 ? 29.585 14.355 -86.544 1.00 26.45 478 GLY A CA 1
ATOM 3667 C C . GLY A 1 478 ? 28.777 15.562 -86.024 1.00 26.45 478 GLY A C 1
ATOM 3668 O O . GLY A 1 478 ? 27.621 15.742 -86.386 1.00 26.45 478 GLY A O 1
ATOM 3669 N N . THR A 1 479 ? 29.442 16.401 -85.223 1.00 28.14 479 THR A N 1
ATOM 3670 C CA . THR A 1 479 ? 29.219 17.861 -85.081 1.00 28.14 479 THR A CA 1
ATOM 3671 C C . THR A 1 479 ? 27.887 18.417 -84.525 1.00 28.14 479 THR A C 1
ATOM 3673 O O . THR A 1 479 ? 26.992 18.781 -85.278 1.00 28.14 479 THR A O 1
ATOM 3676 N N . ALA A 1 480 ? 27.873 18.698 -83.214 1.00 28.02 480 ALA A N 1
ATOM 3677 C CA . ALA A 1 480 ? 27.475 19.982 -82.588 1.00 28.02 480 ALA A CA 1
ATOM 3678 C C . ALA A 1 480 ? 28.032 19.972 -81.137 1.00 28.02 480 ALA A C 1
ATOM 3680 O O . ALA A 1 480 ? 27.919 18.950 -80.471 1.00 28.02 480 ALA A O 1
ATOM 3681 N N . ALA A 1 481 ? 28.829 20.925 -80.628 1.00 26.73 481 ALA A N 1
ATOM 3682 C CA . ALA A 1 481 ? 28.614 22.374 -80.457 1.00 26.73 481 ALA A CA 1
ATOM 3683 C C . ALA A 1 481 ? 27.475 22.677 -79.442 1.00 26.73 481 ALA A C 1
ATOM 3685 O O . ALA A 1 481 ? 26.371 22.187 -79.635 1.00 26.73 481 ALA A O 1
ATOM 3686 N N . GLN A 1 482 ? 27.655 23.463 -78.364 1.00 28.77 482 GLN A N 1
ATOM 3687 C CA . GLN A 1 482 ? 28.802 24.303 -77.950 1.00 28.77 482 GLN A CA 1
ATOM 3688 C C . GLN A 1 482 ? 28.709 24.717 -76.448 1.00 28.77 482 GLN A C 1
ATOM 3690 O O . GLN A 1 482 ? 27.651 24.552 -75.853 1.00 28.77 482 GLN A O 1
ATOM 3695 N N . MET A 1 483 ? 29.771 25.345 -75.897 1.00 29.55 483 MET A N 1
ATOM 3696 C CA . MET A 1 483 ? 29.882 26.002 -74.558 1.00 29.55 483 MET A CA 1
ATOM 3697 C C . MET A 1 483 ? 29.970 25.039 -73.345 1.00 29.55 483 MET A C 1
ATOM 3699 O O . MET A 1 483 ? 29.093 24.209 -73.163 1.00 29.55 483 MET A O 1
ATOM 3703 N N . VAL A 1 484 ? 30.990 24.997 -72.469 1.00 27.47 484 VAL A N 1
ATOM 3704 C CA . VAL A 1 484 ? 32.107 25.889 -72.049 1.00 27.47 484 VAL A CA 1
ATOM 3705 C C . VAL A 1 484 ? 31.729 27.047 -71.110 1.00 27.47 484 VAL A C 1
ATOM 3707 O O . VAL A 1 484 ? 31.356 28.121 -71.569 1.00 27.47 484 VAL A O 1
ATOM 3710 N N . THR A 1 485 ? 31.911 26.828 -69.796 1.00 30.61 485 THR A N 1
ATOM 3711 C CA . THR A 1 485 ? 32.494 27.735 -68.761 1.00 30.61 485 THR A CA 1
ATOM 3712 C C . THR A 1 485 ? 32.439 27.053 -67.367 1.00 30.61 485 THR A C 1
ATOM 3714 O O . THR A 1 485 ? 31.650 26.131 -67.195 1.00 30.61 485 THR A O 1
ATOM 3717 N N . THR A 1 486 ? 33.169 27.433 -66.302 1.00 32.16 486 THR A N 1
ATOM 3718 C CA . THR A 1 486 ? 34.625 27.695 -66.148 1.00 32.16 486 THR A CA 1
ATOM 3719 C C . THR A 1 486 ? 35.004 27.673 -64.646 1.00 32.16 486 THR A C 1
ATOM 3721 O O . THR A 1 486 ? 34.566 28.563 -63.933 1.00 32.16 486 THR A O 1
ATOM 3724 N N . VAL A 1 487 ? 35.865 26.722 -64.217 1.00 28.66 487 VAL A N 1
ATOM 3725 C CA . VAL A 1 487 ? 36.768 26.748 -63.015 1.00 28.66 487 VAL A CA 1
ATOM 3726 C C . VAL A 1 487 ? 36.110 26.857 -61.610 1.00 28.66 487 VAL A C 1
ATOM 3728 O O . VAL A 1 487 ? 35.140 27.570 -61.419 1.00 28.66 487 VAL A O 1
ATOM 3731 N N . GLY A 1 488 ? 36.575 26.204 -60.531 1.00 30.27 488 GLY A N 1
ATOM 3732 C CA . GLY A 1 488 ? 37.706 25.286 -60.260 1.00 30.27 488 GLY A CA 1
ATOM 3733 C C . GLY A 1 488 ? 37.852 25.102 -58.724 1.00 30.27 488 GLY A C 1
ATOM 3734 O O . GLY A 1 488 ? 36.948 25.497 -57.997 1.00 30.27 488 GLY A O 1
ATOM 3735 N N . SER A 1 489 ? 38.929 24.596 -58.105 1.00 29.12 489 SER A N 1
ATOM 3736 C CA . SER A 1 489 ? 40.017 23.676 -58.500 1.00 29.12 489 SER A CA 1
ATOM 3737 C C . SER A 1 489 ? 41.075 23.628 -57.369 1.00 29.12 489 SER A C 1
ATOM 3739 O O . SER A 1 489 ? 41.562 24.695 -57.008 1.00 29.12 489 SER A O 1
ATOM 3741 N N . CYS A 1 490 ? 41.525 22.434 -56.932 1.00 27.55 490 CYS A N 1
ATOM 3742 C CA . CYS A 1 490 ? 42.806 22.198 -56.205 1.00 27.55 490 CYS A CA 1
ATOM 3743 C C . CYS A 1 490 ? 42.929 22.756 -54.743 1.00 27.55 490 CYS A C 1
ATOM 3745 O O . CYS A 1 490 ? 42.199 23.665 -54.378 1.00 27.55 490 CYS A O 1
ATOM 3747 N N . LEU A 1 491 ? 43.800 22.276 -53.824 1.00 25.28 491 LEU A N 1
ATOM 3748 C CA . LEU A 1 491 ? 44.629 21.048 -53.748 1.00 25.28 491 LEU A CA 1
ATOM 3749 C C . LEU A 1 491 ? 44.971 20.639 -52.277 1.00 25.28 491 LEU A C 1
ATOM 3751 O O . LEU A 1 491 ? 45.147 21.497 -51.425 1.00 25.28 491 LEU A O 1
ATOM 3755 N N . MET A 1 492 ? 45.129 19.325 -52.052 1.00 27.45 492 MET A N 1
ATOM 3756 C CA . MET A 1 492 ? 46.065 18.550 -51.182 1.00 27.45 492 MET A CA 1
ATOM 3757 C C . MET A 1 492 ? 46.871 19.146 -49.990 1.00 27.45 492 MET A C 1
ATOM 3759 O O . MET A 1 492 ? 47.472 20.208 -50.081 1.00 27.45 492 MET A O 1
ATOM 3763 N N . GLY A 1 493 ? 47.097 18.276 -48.981 1.00 28.44 493 GLY A N 1
ATOM 3764 C CA . GLY A 1 493 ? 48.159 18.344 -47.942 1.00 28.44 493 GLY A CA 1
ATOM 3765 C C . GLY A 1 493 ? 47.599 18.437 -46.511 1.00 28.44 493 GLY A C 1
ATOM 3766 O O . GLY A 1 493 ? 46.873 19.374 -46.220 1.00 28.44 493 GLY A O 1
ATOM 3767 N N . ARG A 1 494 ? 47.785 17.514 -45.548 1.00 34.16 494 ARG A N 1
ATOM 3768 C CA . ARG A 1 494 ? 48.611 16.291 -45.367 1.00 34.16 494 ARG A CA 1
ATOM 3769 C C . ARG A 1 494 ? 50.105 16.494 -45.030 1.00 34.16 494 ARG A C 1
ATOM 3771 O O . ARG A 1 494 ? 50.909 16.549 -45.949 1.00 34.16 494 ARG A O 1
ATOM 3778 N N . LEU A 1 495 ? 50.431 16.511 -43.724 1.00 25.45 495 LEU A N 1
ATOM 3779 C CA . LEU A 1 495 ? 51.676 16.121 -42.992 1.00 25.45 495 LEU A CA 1
ATOM 3780 C C . LEU A 1 495 ? 51.589 16.713 -41.548 1.00 25.45 495 LEU A C 1
ATOM 3782 O O . LEU A 1 495 ? 50.836 17.662 -41.363 1.00 25.45 495 LEU A O 1
ATOM 3786 N N . LEU A 1 496 ? 52.384 16.332 -40.533 1.00 27.75 496 LEU A N 1
ATOM 3787 C CA . LEU A 1 496 ? 52.576 15.046 -39.814 1.00 27.75 496 LEU A CA 1
ATOM 3788 C C . LEU A 1 496 ? 53.423 15.333 -38.529 1.00 27.75 496 LEU A C 1
ATOM 3790 O O . LEU A 1 496 ? 54.067 16.375 -38.484 1.00 27.75 496 LEU A O 1
ATOM 3794 N N . LEU A 1 497 ? 53.502 14.388 -37.570 1.00 26.48 497 LEU A N 1
ATOM 3795 C CA . LEU A 1 497 ? 54.326 14.395 -36.322 1.00 26.48 497 LEU A CA 1
ATOM 3796 C C . LEU A 1 497 ? 53.815 15.347 -35.192 1.00 26.48 497 LEU A C 1
ATOM 3798 O O . LEU A 1 497 ? 53.200 16.359 -35.507 1.00 26.48 497 LEU A O 1
ATOM 3802 N N . SER A 1 498 ? 53.827 15.054 -33.871 1.00 24.59 498 SER A N 1
ATOM 3803 C CA . SER A 1 498 ? 54.763 14.363 -32.926 1.00 24.59 498 SER A CA 1
ATOM 3804 C C . SER A 1 498 ? 55.948 15.283 -32.523 1.00 24.59 498 SER A C 1
ATOM 3806 O O . SER A 1 498 ? 56.454 15.962 -33.407 1.00 24.59 498 SER A O 1
ATOM 3808 N N . GLU A 1 499 ? 56.413 15.475 -31.268 1.00 31.44 499 GLU A N 1
ATOM 3809 C CA . GLU A 1 499 ? 56.568 14.633 -30.045 1.00 31.44 499 GLU A CA 1
ATOM 3810 C C . GLU A 1 499 ? 56.630 15.501 -28.717 1.00 31.44 499 GLU A C 1
ATOM 3812 O O . GLU A 1 499 ? 56.902 16.691 -28.812 1.00 31.44 499 GLU A O 1
ATOM 3817 N N . ILE A 1 500 ? 56.191 15.061 -27.505 1.00 31.50 500 ILE A N 1
ATOM 3818 C CA . ILE A 1 500 ? 56.929 14.503 -26.305 1.00 31.50 500 ILE A CA 1
ATOM 3819 C C . ILE A 1 500 ? 57.170 15.424 -25.053 1.00 31.50 500 ILE A C 1
ATOM 3821 O O . ILE A 1 500 ? 57.862 16.426 -25.146 1.00 31.50 500 ILE A O 1
ATOM 3825 N N . PHE A 1 501 ? 56.687 14.959 -23.869 1.00 27.77 501 PHE A N 1
ATOM 3826 C CA . PHE A 1 501 ? 57.168 15.118 -22.450 1.00 27.77 501 PHE A CA 1
ATOM 3827 C C . PHE A 1 501 ? 57.364 16.570 -21.865 1.00 27.77 501 PHE A C 1
ATOM 3829 O O . PHE A 1 501 ? 57.108 17.536 -22.565 1.00 27.77 501 PHE A O 1
ATOM 3836 N N . THR A 1 502 ? 57.686 16.881 -20.579 1.00 30.41 502 THR A N 1
ATOM 3837 C CA . THR A 1 502 ? 58.176 16.133 -19.374 1.00 30.41 502 THR A CA 1
ATOM 3838 C C . THR A 1 502 ? 57.910 16.895 -18.031 1.00 30.41 502 THR A C 1
ATOM 3840 O O . THR A 1 502 ? 58.060 18.106 -18.056 1.00 30.41 502 THR A O 1
ATOM 3843 N N . THR A 1 503 ? 57.651 16.202 -16.887 1.00 31.75 503 THR A N 1
ATOM 3844 C CA . THR A 1 503 ? 58.031 16.484 -15.434 1.00 31.75 503 THR A CA 1
ATOM 3845 C C . THR A 1 503 ? 57.925 17.900 -14.782 1.00 31.75 503 THR A C 1
ATOM 3847 O O . THR A 1 503 ? 57.884 18.891 -15.484 1.00 31.75 503 THR A O 1
ATOM 3850 N N . ALA A 1 504 ? 57.971 18.174 -13.457 1.00 30.34 504 ALA A N 1
ATOM 3851 C CA . ALA A 1 504 ? 57.865 17.517 -12.116 1.00 30.34 504 ALA A CA 1
ATOM 3852 C C . ALA A 1 504 ? 57.593 18.675 -11.081 1.00 30.34 504 ALA A C 1
ATOM 3854 O O . ALA A 1 504 ? 57.873 19.819 -11.418 1.00 30.34 504 ALA A O 1
ATOM 3855 N N . VAL A 1 505 ? 56.911 18.585 -9.920 1.00 29.27 505 VAL A N 1
ATOM 3856 C CA . VAL A 1 505 ? 57.066 17.821 -8.643 1.00 29.27 505 VAL A CA 1
ATOM 3857 C C . VAL A 1 505 ? 58.287 18.233 -7.774 1.00 29.27 505 VAL A C 1
ATOM 3859 O O . VAL A 1 505 ? 59.372 18.408 -8.313 1.00 29.27 505 VAL A O 1
ATOM 3862 N N . LEU A 1 506 ? 58.096 18.281 -6.431 1.00 29.47 506 LEU A N 1
ATOM 3863 C CA . LEU A 1 506 ? 59.034 18.630 -5.317 1.00 29.47 506 LEU A CA 1
ATOM 3864 C C . LEU A 1 506 ? 59.170 20.152 -5.007 1.00 29.47 506 LEU A C 1
ATOM 3866 O O . LEU A 1 506 ? 59.068 20.956 -5.922 1.00 29.47 506 LEU A O 1
ATOM 3870 N N . ILE A 1 507 ? 59.398 20.650 -3.770 1.00 29.80 507 ILE A N 1
ATOM 3871 C CA . ILE A 1 507 ? 59.406 20.084 -2.390 1.00 29.80 507 ILE A CA 1
ATOM 3872 C C . ILE A 1 507 ? 59.226 21.224 -1.350 1.00 29.80 507 ILE A C 1
ATOM 3874 O O . ILE A 1 507 ? 59.637 22.345 -1.638 1.00 29.80 507 ILE A O 1
ATOM 3878 N N . LEU A 1 508 ? 58.720 20.941 -0.134 1.00 27.23 508 LEU A N 1
ATOM 3879 C CA . LEU A 1 508 ? 59.276 21.432 1.156 1.00 27.23 508 LEU A CA 1
ATOM 3880 C C . LEU A 1 508 ? 58.609 20.757 2.381 1.00 27.23 508 LEU A C 1
ATOM 3882 O O . LEU A 1 508 ? 57.454 20.348 2.318 1.00 27.23 508 LEU A O 1
ATOM 3886 N N . ASN A 1 509 ? 59.368 20.611 3.476 1.00 26.09 509 ASN A N 1
ATOM 3887 C CA . ASN A 1 509 ? 59.037 19.852 4.702 1.00 26.09 509 ASN A CA 1
ATOM 3888 C C . ASN A 1 509 ? 58.966 20.768 5.952 1.00 26.09 509 ASN A C 1
ATOM 3890 O O . ASN A 1 509 ? 59.244 21.957 5.823 1.00 26.09 509 ASN A O 1
ATOM 3894 N N . VAL A 1 510 ? 58.716 20.163 7.139 1.00 26.27 510 VAL A N 1
ATOM 3895 C CA . VAL A 1 510 ? 59.188 20.496 8.528 1.00 26.27 510 VAL A CA 1
ATOM 3896 C C . VAL A 1 510 ? 58.034 20.427 9.569 1.00 26.27 510 VAL A C 1
ATOM 3898 O O . VAL A 1 510 ? 57.274 21.376 9.689 1.00 26.27 510 VAL A O 1
ATOM 3901 N N . THR A 1 511 ? 57.687 19.257 10.146 1.00 31.19 511 THR A N 1
ATOM 3902 C CA . THR A 1 511 ? 58.168 18.579 11.403 1.00 31.19 511 THR A CA 1
ATOM 3903 C C . THR A 1 511 ? 57.317 18.938 12.683 1.00 31.19 511 THR A C 1
ATOM 3905 O O . THR A 1 511 ? 56.281 19.561 12.477 1.00 31.19 511 THR A O 1
ATOM 3908 N N . PRO A 1 512 ? 57.522 18.423 13.937 1.00 42.69 512 PRO A N 1
ATOM 3909 C CA . PRO A 1 512 ? 56.461 17.606 14.583 1.00 42.69 512 PRO A CA 1
ATOM 3910 C C . PRO A 1 512 ? 56.154 17.825 16.105 1.00 42.69 512 PRO A C 1
ATOM 3912 O O . PRO A 1 512 ? 56.822 18.593 16.792 1.00 42.69 512 PRO A O 1
ATOM 3915 N N . ALA A 1 513 ? 55.215 17.013 16.641 1.00 28.88 513 ALA A N 1
ATOM 3916 C CA . ALA A 1 513 ? 54.879 16.793 18.075 1.00 28.88 513 ALA A CA 1
ATOM 3917 C C . ALA A 1 513 ? 54.202 17.991 18.809 1.00 28.88 513 ALA A C 1
ATOM 3919 O O . ALA A 1 513 ? 54.011 19.034 18.196 1.00 28.88 513 ALA A O 1
ATOM 3920 N N . ASN A 1 514 ? 53.723 17.938 20.069 1.00 29.97 514 ASN A N 1
ATOM 3921 C CA . ASN A 1 514 ? 53.673 16.923 21.158 1.00 29.97 514 ASN A CA 1
ATOM 3922 C C . ASN A 1 514 ? 52.390 17.205 22.038 1.00 29.97 514 ASN A C 1
ATOM 3924 O O . ASN A 1 514 ? 51.657 18.118 21.673 1.00 29.97 514 ASN A O 1
ATOM 3928 N N . ALA A 1 515 ? 51.978 16.576 23.163 1.00 27.83 515 ALA A N 1
ATOM 3929 C CA . ALA A 1 515 ? 52.515 15.554 24.085 1.00 27.83 515 ALA A CA 1
ATOM 3930 C C . ALA A 1 515 ? 51.390 14.845 24.928 1.00 27.83 515 ALA A C 1
ATOM 3932 O O . ALA A 1 515 ? 50.222 14.860 24.557 1.00 27.83 515 ALA A O 1
ATOM 3933 N N . GLU A 1 516 ? 51.801 14.227 26.050 1.00 28.59 516 GLU A N 1
ATOM 3934 C CA . GLU A 1 516 ? 51.140 13.781 27.313 1.00 28.59 516 GLU A CA 1
ATOM 3935 C C . GLU A 1 516 ? 49.719 14.300 27.724 1.00 28.59 516 GLU A C 1
ATOM 3937 O O . GLU A 1 516 ? 49.324 15.391 27.336 1.00 28.59 516 GLU A O 1
ATOM 3942 N N . ARG A 1 517 ? 48.912 13.623 28.587 1.00 27.08 517 ARG A N 1
ATOM 3943 C CA . ARG A 1 517 ? 49.175 12.507 29.547 1.00 27.08 517 ARG A CA 1
ATOM 3944 C C . ARG A 1 517 ? 47.918 11.685 29.964 1.00 27.08 517 ARG A C 1
ATOM 3946 O O . ARG A 1 517 ? 46.842 12.252 30.070 1.00 27.08 517 ARG A O 1
ATOM 3953 N N . ALA A 1 518 ? 48.135 10.391 30.268 1.00 28.16 518 ALA A N 1
ATOM 3954 C CA . ALA A 1 518 ? 47.677 9.546 31.411 1.00 28.16 518 ALA A CA 1
ATOM 3955 C C . ALA A 1 518 ? 46.343 9.798 32.181 1.00 28.16 518 ALA A C 1
ATOM 3957 O O . ALA A 1 518 ? 45.950 10.935 32.385 1.00 28.16 518 ALA A O 1
ATOM 3958 N N . ASN A 1 519 ? 45.690 8.817 32.838 1.00 28.45 519 ASN A N 1
ATOM 3959 C CA . ASN A 1 519 ? 45.766 7.333 32.887 1.00 28.45 519 ASN A CA 1
ATOM 3960 C C . ASN A 1 519 ? 44.574 6.796 33.723 1.00 28.45 519 ASN A C 1
ATOM 3962 O O . ASN A 1 519 ? 44.253 7.425 34.727 1.00 28.45 519 ASN A O 1
ATOM 3966 N N . LEU A 1 520 ? 44.039 5.597 33.422 1.00 27.81 520 LEU A N 1
ATOM 3967 C CA . LEU A 1 520 ? 43.906 4.452 34.363 1.00 27.81 520 LEU A CA 1
ATOM 3968 C C . LEU A 1 520 ? 43.173 3.241 33.737 1.00 27.81 520 LEU A C 1
ATOM 3970 O O . LEU A 1 520 ? 42.460 3.362 32.747 1.00 27.81 520 LEU A O 1
ATOM 3974 N N . PHE A 1 521 ? 43.411 2.063 34.317 1.00 24.97 521 PHE A N 1
ATOM 3975 C CA . PHE A 1 521 ? 43.067 0.705 33.846 1.00 24.97 521 PHE A CA 1
ATOM 3976 C C . PHE A 1 521 ? 42.274 -0.031 34.967 1.00 24.97 521 PHE A C 1
ATOM 3978 O O . PHE A 1 521 ? 42.363 0.437 36.106 1.00 24.97 521 PHE A O 1
ATOM 3985 N N . PRO A 1 522 ? 41.510 -1.135 34.726 1.00 40.72 522 PRO A N 1
ATOM 3986 C CA . PRO A 1 522 ? 42.123 -2.432 34.382 1.00 40.72 522 PRO A CA 1
ATOM 3987 C C . PRO A 1 522 ? 41.352 -3.421 33.466 1.00 40.72 522 PRO A C 1
ATOM 3989 O O . PRO A 1 522 ? 40.162 -3.677 33.604 1.00 40.72 522 PRO A O 1
ATOM 3992 N N . ASN A 1 523 ? 42.138 -4.070 32.602 1.00 25.16 523 ASN A N 1
ATOM 3993 C CA . ASN A 1 523 ? 42.153 -5.493 32.221 1.00 25.16 523 ASN A CA 1
ATOM 3994 C C . ASN A 1 523 ? 40.899 -6.384 32.386 1.00 25.16 523 ASN A C 1
ATOM 3996 O O . ASN A 1 523 ? 40.559 -6.801 33.489 1.00 25.16 523 ASN A O 1
ATOM 4000 N N . THR A 1 524 ? 40.466 -6.966 31.263 1.00 28.14 524 THR A N 1
ATOM 4001 C CA . THR A 1 524 ? 40.437 -8.438 31.081 1.00 28.14 524 THR A CA 1
ATOM 4002 C C . THR A 1 524 ? 40.991 -8.786 29.688 1.00 28.14 524 THR A C 1
ATOM 4004 O O . THR A 1 524 ? 41.031 -7.923 28.813 1.00 28.14 524 THR A O 1
ATOM 4007 N N . ALA A 1 525 ? 41.487 -10.013 29.475 1.00 26.28 525 ALA A N 1
ATOM 4008 C CA . ALA A 1 525 ? 42.158 -10.426 28.231 1.00 26.28 525 ALA A CA 1
ATOM 4009 C C . ALA A 1 525 ? 41.681 -11.812 27.753 1.00 26.28 525 ALA A C 1
ATOM 4011 O O . ALA A 1 525 ? 41.481 -12.700 28.580 1.00 26.28 525 ALA A O 1
ATOM 4012 N N . GLY A 1 526 ? 41.522 -12.022 26.434 1.00 25.09 526 GLY A N 1
ATOM 4013 C CA . GLY A 1 526 ? 40.848 -13.236 25.935 1.00 25.09 526 GLY A CA 1
ATOM 4014 C C . GLY A 1 526 ? 40.877 -13.543 24.426 1.00 25.09 526 GLY A C 1
ATOM 4015 O O . GLY A 1 526 ? 39.820 -13.712 23.840 1.00 25.09 526 GLY A O 1
ATOM 4016 N N . LYS A 1 527 ? 42.071 -13.742 23.844 1.00 27.41 527 LYS A N 1
ATOM 4017 C CA . LYS A 1 527 ? 42.356 -14.564 22.631 1.00 27.41 527 LYS A CA 1
ATOM 4018 C C . LYS A 1 527 ? 41.777 -14.168 21.241 1.00 27.41 527 LYS A C 1
ATOM 4020 O O . LYS A 1 527 ? 40.590 -14.247 20.958 1.00 27.41 527 LYS A O 1
ATOM 4025 N N . HIS A 1 528 ? 42.712 -13.976 20.308 1.00 24.97 528 HIS A N 1
ATOM 4026 C CA . HIS A 1 528 ? 42.627 -14.149 18.840 1.00 24.97 528 HIS A CA 1
ATOM 4027 C C . HIS A 1 528 ? 43.789 -15.099 18.419 1.00 24.97 528 HIS A C 1
ATOM 4029 O O . HIS A 1 528 ? 44.557 -15.459 19.320 1.00 24.97 528 HIS A O 1
ATOM 4035 N N . PRO A 1 529 ? 44.023 -15.495 17.136 1.00 35.19 529 PRO A N 1
ATOM 4036 C CA . PRO A 1 529 ? 43.400 -15.139 15.838 1.00 35.19 529 PRO A CA 1
ATOM 4037 C C . PRO A 1 529 ? 42.753 -16.405 15.167 1.00 35.19 529 PRO A C 1
ATOM 4039 O O . PRO A 1 529 ? 42.369 -17.291 15.919 1.00 35.19 529 PRO A O 1
ATOM 4042 N N . ARG A 1 530 ? 42.515 -16.623 13.850 1.00 23.55 530 ARG A N 1
ATOM 4043 C CA . ARG A 1 530 ? 42.999 -16.054 12.563 1.00 23.55 530 ARG A CA 1
ATOM 4044 C C . ARG A 1 530 ? 41.944 -16.040 11.429 1.00 23.55 530 ARG A C 1
ATOM 4046 O O . ARG A 1 530 ? 41.085 -16.902 11.348 1.00 23.55 530 ARG A O 1
ATOM 4053 N N . ALA A 1 531 ? 42.153 -15.064 10.542 1.00 22.23 531 ALA A N 1
ATOM 4054 C CA . ALA A 1 531 ? 41.854 -14.917 9.106 1.00 22.23 531 ALA A CA 1
ATOM 4055 C C . ALA A 1 531 ? 41.393 -16.114 8.234 1.00 22.23 531 ALA A C 1
ATOM 4057 O O . ALA A 1 531 ? 41.924 -17.210 8.370 1.00 22.23 531 ALA A O 1
ATOM 4058 N N . VAL A 1 532 ? 40.627 -15.799 7.168 1.00 23.16 532 VAL A N 1
ATOM 4059 C CA . VAL A 1 532 ? 41.081 -15.908 5.755 1.00 23.16 532 VAL A CA 1
ATOM 4060 C C . VAL A 1 532 ? 40.295 -14.970 4.800 1.00 23.16 532 VAL A C 1
ATOM 4062 O O . VAL A 1 532 ? 39.112 -14.711 4.973 1.00 23.16 532 VAL A O 1
ATOM 4065 N N . ILE A 1 533 ? 41.048 -14.463 3.821 1.00 22.41 533 ILE A N 1
ATOM 4066 C CA . ILE A 1 533 ? 40.777 -13.729 2.563 1.00 22.41 533 ILE A CA 1
ATOM 4067 C C . ILE A 1 533 ? 39.382 -13.905 1.903 1.00 22.41 533 ILE A C 1
ATOM 4069 O O . ILE A 1 533 ? 38.911 -15.024 1.735 1.00 22.41 533 ILE A O 1
ATOM 4073 N N . GLY A 1 534 ? 38.829 -12.810 1.352 1.00 22.28 534 GLY A N 1
ATOM 4074 C CA . GLY A 1 534 ? 37.777 -12.808 0.315 1.00 22.28 534 GLY A CA 1
ATOM 4075 C C . GLY A 1 534 ? 37.605 -11.417 -0.329 1.00 22.28 534 GLY A C 1
ATOM 4076 O O . GLY A 1 534 ? 37.677 -10.416 0.379 1.00 22.28 534 GLY A O 1
ATOM 4077 N N . TRP A 1 535 ? 37.439 -11.328 -1.657 1.00 22.31 535 TRP A N 1
ATOM 4078 C CA . TRP A 1 535 ? 37.236 -10.060 -2.396 1.00 22.31 535 TRP A CA 1
ATOM 4079 C C . TRP A 1 535 ? 35.749 -9.852 -2.748 1.00 22.31 535 TRP A C 1
ATOM 4081 O O . TRP A 1 535 ? 34.999 -10.820 -2.850 1.00 22.31 535 TRP A O 1
ATOM 4091 N N . GLY A 1 536 ? 35.322 -8.598 -2.938 1.00 22.69 536 GLY A N 1
ATOM 4092 C CA . GLY A 1 536 ? 33.941 -8.243 -3.308 1.00 22.69 536 GLY A CA 1
ATOM 4093 C C . GLY A 1 536 ? 33.754 -7.890 -4.791 1.00 22.69 536 GLY A C 1
ATOM 4094 O O . GLY A 1 536 ? 34.724 -7.782 -5.539 1.00 22.69 536 GLY A O 1
ATOM 4095 N N . CYS A 1 537 ? 32.502 -7.653 -5.199 1.00 22.50 537 CYS A N 1
ATOM 4096 C CA . CYS A 1 537 ? 32.135 -7.050 -6.487 1.00 22.50 537 CYS A CA 1
ATOM 4097 C C . CYS A 1 537 ? 30.789 -6.301 -6.418 1.00 22.50 537 CYS A C 1
ATOM 4099 O O . CYS A 1 537 ? 30.079 -6.367 -5.416 1.00 22.50 537 CYS A O 1
ATOM 4101 N N . LEU A 1 538 ? 30.494 -5.546 -7.480 1.00 25.83 538 LEU A N 1
ATOM 4102 C CA . LEU A 1 538 ? 29.341 -4.648 -7.636 1.00 25.83 538 LEU A CA 1
ATOM 4103 C C . LEU A 1 538 ? 28.065 -5.385 -8.113 1.00 25.83 538 LEU A C 1
ATOM 4105 O O . LEU A 1 538 ? 28.177 -6.486 -8.655 1.00 25.83 538 LEU A O 1
ATOM 4109 N N . PRO A 1 539 ? 26.863 -4.796 -7.935 1.00 28.12 539 PRO A N 1
ATOM 4110 C CA . PRO A 1 539 ? 25.597 -5.398 -8.362 1.00 28.12 539 PRO A CA 1
ATOM 4111 C C . PRO A 1 539 ? 25.313 -5.247 -9.869 1.00 28.12 539 PRO A C 1
ATOM 4113 O O . PRO A 1 539 ? 25.802 -4.329 -10.526 1.00 28.12 539 PRO A O 1
ATOM 4116 N N . PHE A 1 540 ? 24.438 -6.119 -10.379 1.00 25.17 540 PHE A N 1
ATOM 4117 C CA . PHE A 1 540 ? 23.804 -6.056 -11.706 1.00 25.17 540 PHE A CA 1
ATOM 4118 C C . PHE A 1 540 ? 22.256 -6.153 -11.563 1.00 25.17 540 PHE A C 1
ATOM 4120 O O . PHE A 1 540 ? 21.788 -6.384 -10.447 1.00 25.17 540 PHE A O 1
ATOM 4127 N N . PRO A 1 541 ? 21.452 -5.844 -12.607 1.00 31.30 541 PRO A N 1
ATOM 4128 C CA . PRO A 1 541 ? 20.213 -5.068 -12.427 1.00 31.30 541 PRO A CA 1
ATOM 4129 C C . PRO A 1 541 ? 18.906 -5.862 -12.225 1.00 31.30 541 PRO A C 1
ATOM 4131 O O . PRO A 1 541 ? 18.837 -7.070 -12.439 1.00 31.30 541 PRO A O 1
ATOM 4134 N N . GLU A 1 542 ? 17.855 -5.121 -11.844 1.00 33.12 542 GLU A N 1
ATOM 4135 C CA . GLU A 1 542 ? 16.463 -5.575 -11.675 1.00 33.12 542 GLU A CA 1
ATOM 4136 C C . GLU A 1 542 ? 15.794 -6.061 -12.991 1.00 33.12 542 GLU A C 1
ATOM 4138 O O . GLU A 1 542 ? 16.240 -5.699 -14.086 1.00 33.12 542 GLU A O 1
ATOM 4143 N N . PRO A 1 543 ? 14.727 -6.889 -12.907 1.00 36.69 543 PRO A N 1
ATOM 4144 C CA . PRO A 1 543 ? 14.201 -7.636 -14.048 1.00 36.69 543 PRO A CA 1
ATOM 4145 C C . PRO A 1 543 ? 13.086 -6.942 -14.855 1.00 36.69 543 PRO A C 1
ATOM 4147 O O . PRO A 1 543 ? 12.392 -6.039 -14.397 1.00 36.69 543 PRO A O 1
ATOM 4150 N N . ILE A 1 544 ? 12.913 -7.483 -16.065 1.00 34.97 544 ILE A N 1
ATOM 4151 C CA . ILE A 1 544 ? 11.727 -7.539 -16.940 1.00 34.97 544 ILE A CA 1
ATOM 4152 C C . ILE A 1 544 ? 10.449 -6.840 -16.429 1.00 34.97 544 ILE A C 1
ATOM 4154 O O . ILE A 1 544 ? 9.856 -7.228 -15.425 1.00 34.97 544 ILE A O 1
ATOM 4158 N N . THR A 1 545 ? 9.925 -5.913 -17.238 1.00 36.34 545 THR A N 1
ATOM 4159 C CA . THR A 1 545 ? 8.572 -5.336 -17.085 1.00 36.34 545 THR A CA 1
ATOM 4160 C C . THR A 1 545 ? 7.598 -5.977 -18.080 1.00 36.34 545 THR A C 1
ATOM 4162 O O . THR A 1 545 ? 7.946 -6.147 -19.250 1.00 36.34 545 THR A O 1
ATOM 4165 N N . VAL A 1 546 ? 6.374 -6.302 -17.647 1.00 40.50 546 VAL A N 1
ATOM 4166 C CA . VAL A 1 546 ? 5.331 -6.941 -18.477 1.00 40.50 546 VAL A CA 1
ATOM 4167 C C . VAL A 1 546 ? 3.988 -6.236 -18.279 1.00 40.50 546 VAL A C 1
ATOM 4169 O O . VAL A 1 546 ? 3.593 -5.991 -17.141 1.00 40.50 546 VAL A O 1
ATOM 4172 N N . ALA A 1 547 ? 3.262 -5.957 -19.364 1.00 44.62 547 ALA A N 1
ATOM 4173 C CA . ALA A 1 547 ? 1.868 -5.514 -19.309 1.00 44.62 547 ALA A CA 1
ATOM 4174 C C . ALA A 1 547 ? 0.925 -6.697 -19.589 1.00 44.62 547 ALA A C 1
ATOM 4176 O O . ALA A 1 547 ? 1.013 -7.331 -20.644 1.00 44.62 547 ALA A O 1
ATOM 4177 N N . THR A 1 548 ? 0.029 -7.005 -18.646 1.00 39.00 548 THR A N 1
ATOM 4178 C CA . THR A 1 548 ? -0.816 -8.211 -18.674 1.00 39.00 548 THR A CA 1
ATOM 4179 C C . THR A 1 548 ? -2.310 -7.887 -18.668 1.00 39.00 548 THR A C 1
ATOM 4181 O O . THR A 1 548 ? -2.754 -6.872 -18.128 1.00 39.00 548 THR A O 1
ATOM 4184 N N . ARG A 1 549 ? -3.116 -8.778 -19.255 1.00 42.22 549 ARG A N 1
ATOM 4185 C CA . ARG A 1 549 ? -4.575 -8.803 -19.096 1.00 42.22 549 ARG A CA 1
ATOM 4186 C C . ARG A 1 549 ? -5.043 -10.256 -18.990 1.00 42.22 549 ARG A C 1
ATOM 4188 O O . ARG A 1 549 ? -4.583 -11.108 -19.750 1.00 42.22 549 ARG A O 1
ATOM 4195 N N . ARG A 1 550 ? -5.917 -10.557 -18.024 1.00 42.16 550 ARG A N 1
ATOM 4196 C CA . ARG A 1 550 ? -6.445 -11.917 -17.804 1.00 42.16 550 ARG A CA 1
ATOM 4197 C C . ARG A 1 550 ? -7.196 -12.375 -19.061 1.00 42.16 550 ARG A C 1
ATOM 4199 O O . ARG A 1 550 ? -7.887 -11.557 -19.663 1.00 42.16 550 ARG A O 1
ATOM 4206 N N . CYS A 1 551 ? -7.054 -13.637 -19.467 1.00 48.69 551 CYS A N 1
ATOM 4207 C CA . CYS A 1 551 ? -7.846 -14.146 -20.587 1.00 48.69 551 CYS A CA 1
ATOM 4208 C C . CYS A 1 551 ? -9.311 -14.283 -20.151 1.00 48.69 551 CYS A C 1
ATOM 4210 O O . CYS A 1 551 ? -9.608 -15.037 -19.224 1.00 48.69 551 CYS A O 1
ATOM 4212 N N . GLU A 1 552 ? -10.210 -13.554 -20.807 1.00 41.19 552 GLU A N 1
ATOM 4213 C CA . GLU A 1 552 ? -11.654 -13.769 -20.702 1.00 41.19 552 GLU A CA 1
ATOM 4214 C C . GLU A 1 552 ? -12.067 -14.856 -21.702 1.00 41.19 552 GLU A C 1
ATOM 4216 O O . GLU A 1 552 ? -11.518 -14.948 -22.800 1.00 41.19 552 GLU A O 1
ATOM 4221 N N . SER A 1 553 ? -12.992 -15.727 -21.303 1.00 34.19 553 SER A N 1
ATOM 4222 C CA . SER A 1 553 ? -13.427 -16.856 -22.123 1.00 34.19 553 SER A CA 1
ATOM 4223 C C . SER A 1 553 ? -14.559 -16.443 -23.065 1.00 34.19 553 SER A C 1
ATOM 4225 O O . SER A 1 553 ? -15.729 -16.490 -22.679 1.00 34.19 553 SER A O 1
ATOM 4227 N N . GLU A 1 554 ? -14.225 -16.090 -24.305 1.00 29.06 554 GLU A N 1
ATOM 4228 C CA . GLU A 1 554 ? -15.211 -16.043 -25.388 1.00 29.06 554 GLU A CA 1
ATOM 4229 C C . GLU A 1 554 ? -15.679 -17.474 -25.707 1.00 29.06 554 GLU A C 1
ATOM 4231 O O . GLU A 1 554 ? -15.026 -18.224 -26.429 1.00 29.06 554 GLU A O 1
ATOM 4236 N N . MET A 1 555 ? -16.817 -17.867 -25.127 1.00 29.39 555 MET A N 1
ATOM 4237 C CA . MET A 1 555 ? -17.643 -18.950 -25.661 1.00 29.39 555 MET A CA 1
ATOM 4238 C C . MET A 1 555 ? -18.599 -18.356 -26.699 1.00 29.39 555 MET A C 1
ATOM 4240 O O . MET A 1 555 ? -19.517 -17.619 -26.334 1.00 29.39 555 MET A O 1
ATOM 4244 N N . GLY A 1 556 ? -18.379 -18.703 -27.968 1.00 29.67 556 GLY A N 1
ATOM 4245 C CA . GLY A 1 556 ? -19.236 -18.392 -29.114 1.00 29.67 556 GLY A CA 1
ATOM 4246 C C . GLY A 1 556 ? -19.133 -19.492 -30.158 1.00 29.67 556 GLY A C 1
ATOM 4247 O O . GLY A 1 556 ?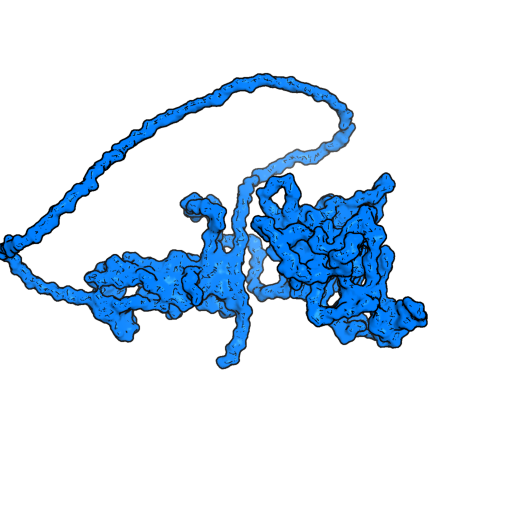 -17.989 -19.757 -30.585 1.00 29.67 556 GLY A O 1
#

Foldseek 3Di:
DAEDEQQAADDDVDTAADEEFDLPDQFADDEAEDEPYHYYNHDPLRHAAQDDFDLVQCPLQWLPQATGCHSQQHKYFYCQCNRVVAGFIKGAPNCVQAVHPSSNVHYPVFPAQLLQADPVGDGRDLCVQAVAEGADADPQWDDDVSRNITTHHPWDKWKKKKFAPDPCQFPWQFFQKWKGWPRYIGTWRHGTQPADDPNGGPSGGGNITIGIHTAQTKIKIWTNAAEHPDMDMDTPPDDCVVFPPVQWDFPAFDFDDDDPPDGGRHTITMIGRRDDQPDPDDPDDDDDDDLVRVLVVLQVVLCCFQAQVCCVVRQWGFAKKKFARDADDPPDPCNVVVVPDDDDPPDRDIFIGHHFPAKAFPWFFADDAAPFGTPTWIKIFTAHPVRDGHFQLSYPKWKAKFKAAPVRDTDDFWDDPRIAGDDRRMGTDDGIGGNDFHFQMWIWIQIPNPHIDIHGGDGHDDDPPPDDDDDDDDDDDDDDDDDDDDDDDDDDDDDDDDDDDDDDDDDDDDDYDDDDDDDDDDDDDDDDDDDDDDDDDDDDDDGMDTDIDRDDDPDD

Secondary structure (DSSP, 8-state):
-EEEE--SEEETTEE--SEE--TT--S--PPEEE-SEEEES--GGGSEE-PPPPSTT-STTTTTTS--STGGG--EEESSSTTTSSSEEEEE-TTTTTTSSGGG--SGGGS-TTTTB-TTSPBPPHHHH-SEESS---TT-EEEGGGTEEEESSS-EEEEEEEE-STTTTTS--PSEEEEETTEEEEE-------EETTEE------EEEEEEESSEEEEEE-SSSPPSSEEEEEES--TTTS-GGGEEEEEEE------SSSPPPPEEEEEESPPSP-------S-PPPHHHHHHHHHHHHHHHHTTTHHHHHSEEEEEEEEEPPPPPTTSTTHHHHHTS---TT---EEEEE---EEEEEEPPB--STTSBPSB--EEEEE-TTS-B---TTSS-EEEEEEE-TT--B-S-EES--EEE-BTTEEE-S--EE-S-EEEEEEEEEETTTEEEEPPPEEE--------------------------------------------------------------------------------PPP-EEEEEEPP----

Radius of gyration: 38.26 Å; chains: 1; bounding box: 93×54×125 Å

Sequence (556 aa):
GSTFVGFKNVCSGETSVIFITNPLNEDLQHPIHVKNIQLVDTTEQSKIFIHRPDVSKVNPSDCVDMVCDAKRKSLLRDMDGSFLGNSGSVIPEAEYEWNGNSQFGIGDYRIPKVMLSFPNGSRIPITEKAPYKGIIRDSTCKYIPEWQSYRCFGMEHAMMVIESLDSDTETRRLSPVAIVGNGYVDLINGPQDHGWCAGYTCRRRLSLFHSIVALGKFYEVYFTGTSPQNLRLMLLNVDHNQIPSDKIRVSKIIRGENLRRKRALGLTVELEIGDPPPQFVINNTTGQMQLSELQKIADSLGQAVILGKTCSILGFNISSMSITNPIPSPSDSGWIKVTAQPVERLAFPVHHVAFVSSLSVITQPAATQPGQPFSQQPSVKAVDSNGNCVSVEITSLTLKAVLKDSNNNQISGLSGNTTVPFSGCWANYTDLTLLRTGKNLKIEFVLDDTVRAESRAFSLAAHSVSGGGGYSKAPAVGTAAQMVTTVGSCLMGRLLLSEIFTTAVLILNVTPANAERANLFPNTAGKHPRAVIGWGCLPFPEPITVATRRCESEMG

InterPro domains:
  IPR052387 Fibrocystin [PTHR46769] (1-241)

pLDDT: mean 73.7, std 25.1, range [22.23, 97.81]